Protein AF-A0A951BYV4-F1 (afdb_monomer_lite)

pLDDT: mean 89.52, std 13.88, range [33.0, 98.69]

Structure (mmCIF, N/CA/C/O backbone):
data_AF-A0A951BYV4-F1
#
_entry.id   AF-A0A951BYV4-F1
#
loop_
_atom_site.group_PDB
_atom_site.id
_atom_site.type_symbol
_atom_site.label_atom_id
_atom_site.label_alt_id
_atom_site.label_comp_id
_atom_site.label_asym_id
_atom_site.label_entity_id
_atom_site.label_seq_id
_atom_site.pdbx_PDB_ins_code
_atom_site.Cartn_x
_atom_site.Cartn_y
_atom_site.Cartn_z
_atom_site.occupancy
_atom_site.B_iso_or_equiv
_atom_site.auth_seq_id
_atom_site.auth_comp_id
_atom_site.auth_asym_id
_atom_site.auth_atom_id
_atom_site.pdbx_PDB_model_num
ATOM 1 N N . MET A 1 1 ? -27.099 22.114 16.913 1.00 68.31 1 MET A N 1
ATOM 2 C CA . MET A 1 1 ? -27.730 20.976 16.208 1.00 68.31 1 MET A CA 1
ATOM 3 C C . MET A 1 1 ? -27.314 19.700 16.925 1.00 68.31 1 MET A C 1
ATOM 5 O O . MET A 1 1 ? -26.316 19.752 17.635 1.00 68.31 1 MET A O 1
ATOM 9 N N . ALA A 1 2 ? -28.073 18.607 16.817 1.00 87.62 2 ALA A N 1
ATOM 10 C CA . ALA A 1 2 ? -27.598 17.316 17.319 1.00 87.62 2 ALA A CA 1
ATOM 11 C C . ALA A 1 2 ? -26.366 16.874 16.506 1.00 87.62 2 ALA A C 1
ATOM 13 O O . ALA A 1 2 ? -26.290 17.186 15.317 1.00 87.62 2 ALA A O 1
ATOM 14 N N . LYS A 1 3 ? -25.401 16.210 17.152 1.00 94.56 3 LYS A N 1
ATOM 15 C CA . LYS A 1 3 ? -24.229 15.649 16.465 1.00 94.56 3 LYS A CA 1
ATOM 16 C C . LYS A 1 3 ? -24.678 14.500 15.566 1.00 94.56 3 LYS A C 1
ATOM 18 O O . LYS A 1 3 ? -25.525 13.715 15.985 1.00 94.56 3 LYS A O 1
ATOM 23 N N . GLN A 1 4 ? -24.083 14.391 14.385 1.00 96.94 4 GLN A N 1
ATOM 24 C CA . GLN A 1 4 ? -24.268 13.258 13.493 1.00 96.94 4 GLN A CA 1
ATOM 25 C C . GLN A 1 4 ? -23.548 12.028 14.058 1.00 96.94 4 GLN A C 1
ATOM 27 O O . GLN A 1 4 ? -22.359 12.083 14.384 1.00 96.94 4 GLN A O 1
ATOM 32 N N . LYS A 1 5 ? -24.257 10.913 14.178 1.00 98.19 5 LYS A N 1
ATOM 33 C CA . LYS A 1 5 ? -23.725 9.654 14.700 1.00 98.19 5 LYS A CA 1
ATOM 34 C C . LYS A 1 5 ? -23.104 8.831 13.579 1.00 98.19 5 LYS A C 1
ATOM 36 O O . LYS A 1 5 ? -23.758 8.523 12.589 1.00 98.19 5 LYS A O 1
ATOM 41 N N . ILE A 1 6 ? -21.850 8.428 13.751 1.00 98.31 6 ILE A N 1
ATOM 42 C CA . ILE A 1 6 ? -21.095 7.649 12.768 1.00 98.31 6 ILE A CA 1
ATOM 43 C C . ILE A 1 6 ? -20.721 6.299 13.378 1.00 98.31 6 ILE A C 1
ATOM 45 O O . ILE A 1 6 ? -19.970 6.231 14.355 1.00 98.31 6 ILE A O 1
ATOM 49 N N . ALA A 1 7 ? -21.208 5.220 12.764 1.00 98.31 7 ALA A N 1
ATOM 50 C CA . ALA A 1 7 ? -20.780 3.858 13.061 1.00 98.31 7 ALA A CA 1
ATOM 51 C C . ALA A 1 7 ? -19.690 3.418 12.073 1.00 98.31 7 ALA A C 1
ATOM 53 O O . ALA A 1 7 ? -19.928 3.321 10.872 1.00 98.31 7 ALA A O 1
ATOM 54 N N . ILE A 1 8 ? -18.497 3.123 12.589 1.00 98.44 8 ILE A N 1
ATOM 55 C CA . ILE A 1 8 ? -17.378 2.573 11.818 1.00 98.44 8 ILE A CA 1
ATOM 56 C C . ILE A 1 8 ? -17.285 1.074 12.099 1.00 98.44 8 ILE A C 1
ATOM 58 O O . ILE A 1 8 ? -17.209 0.655 13.255 1.00 98.44 8 ILE A O 1
ATOM 62 N N . LEU A 1 9 ? -17.291 0.259 11.044 1.00 97.38 9 LEU A N 1
ATOM 63 C CA . LEU A 1 9 ? -17.298 -1.200 11.144 1.00 97.38 9 LEU A CA 1
ATOM 64 C C . LEU A 1 9 ? -15.897 -1.758 10.871 1.00 97.38 9 LEU A C 1
ATOM 66 O O . LEU A 1 9 ? -15.374 -1.656 9.764 1.00 97.38 9 LEU A O 1
ATOM 70 N N . GLY A 1 10 ? -15.289 -2.352 11.894 1.00 97.38 10 GLY A N 1
ATOM 71 C CA . GLY A 1 10 ? -13.918 -2.850 11.874 1.00 97.38 10 GLY A CA 1
ATOM 72 C C . GLY A 1 10 ? -12.874 -1.761 12.130 1.00 97.38 10 GLY A C 1
ATOM 73 O O . GLY A 1 10 ? -13.070 -0.586 11.844 1.00 97.38 10 GLY A O 1
ATOM 74 N N . GLY A 1 11 ? -11.735 -2.172 12.671 1.00 97.00 11 GLY A N 1
ATOM 75 C CA . GLY A 1 11 ? -10.619 -1.337 13.115 1.00 97.00 11 GLY A CA 1
ATOM 76 C C . GLY A 1 11 ? -9.344 -1.567 12.317 1.00 97.00 11 GLY A C 1
ATOM 77 O O . GLY A 1 11 ? -8.247 -1.509 12.867 1.00 97.00 11 GLY A O 1
ATOM 78 N N . GLY A 1 12 ? -9.484 -1.878 11.028 1.00 96.62 12 GLY A N 1
ATOM 79 C CA . GLY A 1 12 ? -8.365 -1.891 10.087 1.00 96.62 12 GLY A CA 1
ATOM 80 C C . GLY A 1 12 ? -7.896 -0.479 9.724 1.00 96.62 12 GLY A C 1
ATOM 81 O O . GLY A 1 12 ? -8.520 0.515 10.095 1.00 96.62 12 GLY A O 1
ATOM 82 N N . VAL A 1 13 ? -6.811 -0.388 8.948 1.00 95.69 13 VAL A N 1
ATOM 83 C CA . VAL A 1 13 ? -6.202 0.902 8.571 1.00 95.69 13 VAL A CA 1
ATOM 84 C C . VAL A 1 13 ? -7.184 1.862 7.895 1.00 95.69 13 VAL A C 1
ATOM 86 O O . VAL A 1 13 ? -7.240 3.018 8.289 1.00 95.69 13 VAL A O 1
ATOM 89 N N . GLY A 1 14 ? -8.033 1.389 6.974 1.00 96.81 14 GLY A N 1
ATOM 90 C CA . GLY A 1 14 ? -9.018 2.246 6.302 1.00 96.81 14 GLY A CA 1
ATOM 91 C C . GLY A 1 14 ? -9.994 2.913 7.278 1.00 96.81 14 GLY A C 1
ATOM 92 O O . GLY A 1 14 ? -10.223 4.117 7.203 1.00 96.81 14 GLY A O 1
ATOM 93 N N . SER A 1 15 ? -10.502 2.151 8.248 1.00 97.88 15 SER A N 1
ATOM 94 C CA . SER A 1 15 ? -11.409 2.642 9.289 1.00 97.88 15 SER A CA 1
ATOM 95 C C . SER A 1 15 ? -10.750 3.663 10.213 1.00 97.88 15 SER A C 1
ATOM 97 O O . SER A 1 15 ? -11.344 4.691 10.537 1.00 97.88 15 SER A O 1
ATOM 99 N N . LEU A 1 16 ? -9.514 3.394 10.637 1.00 98.50 16 LEU A N 1
ATOM 100 C CA . LEU A 1 16 ? -8.790 4.278 11.548 1.00 98.50 16 LEU A CA 1
ATOM 101 C C . LEU A 1 16 ? -8.320 5.555 10.851 1.00 98.50 16 LEU A C 1
ATOM 103 O O . LEU A 1 16 ? -8.387 6.620 11.456 1.00 98.50 16 LEU A O 1
ATOM 107 N N . THR A 1 17 ? -7.931 5.480 9.577 1.00 98.06 17 THR A N 1
ATOM 108 C CA . THR A 1 17 ? -7.651 6.663 8.756 1.00 98.06 17 THR A CA 1
ATOM 109 C C . THR A 1 17 ? -8.915 7.497 8.543 1.00 98.06 17 THR A C 1
ATOM 111 O O . THR A 1 17 ? -8.857 8.713 8.686 1.00 98.06 17 THR A O 1
ATOM 114 N N . ALA A 1 18 ? -10.074 6.878 8.286 1.00 98.19 18 ALA A N 1
ATOM 115 C CA . ALA A 1 18 ? -11.337 7.611 8.177 1.00 98.19 18 ALA A CA 1
ATOM 116 C C . ALA A 1 18 ? -11.696 8.337 9.486 1.00 98.19 18 ALA A C 1
ATOM 118 O O . ALA A 1 18 ? -12.020 9.524 9.469 1.00 98.19 18 ALA A O 1
ATOM 119 N N . ALA A 1 19 ? -11.580 7.655 10.632 1.00 98.50 19 ALA A N 1
ATOM 120 C CA . ALA A 1 19 ? -11.779 8.271 11.944 1.00 98.50 19 ALA A CA 1
ATOM 121 C C . ALA A 1 19 ? -10.771 9.403 12.209 1.00 98.50 19 ALA A C 1
ATOM 123 O O . ALA A 1 19 ? -11.140 10.450 12.743 1.00 98.50 19 ALA A O 1
ATOM 124 N N . TYR A 1 20 ? -9.507 9.216 11.821 1.00 98.50 20 TYR A N 1
ATOM 125 C CA . TYR A 1 20 ? -8.469 10.236 11.937 1.00 98.50 20 TYR A CA 1
ATOM 126 C C . TYR A 1 20 ? -8.829 11.487 11.137 1.00 98.50 20 TYR A C 1
ATOM 128 O O . TYR A 1 20 ? -8.913 12.562 11.720 1.00 98.50 20 TYR A O 1
ATOM 136 N N . GLU A 1 21 ? -9.135 11.349 9.849 1.00 97.81 21 GLU A N 1
ATOM 137 C CA . GLU A 1 21 ? -9.471 12.483 8.981 1.00 97.81 21 GLU A CA 1
ATOM 138 C C . GLU A 1 21 ? -10.753 13.202 9.438 1.00 97.81 21 GLU A C 1
ATOM 140 O O . GLU A 1 21 ? -10.789 14.431 9.488 1.00 97.81 21 GLU A O 1
ATOM 145 N N . LEU A 1 22 ? -11.791 12.466 9.865 1.00 98.06 22 LEU A N 1
ATOM 146 C CA . LEU A 1 22 ? -13.007 13.060 10.442 1.00 98.06 22 LEU A CA 1
ATOM 147 C C . LEU A 1 22 ? -12.703 13.886 11.698 1.00 98.06 22 LEU A C 1
ATOM 149 O O . LEU A 1 22 ? -13.215 14.995 11.850 1.00 98.06 22 LEU A O 1
ATOM 153 N N . THR A 1 23 ? -11.853 13.359 12.582 1.00 98.12 23 THR A N 1
ATOM 154 C CA . THR A 1 23 ? -11.482 14.014 13.848 1.00 98.12 23 THR A CA 1
ATOM 155 C C . THR A 1 23 ? -10.353 15.039 13.715 1.00 98.12 23 THR A C 1
ATOM 157 O O . THR A 1 23 ? -10.010 15.704 14.690 1.00 98.12 23 THR A O 1
ATOM 160 N N . SER A 1 24 ? -9.782 15.200 12.523 1.00 97.00 24 SER A N 1
ATOM 161 C CA . SER A 1 24 ? -8.827 16.268 12.207 1.00 97.00 24 SER A CA 1
ATOM 162 C C . SER A 1 24 ? -9.522 17.528 11.666 1.00 97.00 24 SER A C 1
ATOM 164 O O . SER A 1 24 ? -8.898 18.583 11.563 1.00 97.00 24 SER A O 1
ATOM 166 N N . GLN A 1 25 ? -10.826 17.469 11.357 1.00 96.38 25 GLN A N 1
ATOM 167 C CA . GLN A 1 25 ? -11.582 18.638 10.899 1.00 96.38 25 GLN A CA 1
ATOM 168 C C . GLN A 1 25 ? -11.803 19.663 12.029 1.00 96.38 25 GLN A C 1
ATOM 170 O O . GLN A 1 25 ? -12.158 19.287 13.150 1.00 96.38 25 GLN A O 1
ATOM 175 N N . PRO A 1 26 ? -11.718 20.978 11.751 1.00 95.75 26 PRO A N 1
ATOM 176 C CA . PRO A 1 26 ? -12.081 22.001 12.727 1.00 95.75 26 PRO A CA 1
ATOM 177 C C . PRO A 1 26 ? -13.529 21.852 13.227 1.00 95.75 26 PRO A C 1
ATOM 179 O O . PRO A 1 26 ? -14.477 21.734 12.435 1.00 95.75 26 PRO A O 1
ATOM 182 N N . GLY A 1 27 ? -13.689 21.872 14.555 1.00 95.00 27 GLY A N 1
ATOM 183 C CA . GLY A 1 27 ? -14.985 21.770 15.234 1.00 95.00 27 GLY A CA 1
ATOM 184 C C . GLY A 1 27 ? -15.691 20.427 15.040 1.00 95.00 27 GLY A C 1
ATOM 185 O O . GLY A 1 27 ? -16.916 20.368 15.122 1.00 95.00 27 GLY A O 1
ATOM 186 N N . TRP A 1 28 ? -14.960 19.350 14.731 1.00 96.81 28 TRP A N 1
ATOM 187 C CA . TRP A 1 28 ? -15.558 18.028 14.525 1.00 96.81 28 TRP A CA 1
ATOM 188 C C . TRP A 1 28 ? -16.346 17.546 15.751 1.00 96.81 28 TRP A C 1
ATOM 190 O O . TRP A 1 28 ? -17.355 16.866 15.587 1.00 96.81 28 TRP A O 1
ATOM 200 N N . GLN A 1 29 ? -15.940 17.937 16.966 1.00 95.12 29 GLN A N 1
ATOM 201 C CA . GLN A 1 29 ? -16.600 17.539 18.210 1.00 95.12 29 GLN A CA 1
ATOM 202 C C . GLN A 1 29 ? -18.048 18.019 18.271 1.00 95.12 29 GLN A C 1
ATOM 204 O O . GLN A 1 29 ? -18.860 17.366 18.917 1.00 95.12 29 GLN A O 1
ATOM 209 N N . ASP A 1 30 ? -18.385 19.128 17.614 1.00 95.75 30 ASP A N 1
ATOM 210 C CA . ASP A 1 30 ? -19.752 19.657 17.553 1.00 95.75 30 ASP A CA 1
ATOM 211 C C . ASP A 1 30 ? -20.566 19.035 16.411 1.00 95.75 30 ASP A C 1
ATOM 213 O O . ASP A 1 30 ? -21.787 19.187 16.360 1.00 95.75 30 ASP A O 1
ATOM 217 N N . LYS A 1 31 ? -19.889 18.332 15.496 1.00 96.50 31 LYS A N 1
ATOM 218 C CA . LYS A 1 31 ? -20.468 17.741 14.288 1.00 96.50 31 LYS A CA 1
ATOM 219 C C . LYS A 1 31 ? -20.718 16.250 14.433 1.00 96.50 31 LYS A C 1
ATOM 221 O O . LYS A 1 31 ? -21.753 15.799 13.964 1.00 96.50 31 LYS A O 1
ATOM 226 N N . TYR A 1 32 ? -19.810 15.505 15.065 1.00 97.88 32 TYR A N 1
ATOM 227 C CA . TYR A 1 32 ? -19.810 14.044 15.013 1.00 97.88 32 TYR A CA 1
ATOM 228 C C . TYR A 1 32 ? -19.757 13.385 16.393 1.00 97.88 32 TYR A C 1
ATOM 230 O O . TYR A 1 32 ? -19.045 13.821 17.298 1.00 97.88 32 TYR A O 1
ATOM 238 N N . GLU A 1 33 ? -20.473 12.273 16.520 1.00 98.19 33 GLU A N 1
ATOM 239 C CA . GLU A 1 33 ? -20.279 11.256 17.549 1.00 98.19 33 GLU A CA 1
ATOM 240 C C . GLU A 1 33 ? -19.835 9.964 16.854 1.00 98.19 33 GLU A C 1
ATOM 242 O O . GLU A 1 33 ? -20.595 9.379 16.088 1.00 98.19 33 GLU A O 1
ATOM 247 N N . ILE A 1 34 ? -18.592 9.531 17.079 1.00 98.62 34 ILE A N 1
ATOM 248 C CA . ILE A 1 34 ? -17.981 8.435 16.314 1.00 98.62 34 ILE A CA 1
ATOM 249 C C . ILE A 1 34 ? -17.814 7.209 17.207 1.00 98.62 34 ILE A C 1
ATOM 251 O O . ILE A 1 34 ? -17.143 7.272 18.240 1.00 98.62 34 ILE A O 1
ATOM 255 N N . THR A 1 35 ? -18.378 6.082 16.774 1.00 98.69 35 THR A N 1
ATOM 256 C CA . THR A 1 35 ? -18.214 4.779 17.427 1.00 98.69 35 THR A CA 1
ATOM 257 C C . THR A 1 35 ? -17.653 3.755 16.449 1.00 98.69 35 THR A C 1
ATOM 259 O O . THR A 1 35 ? -18.228 3.519 15.389 1.00 98.69 35 THR A O 1
ATOM 262 N N . LEU A 1 36 ? -16.550 3.110 16.823 1.00 98.69 36 LEU A N 1
ATOM 263 C CA . LEU A 1 36 ? -15.916 2.035 16.069 1.00 98.69 36 LEU A CA 1
ATOM 264 C C . LEU A 1 36 ? -16.237 0.678 16.701 1.00 98.69 36 LEU A C 1
ATOM 266 O O . LEU A 1 36 ? -15.958 0.451 17.878 1.00 98.69 36 LEU A O 1
ATOM 270 N N . TYR A 1 37 ? -16.792 -0.235 15.908 1.00 98.38 37 TYR A N 1
ATOM 271 C CA . TYR A 1 37 ? -17.153 -1.595 16.305 1.00 98.38 37 TYR A CA 1
ATOM 272 C C . TYR A 1 37 ? -16.107 -2.582 15.781 1.00 98.38 37 TYR A C 1
ATOM 274 O O . TYR A 1 37 ? -15.946 -2.730 14.572 1.00 98.38 37 TYR A O 1
ATOM 282 N N . GLN A 1 38 ? -15.389 -3.249 16.682 1.00 98.06 38 GLN A N 1
ATOM 283 C CA . GLN A 1 38 ? -14.286 -4.154 16.361 1.00 98.06 38 GLN A CA 1
ATOM 284 C C . GLN A 1 38 ? -14.616 -5.586 16.788 1.00 98.06 38 GLN A C 1
ATOM 286 O O . GLN A 1 38 ? -14.967 -5.831 17.942 1.00 98.06 38 GLN A O 1
ATOM 291 N N . MET A 1 39 ? -14.417 -6.536 15.874 1.00 97.31 39 MET A N 1
ATOM 292 C CA . MET A 1 39 ? -14.415 -7.965 16.185 1.00 97.31 39 MET A CA 1
ATOM 293 C C . MET A 1 39 ? -13.166 -8.332 17.000 1.00 97.31 39 MET A C 1
ATOM 295 O O . MET A 1 39 ? -12.063 -7.907 16.679 1.00 97.31 39 MET A O 1
ATOM 299 N N . GLY A 1 40 ? -13.310 -9.142 18.042 1.00 97.38 40 GLY A N 1
ATOM 300 C CA . GLY A 1 40 ? -12.186 -9.516 18.896 1.00 97.38 40 GLY A CA 1
ATOM 301 C C . GLY A 1 40 ? -11.649 -8.337 19.713 1.00 97.38 40 GLY A C 1
ATOM 302 O O . GLY A 1 40 ? -12.394 -7.428 20.085 1.00 97.38 40 GLY A O 1
ATOM 303 N N . TRP A 1 41 ? -10.357 -8.379 20.040 1.00 97.38 41 TRP A N 1
ATOM 304 C CA . TRP A 1 41 ? -9.767 -7.572 21.115 1.00 97.38 41 TRP A CA 1
ATOM 305 C C . TRP A 1 41 ? -8.720 -6.551 20.679 1.00 97.38 41 TRP A C 1
ATOM 307 O O . TRP A 1 41 ? -8.268 -5.763 21.512 1.00 97.38 41 TRP A O 1
ATOM 317 N N . ARG A 1 42 ? -8.293 -6.573 19.415 1.00 96.94 42 ARG A N 1
ATOM 318 C CA . ARG A 1 42 ? -7.259 -5.669 18.905 1.00 96.94 42 ARG A CA 1
ATOM 319 C C . ARG A 1 42 ? -7.656 -5.043 17.578 1.00 96.94 42 ARG A C 1
ATOM 321 O O . ARG A 1 42 ? -8.556 -5.509 16.886 1.00 96.94 42 ARG A O 1
ATOM 328 N N . LEU A 1 43 ? -7.004 -3.928 17.274 1.00 97.81 43 LEU A N 1
ATOM 329 C CA . LEU A 1 43 ? -7.145 -3.215 16.010 1.00 97.81 43 LEU A CA 1
ATOM 330 C C . LEU A 1 43 ? -6.048 -3.656 15.030 1.00 97.81 43 LEU A C 1
ATOM 332 O O . LEU A 1 43 ? -5.117 -4.373 15.387 1.00 97.81 43 LEU A O 1
ATOM 336 N N . GLY A 1 44 ? -6.154 -3.193 13.788 1.00 95.31 44 GLY A N 1
ATOM 337 C CA . GLY A 1 44 ? -5.145 -3.368 12.744 1.00 95.31 44 GLY A CA 1
ATOM 338 C C . GLY A 1 44 ? -5.659 -4.091 11.505 1.00 95.31 44 GLY A C 1
ATOM 339 O O . GLY A 1 44 ? -5.203 -3.821 10.391 1.00 95.31 44 GLY A O 1
ATOM 340 N N . GLY A 1 45 ? -6.669 -4.953 11.654 1.00 94.00 45 GLY A N 1
ATOM 341 C CA . GLY A 1 45 ? -7.171 -5.775 10.552 1.00 94.00 45 GLY A CA 1
ATOM 342 C C . GLY A 1 45 ? -6.033 -6.588 9.928 1.00 94.00 45 GLY A C 1
ATOM 343 O O . GLY A 1 45 ? -5.313 -7.282 10.634 1.00 94.00 45 GLY A O 1
ATOM 344 N N . LYS A 1 46 ? -5.812 -6.453 8.614 1.00 92.12 46 LYS A N 1
ATOM 345 C CA . LYS A 1 46 ? -4.696 -7.130 7.924 1.00 92.12 46 LYS A CA 1
ATOM 346 C C . LYS A 1 46 ? -3.299 -6.659 8.351 1.00 92.12 46 LYS A C 1
ATOM 348 O O . LYS A 1 46 ? -2.347 -7.367 8.073 1.00 92.12 46 LYS A O 1
ATOM 353 N N . GLY A 1 47 ? -3.183 -5.501 9.004 1.00 93.44 47 GLY A N 1
ATOM 354 C CA . GLY A 1 47 ? -1.925 -5.018 9.584 1.00 93.44 47 GLY A CA 1
ATOM 355 C C . GLY A 1 47 ? -1.784 -5.319 11.081 1.00 93.44 47 GLY A C 1
ATOM 356 O O . GLY A 1 47 ? -0.910 -4.761 11.740 1.00 93.44 47 GLY A O 1
ATOM 357 N N . ALA A 1 48 ? -2.685 -6.118 11.662 1.00 94.56 48 ALA A N 1
ATOM 358 C CA . ALA A 1 48 ? -2.630 -6.430 13.083 1.00 94.56 48 ALA A CA 1
ATOM 359 C C . ALA A 1 48 ? -1.361 -7.222 13.423 1.00 94.56 48 ALA A C 1
ATOM 361 O O . ALA A 1 48 ? -0.994 -8.183 12.743 1.00 94.56 48 ALA A O 1
ATOM 362 N N . SER A 1 49 ? -0.739 -6.844 14.536 1.00 95.12 49 SER A N 1
ATOM 363 C CA . SER A 1 49 ? 0.360 -7.583 15.143 1.00 95.12 49 SER A CA 1
ATOM 364 C C . SER A 1 49 ? 0.089 -7.859 16.610 1.00 95.12 49 SER A C 1
ATOM 366 O O . SER A 1 49 ? -0.780 -7.237 17.223 1.00 95.12 49 SER A O 1
ATOM 368 N N . GLY A 1 50 ? 0.741 -8.880 17.160 1.00 95.31 50 GLY A N 1
ATOM 369 C CA . GLY A 1 50 ? 0.544 -9.307 18.541 1.00 95.31 50 GLY A CA 1
ATOM 370 C C . GLY A 1 50 ? 1.858 -9.612 19.241 1.00 95.31 50 GLY A C 1
ATOM 371 O O . GLY A 1 50 ? 2.804 -10.096 18.628 1.00 95.31 50 GLY A O 1
ATOM 372 N N . ARG A 1 51 ? 1.912 -9.360 20.547 1.00 96.69 51 ARG A N 1
ATOM 373 C CA . ARG A 1 51 ? 3.017 -9.753 21.423 1.00 96.69 51 ARG A CA 1
ATOM 374 C C . ARG A 1 51 ? 2.687 -11.067 22.109 1.00 96.69 51 ARG A C 1
ATOM 376 O O . ARG A 1 51 ? 1.710 -11.150 22.851 1.00 96.69 51 ARG A O 1
ATOM 383 N N . ASN A 1 52 ? 3.515 -12.082 21.876 1.00 96.56 52 ASN A N 1
ATOM 384 C CA . ASN A 1 52 ? 3.364 -13.386 22.509 1.00 96.56 52 ASN A CA 1
ATOM 385 C C . ASN A 1 52 ? 4.149 -13.458 23.820 1.00 96.56 52 ASN A C 1
ATOM 387 O O . ASN A 1 52 ? 5.351 -13.735 23.826 1.00 96.56 52 ASN A O 1
ATOM 391 N N . ALA A 1 53 ? 3.464 -13.235 24.942 1.00 93.56 53 ALA A N 1
ATOM 392 C CA . ALA A 1 53 ? 4.077 -13.275 26.269 1.00 93.56 53 ALA A CA 1
ATOM 393 C C . ALA A 1 53 ? 4.710 -14.641 26.604 1.00 93.56 53 ALA A C 1
ATOM 395 O O . ALA A 1 53 ? 5.749 -14.684 27.260 1.00 93.56 53 ALA A O 1
ATOM 396 N N . ALA A 1 54 ? 4.151 -15.747 26.098 1.00 95.44 54 ALA A N 1
ATOM 397 C CA . ALA A 1 54 ? 4.705 -17.091 26.289 1.00 95.44 54 ALA A CA 1
ATOM 398 C C . ALA A 1 54 ? 5.999 -17.332 25.486 1.00 95.44 54 ALA A C 1
ATOM 400 O O . ALA A 1 54 ? 6.740 -18.267 25.777 1.00 95.44 54 ALA A O 1
ATOM 401 N N . ALA A 1 55 ? 6.289 -16.478 24.501 1.00 96.12 55 ALA A N 1
ATOM 402 C CA . ALA A 1 55 ? 7.491 -16.514 23.675 1.00 96.12 55 ALA A CA 1
ATOM 403 C C . ALA A 1 55 ? 8.280 -15.196 23.786 1.00 96.12 55 ALA A C 1
ATOM 405 O O . ALA A 1 55 ? 8.630 -14.585 22.778 1.00 96.12 55 ALA A O 1
ATOM 406 N N . HIS A 1 56 ? 8.544 -14.738 25.014 1.00 95.69 56 HIS A N 1
ATOM 407 C CA . HIS A 1 56 ? 9.367 -13.551 25.302 1.00 95.69 56 HIS A CA 1
ATOM 408 C C . HIS A 1 56 ? 8.882 -12.250 24.629 1.00 95.69 56 HIS A C 1
ATOM 410 O O . HIS A 1 56 ? 9.689 -11.410 24.239 1.00 95.69 56 HIS A O 1
ATOM 416 N N . ASN A 1 57 ? 7.565 -12.068 24.488 1.00 95.44 57 ASN A N 1
ATOM 417 C CA . ASN A 1 57 ? 6.947 -10.934 23.785 1.00 95.44 57 ASN A CA 1
ATOM 418 C C . ASN A 1 57 ? 7.386 -10.801 22.315 1.00 95.44 57 ASN A C 1
ATOM 420 O O . ASN A 1 57 ? 7.431 -9.690 21.768 1.00 95.44 57 ASN A O 1
ATOM 424 N N . ARG A 1 58 ? 7.689 -11.932 21.663 1.00 95.44 58 ARG A N 1
ATOM 425 C CA . ARG A 1 58 ? 7.933 -11.989 20.219 1.00 95.44 58 ARG A CA 1
ATOM 426 C C . ARG A 1 58 ? 6.756 -11.371 19.461 1.00 95.44 58 ARG A C 1
ATOM 428 O O . ARG A 1 58 ? 5.601 -11.600 19.822 1.00 95.44 58 ARG A O 1
ATOM 435 N N . ILE A 1 59 ? 7.076 -10.600 18.424 1.00 95.06 59 ILE A N 1
ATOM 436 C CA . ILE A 1 59 ? 6.103 -10.039 17.484 1.00 95.06 59 ILE A CA 1
ATOM 437 C C . ILE A 1 59 ? 5.563 -11.172 16.608 1.00 95.06 59 ILE A C 1
ATOM 439 O O . ILE A 1 59 ? 6.334 -11.919 16.008 1.00 95.06 59 ILE A O 1
ATOM 443 N N . GLU A 1 60 ? 4.243 -11.297 16.547 1.00 94.88 60 GLU A N 1
ATOM 444 C CA . GLU A 1 60 ? 3.522 -12.224 15.679 1.00 94.88 60 GLU A CA 1
ATOM 445 C C . GLU A 1 60 ? 2.679 -11.417 14.693 1.00 94.88 60 GLU A C 1
ATOM 447 O O . GLU A 1 60 ? 1.793 -10.658 15.095 1.00 94.88 60 GLU A O 1
ATOM 452 N N . GLU A 1 61 ? 3.001 -11.556 13.407 1.00 89.81 61 GLU A N 1
ATOM 453 C CA . GLU A 1 61 ? 2.483 -10.731 12.316 1.00 89.81 61 GLU A CA 1
ATOM 454 C C . GLU A 1 61 ? 2.130 -11.550 11.086 1.00 89.81 61 GLU A C 1
ATOM 456 O O . GLU A 1 61 ? 2.779 -12.548 10.770 1.00 89.81 61 GLU A O 1
ATOM 461 N N . HIS A 1 62 ? 1.107 -11.085 10.371 1.00 83.00 62 HIS A N 1
ATOM 462 C CA . HIS A 1 62 ? 0.711 -11.650 9.092 1.00 83.00 62 HIS A CA 1
ATOM 463 C C . HIS A 1 62 ? 1.418 -10.927 7.945 1.00 83.00 62 HIS A C 1
ATOM 465 O O . HIS A 1 62 ? 1.024 -9.833 7.559 1.00 83.00 62 HIS A O 1
ATOM 471 N N . GLY A 1 63 ? 2.423 -11.577 7.360 1.00 75.12 63 GLY A N 1
ATOM 472 C CA . GLY A 1 63 ? 3.118 -11.072 6.177 1.00 75.12 63 GLY A CA 1
ATOM 473 C C . GLY A 1 63 ? 4.190 -10.025 6.481 1.00 75.12 63 GLY A C 1
ATOM 474 O O . GLY A 1 63 ? 4.604 -9.832 7.622 1.00 75.12 63 GLY A O 1
ATOM 475 N N . LEU A 1 64 ? 4.684 -9.399 5.414 1.00 77.00 64 LEU A N 1
ATOM 476 C CA . LEU A 1 64 ? 5.751 -8.406 5.464 1.00 77.00 64 LEU A CA 1
ATOM 477 C C . LEU A 1 64 ? 5.159 -6.999 5.622 1.00 77.00 64 LEU A C 1
ATOM 479 O O . LEU A 1 64 ? 4.406 -6.547 4.760 1.00 77.00 64 LEU A O 1
ATOM 483 N N . HIS A 1 65 ? 5.535 -6.285 6.683 1.00 83.62 65 HIS A N 1
ATOM 484 C CA . HIS A 1 65 ? 5.093 -4.910 6.934 1.00 83.62 65 HIS A CA 1
ATOM 485 C C . HIS A 1 65 ? 6.217 -3.908 6.647 1.00 83.62 65 HIS A C 1
ATOM 487 O O . HIS A 1 65 ? 6.933 -3.465 7.542 1.00 83.62 65 HIS A O 1
ATOM 493 N N . ILE A 1 66 ? 6.357 -3.552 5.369 1.00 89.31 66 ILE A N 1
ATOM 494 C CA . ILE A 1 66 ? 7.267 -2.509 4.875 1.00 89.31 66 ILE A CA 1
ATOM 495 C C . ILE A 1 66 ? 6.436 -1.439 4.171 1.00 89.31 66 ILE A C 1
ATOM 497 O O . ILE A 1 66 ? 5.478 -1.751 3.459 1.00 89.31 66 ILE A O 1
ATOM 501 N N . TRP A 1 67 ? 6.787 -0.170 4.366 1.00 92.88 67 TRP A N 1
ATOM 502 C CA . TRP A 1 67 ? 6.186 0.933 3.622 1.00 92.88 67 TRP A CA 1
ATOM 503 C C . TRP A 1 67 ? 7.102 1.381 2.500 1.00 92.88 67 TRP A C 1
ATOM 505 O O . TRP A 1 67 ? 8.291 1.609 2.704 1.00 92.88 67 TRP A O 1
ATOM 515 N N . MET A 1 68 ? 6.533 1.536 1.312 1.00 92.25 68 MET A N 1
ATOM 516 C CA . MET A 1 68 ? 7.265 2.068 0.175 1.00 92.25 68 MET A CA 1
ATOM 517 C C . MET A 1 68 ? 7.394 3.581 0.324 1.00 92.25 68 MET A C 1
ATOM 519 O O . MET A 1 68 ? 6.437 4.247 0.726 1.00 92.25 68 MET A O 1
ATOM 523 N N . GLY A 1 69 ? 8.540 4.147 -0.048 1.00 90.88 69 GLY A N 1
ATOM 524 C CA . GLY A 1 69 ? 8.814 5.577 0.126 1.00 90.88 69 GLY A CA 1
ATOM 525 C C . GLY A 1 69 ? 7.896 6.520 -0.657 1.00 90.88 69 GLY A C 1
ATOM 526 O O . GLY A 1 69 ? 7.988 7.726 -0.475 1.00 90.88 69 GLY A O 1
ATOM 527 N N . PHE A 1 70 ? 7.010 6.000 -1.514 1.00 90.38 70 PHE A N 1
ATOM 528 C CA . PHE A 1 70 ? 5.992 6.773 -2.235 1.00 90.38 70 PHE A CA 1
ATOM 529 C C . PHE A 1 70 ? 4.610 6.769 -1.555 1.00 90.38 70 PHE A C 1
ATOM 531 O O . PHE A 1 70 ? 3.648 7.316 -2.110 1.00 90.38 70 PHE A O 1
ATOM 538 N N . TYR A 1 71 ? 4.462 6.129 -0.386 1.00 92.62 71 TYR A N 1
ATOM 539 C CA . TYR A 1 71 ? 3.211 6.061 0.385 1.00 92.62 71 TYR A CA 1
ATOM 540 C C . TYR A 1 71 ? 2.909 7.384 1.111 1.00 92.62 71 TYR A C 1
ATOM 542 O O . TYR A 1 71 ? 2.701 7.420 2.323 1.00 92.62 71 TYR A O 1
ATOM 550 N N . GLU A 1 72 ? 2.857 8.485 0.357 1.00 90.69 72 GLU A N 1
ATOM 551 C CA . GLU A 1 72 ? 2.744 9.860 0.864 1.00 90.69 72 GLU A CA 1
ATOM 552 C C . GLU A 1 72 ? 1.620 10.034 1.888 1.00 90.69 72 GLU A C 1
ATOM 554 O O . GLU A 1 72 ? 1.839 10.576 2.965 1.00 90.69 72 GLU A O 1
ATOM 559 N N . ASN A 1 73 ? 0.421 9.525 1.597 1.00 92.38 73 ASN A N 1
ATOM 560 C CA . ASN A 1 73 ? -0.726 9.673 2.495 1.00 92.38 73 ASN A CA 1
ATOM 561 C C . ASN A 1 73 ? -0.514 8.960 3.837 1.00 92.38 73 ASN A C 1
ATOM 563 O O . ASN A 1 73 ? -0.882 9.492 4.883 1.00 92.38 73 ASN A O 1
ATOM 567 N N . ALA A 1 74 ? 0.092 7.771 3.809 1.00 94.69 74 ALA A N 1
ATOM 568 C CA . ALA A 1 74 ? 0.351 6.989 5.011 1.00 94.69 74 ALA A CA 1
ATOM 569 C C . ALA A 1 74 ? 1.429 7.661 5.871 1.00 94.69 74 ALA A C 1
ATOM 571 O O . ALA A 1 74 ? 1.245 7.816 7.080 1.00 94.69 74 ALA A O 1
ATOM 572 N N . PHE A 1 75 ? 2.512 8.129 5.242 1.00 94.88 75 PHE A N 1
ATOM 573 C CA . PHE A 1 75 ? 3.574 8.845 5.940 1.00 94.88 75 PHE A CA 1
ATOM 574 C C . PHE A 1 75 ? 3.122 10.201 6.479 1.00 94.88 75 PHE A C 1
ATOM 576 O O . PHE A 1 75 ? 3.441 10.524 7.619 1.00 94.88 75 PHE A O 1
ATOM 583 N N . ARG A 1 76 ? 2.334 10.972 5.720 1.00 94.88 76 ARG A N 1
ATOM 584 C CA . ARG A 1 76 ? 1.752 12.234 6.202 1.00 94.88 76 ARG A CA 1
ATOM 585 C C . ARG A 1 76 ? 0.970 11.999 7.491 1.00 94.88 76 ARG A C 1
ATOM 587 O O . ARG A 1 76 ? 1.284 12.597 8.516 1.00 94.88 76 ARG A O 1
ATOM 594 N N . MET A 1 77 ? 0.013 11.071 7.445 1.00 96.56 77 MET A N 1
ATOM 595 C CA . MET A 1 77 ? -0.831 10.748 8.591 1.00 96.56 77 MET A CA 1
ATOM 596 C C . MET A 1 77 ? 0.008 10.285 9.785 1.00 96.56 77 MET A C 1
ATOM 598 O O . MET A 1 77 ? -0.182 10.783 10.888 1.00 96.56 77 MET A O 1
ATOM 602 N N . ILE A 1 78 ? 0.942 9.343 9.601 1.00 96.56 78 ILE A N 1
ATOM 603 C CA . ILE A 1 78 ? 1.685 8.805 10.747 1.00 96.56 78 ILE A CA 1
ATOM 604 C C . ILE A 1 78 ? 2.602 9.862 11.373 1.00 96.56 78 ILE A C 1
ATOM 606 O O . ILE A 1 78 ? 2.699 9.929 12.595 1.00 96.56 78 ILE A O 1
ATOM 610 N N . ARG A 1 79 ? 3.208 10.744 10.567 1.00 95.62 79 ARG A N 1
ATOM 611 C CA . ARG A 1 79 ? 3.993 11.885 11.061 1.00 95.62 79 ARG A CA 1
ATOM 612 C C . ARG A 1 79 ? 3.147 12.768 11.973 1.00 95.62 79 ARG A C 1
ATOM 614 O O . ARG A 1 79 ? 3.534 13.012 13.113 1.00 95.62 79 ARG A O 1
ATOM 621 N N . GLU A 1 80 ? 1.977 13.180 11.489 1.00 96.38 80 GLU A N 1
ATOM 622 C CA . GLU A 1 80 ? 1.027 14.014 12.233 1.00 96.38 80 GLU A CA 1
ATOM 623 C C . GLU A 1 80 ? 0.560 13.313 13.518 1.00 96.38 80 GLU A C 1
ATOM 625 O O . GLU A 1 80 ? 0.604 13.900 14.599 1.00 96.38 80 GLU A O 1
ATOM 630 N N . VAL A 1 81 ? 0.214 12.025 13.434 1.00 97.75 81 VAL A N 1
ATOM 631 C CA . VAL A 1 81 ? -0.216 11.210 14.578 1.00 97.75 81 VAL A CA 1
ATOM 632 C C . VAL A 1 81 ? 0.861 11.139 15.663 1.00 97.75 81 VAL A C 1
ATOM 634 O O . VAL A 1 81 ? 0.545 11.342 16.835 1.00 97.75 81 VAL A O 1
ATOM 637 N N . TYR A 1 82 ? 2.125 10.882 15.310 1.00 97.12 82 TYR A N 1
ATOM 638 C CA . TYR A 1 82 ? 3.221 10.850 16.285 1.00 97.12 82 TYR A CA 1
ATOM 639 C C . TYR A 1 82 ? 3.461 12.227 16.914 1.00 97.12 82 TYR A C 1
ATOM 641 O O . TYR A 1 82 ? 3.610 12.321 18.134 1.00 97.12 82 TYR A O 1
ATOM 649 N N . THR A 1 83 ? 3.454 13.296 16.110 1.00 96.12 83 THR A N 1
ATOM 650 C CA . THR A 1 83 ? 3.596 14.674 16.603 1.00 96.12 83 THR A CA 1
ATOM 651 C C . THR A 1 83 ? 2.488 15.034 17.593 1.00 96.12 83 THR A C 1
ATOM 653 O O . THR A 1 83 ? 2.767 15.581 18.662 1.00 96.12 83 THR A O 1
ATOM 656 N N . GLU A 1 84 ? 1.238 14.699 17.283 1.00 96.81 84 GLU A N 1
ATOM 657 C CA . GLU A 1 84 ? 0.110 14.952 18.177 1.00 96.81 84 GLU A CA 1
ATOM 658 C C . GLU A 1 84 ? 0.156 14.078 19.431 1.00 96.81 84 GLU A C 1
ATOM 660 O O . GLU A 1 84 ? -0.034 14.591 20.531 1.00 96.81 84 GLU A O 1
ATOM 665 N N . CYS A 1 85 ? 0.486 12.788 19.311 1.00 96.88 85 CYS A N 1
ATOM 666 C CA . CYS A 1 85 ? 0.673 11.915 20.473 1.00 96.88 85 CYS A CA 1
ATOM 667 C C . CYS A 1 85 ? 1.723 12.468 21.441 1.00 96.88 85 CYS A C 1
ATOM 669 O O . CYS A 1 85 ? 1.512 12.427 22.653 1.00 96.88 85 CYS A O 1
ATOM 671 N N . ALA A 1 86 ? 2.830 13.001 20.917 1.00 94.88 86 ALA A N 1
ATOM 672 C CA . ALA A 1 86 ? 3.864 13.628 21.729 1.00 94.88 86 ALA A CA 1
ATOM 673 C C . ALA A 1 86 ? 3.350 14.906 22.411 1.00 94.88 86 ALA A C 1
ATOM 675 O O . ALA A 1 86 ? 3.557 15.084 23.611 1.00 94.88 86 ALA A O 1
ATOM 676 N N . ARG A 1 87 ? 2.628 15.764 21.675 1.00 95.50 87 ARG A N 1
ATOM 677 C CA . ARG A 1 87 ? 2.040 17.004 22.206 1.00 95.50 87 ARG A CA 1
ATOM 678 C C . ARG A 1 87 ? 1.041 16.742 23.337 1.00 95.50 87 ARG A C 1
ATOM 680 O O . ARG A 1 87 ? 1.049 17.461 24.329 1.00 95.50 87 ARG A O 1
ATOM 687 N N . GLU A 1 88 ? 0.208 15.713 23.192 1.00 95.00 88 GLU A N 1
ATOM 688 C CA . GLU A 1 88 ? -0.808 15.313 24.177 1.00 95.00 88 GLU A CA 1
ATOM 689 C C . GLU A 1 88 ? -0.244 14.408 25.297 1.00 95.00 88 GLU A C 1
ATOM 691 O O . GLU A 1 88 ? -0.989 13.933 26.151 1.00 95.00 88 GLU A O 1
ATOM 696 N N . GLY A 1 89 ? 1.065 14.119 25.298 1.00 94.81 89 GLY A N 1
ATOM 697 C CA . GLY A 1 89 ? 1.714 13.269 26.305 1.00 94.81 89 GLY A CA 1
ATOM 698 C C . GLY A 1 89 ? 1.348 11.779 26.231 1.00 94.81 89 GLY A C 1
ATOM 699 O O . GLY A 1 89 ? 1.662 11.015 27.143 1.00 94.81 89 GLY A O 1
ATOM 700 N N . LEU A 1 90 ? 0.713 11.325 25.147 1.00 93.94 90 LEU A N 1
ATOM 701 C CA . LEU A 1 90 ? 0.231 9.946 24.983 1.00 93.94 90 LEU A CA 1
ATOM 702 C C . LEU A 1 90 ? 1.365 8.932 24.767 1.00 93.94 90 LEU A C 1
ATOM 704 O O . LEU A 1 90 ? 1.207 7.748 25.094 1.00 93.94 90 LEU A O 1
ATOM 708 N N . SER A 1 91 ? 2.497 9.404 24.238 1.00 87.75 91 SER A N 1
ATOM 709 C CA . SER A 1 91 ? 3.726 8.644 23.979 1.00 87.75 91 SER A CA 1
ATOM 710 C C . SER A 1 91 ? 4.852 8.954 24.977 1.00 87.75 91 SER A C 1
ATOM 712 O O . SER A 1 91 ? 6.015 8.652 24.705 1.00 87.75 91 SER A O 1
ATOM 714 N N . GLN A 1 92 ? 4.542 9.545 26.139 1.00 83.56 92 GLN A N 1
ATOM 715 C CA . GLN A 1 92 ? 5.555 9.849 27.152 1.00 83.56 92 GLN A CA 1
ATOM 716 C C . GLN A 1 92 ? 6.316 8.575 27.559 1.00 83.56 92 GLN A C 1
ATOM 718 O O . GLN A 1 92 ? 5.710 7.560 27.898 1.00 83.56 92 GLN A O 1
ATOM 723 N N . ASN A 1 93 ? 7.650 8.640 27.529 1.00 84.94 93 ASN A N 1
ATOM 724 C CA . ASN A 1 93 ? 8.566 7.520 27.788 1.00 84.94 93 ASN A CA 1
ATOM 725 C C . ASN A 1 93 ? 8.477 6.349 26.790 1.00 84.94 93 ASN A C 1
ATOM 727 O O . ASN A 1 93 ? 9.025 5.289 27.078 1.00 84.94 93 ASN A O 1
ATOM 731 N N . SER A 1 94 ? 7.818 6.519 25.638 1.00 90.00 94 SER A N 1
ATOM 732 C CA . SER A 1 94 ? 7.848 5.544 24.540 1.00 90.00 94 SER A CA 1
ATOM 733 C C . SER A 1 94 ? 9.265 5.383 23.988 1.00 90.00 94 SER A C 1
ATOM 735 O O . SER A 1 94 ? 10.001 6.362 23.880 1.00 90.00 94 SER A O 1
ATOM 737 N N . THR A 1 95 ? 9.636 4.163 23.579 1.00 91.62 95 THR A N 1
ATOM 738 C CA . THR A 1 95 ? 10.906 3.904 22.873 1.00 91.62 95 THR A CA 1
ATOM 739 C C . THR A 1 95 ? 11.007 4.708 21.578 1.00 91.62 95 THR A C 1
ATOM 741 O O . THR A 1 95 ? 12.093 5.157 21.227 1.00 91.62 95 THR A O 1
ATOM 744 N N . PHE A 1 96 ? 9.878 4.914 20.895 1.00 92.44 96 PHE A N 1
ATOM 745 C CA . PHE A 1 96 ? 9.794 5.755 19.705 1.00 92.44 96 PHE A CA 1
ATOM 746 C C . PHE A 1 96 ? 8.964 6.992 20.038 1.00 92.44 96 PHE A C 1
ATOM 748 O O . PHE A 1 96 ? 7.743 6.900 20.213 1.00 92.44 96 PHE A O 1
ATOM 755 N N . ALA A 1 97 ? 9.634 8.135 20.169 1.00 86.69 97 ALA A N 1
ATOM 756 C CA . ALA A 1 97 ? 8.998 9.423 20.431 1.00 86.69 97 ALA A CA 1
ATOM 757 C C . ALA A 1 97 ? 8.473 10.081 19.143 1.00 86.69 97 ALA A C 1
ATOM 759 O O . ALA A 1 97 ? 7.547 10.888 19.196 1.00 86.69 97 ALA A O 1
ATOM 760 N N . SER A 1 98 ? 9.038 9.714 17.993 1.00 91.94 98 SER A N 1
ATOM 761 C CA . SER A 1 98 ? 8.699 10.235 16.670 1.00 91.94 98 SER A CA 1
ATOM 762 C C . SER A 1 98 ? 8.668 9.122 15.622 1.00 91.94 98 SER A C 1
ATOM 764 O O . SER A 1 98 ? 9.194 8.025 15.832 1.00 91.94 98 SER A O 1
ATOM 766 N N . TRP A 1 99 ? 8.034 9.402 14.481 1.00 93.06 99 TRP A N 1
ATOM 767 C CA . TRP A 1 99 ? 7.900 8.433 13.394 1.00 93.06 99 TRP A CA 1
ATOM 768 C C . TRP A 1 99 ? 9.274 7.982 12.862 1.00 93.06 99 TRP A C 1
ATOM 770 O O . TRP A 1 99 ? 9.492 6.798 12.663 1.00 93.06 99 TRP A O 1
ATOM 780 N N . ASP A 1 100 ? 10.240 8.886 12.716 1.00 91.19 100 ASP A N 1
ATOM 781 C CA . ASP A 1 100 ? 11.580 8.609 12.183 1.00 91.19 100 ASP A CA 1
ATOM 782 C C . ASP A 1 100 ? 12.452 7.759 13.122 1.00 91.19 100 ASP A C 1
ATOM 784 O O . ASP A 1 100 ? 13.464 7.218 12.696 1.00 91.19 100 ASP A O 1
ATOM 788 N N . GLN A 1 101 ? 12.044 7.585 14.383 1.00 93.81 101 GLN A N 1
ATOM 789 C CA . GLN A 1 101 ? 12.623 6.586 15.288 1.00 93.81 101 GLN A CA 1
ATOM 790 C C . GLN A 1 101 ? 11.922 5.228 15.174 1.00 93.81 101 GLN A C 1
ATOM 792 O O . GLN A 1 101 ? 12.529 4.189 15.434 1.00 93.81 101 GLN A O 1
ATOM 797 N N . ALA A 1 102 ? 10.635 5.227 14.822 1.00 95.31 102 ALA A N 1
ATOM 798 C CA . ALA A 1 102 ? 9.826 4.020 14.680 1.00 95.31 102 ALA A CA 1
ATOM 799 C C . ALA A 1 102 ? 10.058 3.298 13.345 1.00 95.31 102 ALA A C 1
ATOM 801 O O . ALA A 1 102 ? 9.691 2.131 13.213 1.00 95.31 102 ALA A O 1
ATOM 802 N N . PHE A 1 103 ? 10.678 3.973 12.378 1.00 95.25 103 PHE A N 1
ATOM 803 C CA . PHE A 1 103 ? 11.046 3.422 11.083 1.00 95.25 103 PHE A CA 1
ATOM 804 C C . PHE A 1 103 ? 12.552 3.489 10.860 1.00 95.25 103 PHE A C 1
ATOM 806 O O . PHE A 1 103 ? 13.233 4.394 11.332 1.00 95.25 103 PHE A O 1
ATOM 813 N N . SER A 1 104 ? 13.044 2.559 10.059 1.00 92.81 104 SER A N 1
ATOM 814 C CA . SER A 1 104 ? 14.385 2.578 9.501 1.00 92.81 104 SER A CA 1
ATOM 815 C C . SER A 1 104 ? 14.290 2.533 7.984 1.00 92.81 104 SER A C 1
ATOM 817 O O . SER A 1 104 ? 13.437 1.855 7.408 1.00 92.81 104 SER A O 1
ATOM 819 N N . ARG A 1 105 ? 15.165 3.297 7.344 1.00 91.62 105 ARG A N 1
ATOM 820 C CA . ARG A 1 105 ? 15.293 3.361 5.890 1.00 91.62 105 ARG A CA 1
ATOM 821 C C . ARG A 1 105 ? 15.956 2.108 5.327 1.00 91.62 105 ARG A C 1
ATOM 823 O O . ARG A 1 105 ? 16.860 1.558 5.948 1.00 91.62 105 ARG A O 1
ATOM 830 N N . GLU A 1 106 ? 15.523 1.719 4.137 1.00 89.44 106 GLU A N 1
ATOM 831 C CA . GLU A 1 106 ? 16.115 0.673 3.310 1.00 89.44 106 GLU A CA 1
ATOM 832 C C . GLU A 1 106 ? 16.404 1.252 1.926 1.00 89.44 106 GLU A C 1
ATOM 834 O O . GLU A 1 106 ? 15.479 1.629 1.206 1.00 89.44 106 GLU A O 1
ATOM 839 N N . ASP A 1 107 ? 17.685 1.304 1.558 1.00 88.25 107 ASP A N 1
ATOM 840 C CA . ASP A 1 107 ? 18.180 1.937 0.322 1.00 88.25 107 ASP A CA 1
ATOM 841 C C . ASP A 1 107 ? 18.727 0.906 -0.685 1.00 88.25 107 ASP A C 1
ATOM 843 O O . ASP A 1 107 ? 19.295 1.244 -1.727 1.00 88.25 107 ASP A O 1
ATOM 847 N N . PHE A 1 108 ? 18.564 -0.382 -0.376 1.00 89.69 108 PHE A N 1
ATOM 848 C CA . PHE A 1 108 ? 19.107 -1.492 -1.148 1.00 89.69 108 PHE A CA 1
ATOM 849 C C . PHE A 1 108 ? 18.049 -2.567 -1.391 1.00 89.69 108 PHE A C 1
ATOM 851 O O . PHE A 1 108 ? 17.360 -3.003 -0.472 1.00 89.69 108 PHE A O 1
ATOM 858 N N . THR A 1 109 ? 17.945 -3.041 -2.631 1.00 88.75 109 THR A N 1
ATOM 859 C CA . THR A 1 109 ? 17.055 -4.154 -2.983 1.00 88.75 109 THR A CA 1
ATOM 860 C C . THR A 1 109 ? 17.816 -5.203 -3.790 1.00 88.75 109 THR A C 1
ATOM 862 O O . THR A 1 109 ? 18.193 -4.944 -4.936 1.00 88.75 109 THR A O 1
ATOM 865 N N . PRO A 1 110 ? 18.045 -6.408 -3.240 1.00 90.31 110 PRO A N 1
ATOM 866 C CA . PRO A 1 110 ? 18.587 -7.508 -4.020 1.00 90.31 110 PRO A CA 1
ATOM 867 C C . PRO A 1 110 ? 17.482 -8.125 -4.885 1.00 90.31 110 PRO A C 1
ATOM 869 O O . PRO A 1 110 ? 16.488 -8.624 -4.362 1.00 90.31 110 PRO A O 1
ATOM 872 N N . ILE A 1 111 ? 17.667 -8.138 -6.206 1.00 91.56 111 ILE A N 1
ATOM 873 C CA . ILE A 1 111 ? 16.795 -8.891 -7.124 1.00 91.56 111 ILE A CA 1
ATOM 874 C C . ILE A 1 111 ? 17.514 -10.181 -7.526 1.00 91.56 111 ILE A C 1
ATOM 876 O O . ILE A 1 111 ? 18.701 -10.169 -7.859 1.00 91.56 111 ILE A O 1
ATOM 880 N N . MET A 1 112 ? 16.808 -11.308 -7.470 1.00 92.81 112 MET A N 1
ATOM 881 C CA . MET A 1 112 ? 17.376 -12.620 -7.773 1.00 92.81 112 MET A CA 1
ATOM 882 C C . MET A 1 112 ? 17.093 -13.018 -9.217 1.00 92.81 112 MET A C 1
ATOM 884 O O . MET A 1 112 ? 15.963 -12.962 -9.692 1.00 92.81 112 MET A O 1
ATOM 888 N N . GLU A 1 113 ? 18.127 -13.482 -9.903 1.00 93.81 113 GLU A N 1
ATOM 889 C CA . GLU A 1 113 ? 18.038 -13.994 -11.262 1.00 93.81 113 GLU A CA 1
ATOM 890 C C . GLU A 1 113 ? 18.508 -15.440 -11.323 1.00 93.81 113 GLU A C 1
ATOM 892 O O . GLU A 1 113 ? 19.615 -15.746 -10.887 1.00 93.81 113 GLU A O 1
ATOM 897 N N . ASN A 1 114 ? 17.711 -16.320 -11.926 1.00 91.94 114 ASN A N 1
ATOM 898 C CA . ASN A 1 114 ? 18.158 -17.660 -12.283 1.00 91.94 114 ASN A CA 1
ATOM 899 C C . ASN A 1 114 ? 18.618 -17.673 -13.746 1.00 91.94 114 ASN A C 1
ATOM 901 O O . ASN A 1 114 ? 17.797 -17.748 -14.659 1.00 91.94 114 ASN A O 1
ATOM 905 N N . TYR A 1 115 ? 19.930 -17.592 -13.970 1.00 91.75 115 TYR A N 1
ATOM 906 C CA . TYR A 1 115 ? 20.524 -17.622 -15.304 1.00 91.75 115 TYR A CA 1
ATOM 907 C C . TYR A 1 115 ? 21.247 -18.951 -15.526 1.00 91.75 115 TYR A C 1
ATOM 909 O O . TYR A 1 115 ? 22.221 -19.257 -14.837 1.00 91.75 115 TYR A O 1
ATOM 917 N N . LYS A 1 116 ? 20.771 -19.754 -16.489 1.00 91.88 116 LYS A N 1
ATOM 918 C CA . LYS A 1 116 ? 21.340 -21.076 -16.831 1.00 91.88 116 LYS A CA 1
ATOM 919 C C . LYS A 1 116 ? 21.516 -21.997 -15.606 1.00 91.88 116 LYS A C 1
ATOM 921 O O . LYS A 1 116 ? 22.513 -22.703 -15.486 1.00 91.88 116 LYS A O 1
ATOM 926 N N . GLY A 1 117 ? 20.542 -21.981 -14.691 1.00 93.69 117 GLY A N 1
ATOM 927 C CA . GLY A 1 117 ? 20.540 -22.802 -13.474 1.00 93.69 117 GLY A CA 1
ATOM 928 C C . GLY A 1 117 ? 21.360 -22.232 -12.313 1.00 93.69 117 GLY A C 1
ATOM 929 O O . GLY A 1 117 ? 21.470 -22.888 -11.279 1.00 93.69 117 GLY A O 1
ATOM 930 N N . GLN A 1 118 ? 21.934 -21.035 -12.455 1.00 94.06 118 GLN A N 1
ATOM 931 C CA . GLN A 1 118 ? 22.708 -20.367 -11.411 1.00 94.06 118 GLN A CA 1
ATOM 932 C C . GLN A 1 118 ? 21.981 -19.126 -10.900 1.00 94.06 118 GLN A C 1
ATOM 934 O O . GLN A 1 118 ? 21.574 -18.265 -11.681 1.00 94.06 118 GLN A O 1
ATOM 939 N N . TRP A 1 119 ? 21.866 -19.015 -9.576 1.00 95.00 119 TRP A N 1
ATOM 940 C CA . TRP A 1 119 ? 21.318 -17.829 -8.927 1.00 95.00 119 TRP A CA 1
ATOM 941 C C . TRP A 1 119 ? 22.351 -16.703 -8.887 1.00 95.00 119 TRP A C 1
ATOM 943 O O . TRP A 1 119 ? 23.438 -16.861 -8.332 1.00 95.00 119 TRP A O 1
ATOM 953 N N . LYS A 1 120 ? 21.992 -15.557 -9.464 1.00 93.94 120 LYS A N 1
ATOM 954 C CA . LYS A 1 120 ? 22.794 -14.336 -9.509 1.00 93.94 120 LYS A CA 1
ATOM 955 C C . LYS A 1 120 ? 22.038 -13.196 -8.832 1.00 93.94 120 LYS A C 1
ATOM 957 O O . LYS A 1 120 ? 20.855 -12.993 -9.091 1.00 93.94 120 LYS A O 1
ATOM 962 N N . VAL A 1 121 ? 22.736 -12.429 -7.999 1.00 93.19 121 VAL A N 1
ATOM 963 C CA . VAL A 1 121 ? 22.177 -11.250 -7.320 1.00 93.19 121 VAL A CA 1
ATOM 964 C C . VAL A 1 121 ? 22.340 -10.022 -8.212 1.00 93.19 121 VAL A C 1
ATOM 966 O O . VAL A 1 121 ? 23.415 -9.791 -8.776 1.00 93.19 121 VAL A O 1
ATOM 969 N N . TRP A 1 122 ? 21.280 -9.231 -8.332 1.00 92.75 122 TRP A N 1
ATOM 970 C CA . TRP A 1 122 ? 21.298 -7.870 -8.853 1.00 92.75 122 TRP A CA 1
ATOM 971 C C . TRP A 1 122 ? 21.343 -6.917 -7.653 1.00 92.75 122 TRP A C 1
ATOM 973 O O . TRP A 1 122 ? 20.334 -6.774 -6.959 1.00 92.75 122 TRP A O 1
ATOM 983 N N . PRO A 1 123 ? 22.501 -6.303 -7.360 1.00 88.00 123 PRO A N 1
ATOM 984 C CA . PRO A 1 123 ? 22.642 -5.413 -6.218 1.00 88.00 123 PRO A CA 1
ATOM 985 C C . PRO A 1 123 ? 22.125 -4.018 -6.588 1.00 88.00 123 PRO A C 1
ATOM 987 O O . PRO A 1 123 ? 22.890 -3.175 -7.057 1.00 88.00 123 PRO A O 1
ATOM 990 N N . VAL A 1 124 ? 20.822 -3.774 -6.426 1.00 87.62 124 VAL A N 1
ATOM 991 C CA . VAL A 1 124 ? 20.238 -2.463 -6.735 1.00 87.62 124 VAL A CA 1
ATOM 992 C C . VAL A 1 124 ? 20.415 -1.543 -5.532 1.0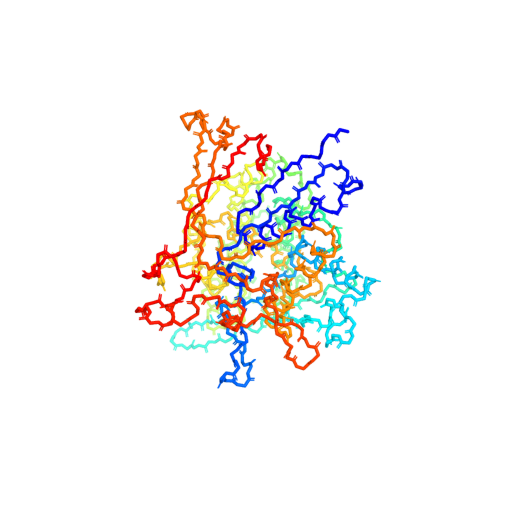0 87.62 124 VAL A C 1
ATOM 994 O O . VAL A 1 124 ? 19.721 -1.685 -4.527 1.00 87.62 124 VAL A O 1
ATOM 997 N N . ALA A 1 125 ? 21.363 -0.613 -5.641 1.00 86.50 125 ALA A N 1
ATOM 998 C CA . ALA A 1 125 ? 21.463 0.540 -4.755 1.00 86.50 125 ALA A CA 1
ATOM 999 C C . ALA A 1 125 ? 20.607 1.673 -5.329 1.00 86.50 125 ALA A C 1
ATOM 1001 O O . ALA A 1 125 ? 20.796 2.073 -6.483 1.00 86.50 125 ALA A O 1
ATOM 1002 N N . TRP A 1 126 ? 19.655 2.156 -4.540 1.00 86.25 126 TRP A N 1
ATOM 1003 C CA . TRP A 1 126 ? 18.759 3.229 -4.949 1.00 86.25 126 TRP A CA 1
ATOM 1004 C C . TRP A 1 126 ? 19.395 4.588 -4.640 1.00 86.25 126 TRP A C 1
ATOM 1006 O O . TRP A 1 126 ? 20.037 4.730 -3.597 1.00 86.25 126 TRP A O 1
ATOM 1016 N N . PRO A 1 127 ? 19.281 5.583 -5.539 1.00 78.50 127 PRO A N 1
ATOM 1017 C CA . PRO A 1 127 ? 19.817 6.910 -5.270 1.00 78.50 127 PRO A CA 1
ATOM 1018 C C . PRO A 1 127 ? 19.127 7.540 -4.052 1.00 78.50 127 PRO A C 1
ATOM 1020 O O . PRO A 1 127 ? 17.921 7.393 -3.862 1.00 78.50 127 PRO A O 1
ATOM 1023 N N . ASP A 1 128 ? 19.884 8.264 -3.233 1.00 68.94 128 ASP A N 1
ATOM 1024 C CA . ASP A 1 128 ? 19.292 9.105 -2.193 1.00 68.94 128 ASP A CA 1
ATOM 1025 C C . ASP A 1 128 ? 18.631 10.320 -2.860 1.00 68.94 128 ASP A C 1
ATOM 1027 O O . ASP A 1 128 ? 19.214 10.948 -3.750 1.00 68.94 128 ASP A O 1
ATOM 1031 N N . PHE A 1 129 ? 17.426 10.667 -2.414 1.00 64.75 129 PHE A N 1
ATOM 1032 C CA . PHE A 1 129 ? 16.787 11.942 -2.729 1.00 64.75 129 PHE A CA 1
ATOM 1033 C C . PHE A 1 129 ? 16.844 12.818 -1.473 1.00 64.75 129 PHE A C 1
ATOM 1035 O O . PHE A 1 129 ? 15.864 12.891 -0.719 1.00 64.75 129 PHE A O 1
ATOM 1042 N N . PRO A 1 130 ? 17.998 13.459 -1.203 1.00 55.81 130 PRO A N 1
ATOM 1043 C CA . PRO A 1 130 ? 18.233 14.128 0.064 1.00 55.81 130 PRO A CA 1
ATOM 1044 C C . PRO A 1 130 ? 17.274 15.306 0.255 1.00 55.81 130 PRO A C 1
ATOM 1046 O O . PRO A 1 130 ? 17.074 16.128 -0.638 1.00 55.81 130 PRO A O 1
ATOM 1049 N N . GLY A 1 131 ? 16.723 15.420 1.465 1.00 58.94 131 GLY A N 1
ATOM 1050 C CA . GLY A 1 131 ? 15.993 16.608 1.915 1.00 58.94 131 GLY A CA 1
ATOM 1051 C C . GLY A 1 131 ? 14.475 16.582 1.746 1.00 58.94 131 GLY A C 1
ATOM 1052 O O . GLY A 1 131 ? 13.845 17.582 2.075 1.00 58.94 131 GLY A O 1
ATOM 1053 N N . ILE A 1 132 ? 13.883 15.471 1.294 1.00 72.50 132 ILE A N 1
ATOM 1054 C CA . ILE A 1 132 ? 12.423 15.310 1.262 1.00 72.50 132 ILE A CA 1
ATOM 1055 C C . ILE A 1 132 ? 12.047 14.020 1.982 1.00 72.50 132 ILE A C 1
ATOM 1057 O O . ILE A 1 132 ? 12.453 12.929 1.580 1.00 72.50 132 ILE A O 1
ATOM 1061 N N . ASN A 1 133 ? 11.265 14.132 3.052 1.00 81.88 133 ASN A N 1
ATOM 1062 C CA . ASN A 1 133 ? 10.709 12.950 3.697 1.00 81.88 133 ASN A CA 1
ATOM 1063 C C . ASN A 1 133 ? 9.409 12.526 3.007 1.00 81.88 133 ASN A C 1
ATOM 1065 O O . ASN A 1 133 ? 8.675 13.377 2.491 1.00 81.88 133 ASN A O 1
ATOM 1069 N N . PRO A 1 134 ? 9.051 11.236 3.062 1.00 87.94 134 PRO A N 1
ATOM 1070 C CA . PRO A 1 134 ? 7.731 10.825 2.621 1.00 87.94 134 PRO A CA 1
ATOM 1071 C C . PRO A 1 134 ? 6.647 11.502 3.476 1.00 87.94 134 PRO A C 1
ATOM 1073 O O . PRO A 1 134 ? 6.815 11.719 4.680 1.00 87.94 134 PRO A O 1
ATOM 1076 N N . GLY A 1 135 ? 5.530 11.862 2.846 1.00 88.25 135 GLY A N 1
ATOM 1077 C CA . GLY A 1 135 ? 4.419 12.570 3.484 1.00 88.25 135 GLY A CA 1
ATOM 1078 C C . GLY A 1 135 ? 4.505 14.097 3.439 1.00 88.25 135 GLY A C 1
ATOM 1079 O O . GLY A 1 135 ? 3.584 14.767 3.904 1.00 88.25 135 GLY A O 1
ATOM 1080 N N . GLU A 1 136 ? 5.564 14.668 2.862 1.00 84.00 136 GLU A N 1
ATOM 1081 C CA . GLU A 1 136 ? 5.648 16.099 2.547 1.00 84.00 136 GLU A CA 1
ATOM 1082 C C . GLU A 1 136 ? 4.966 16.339 1.188 1.00 84.00 136 GLU A C 1
ATOM 1084 O O . GLU A 1 136 ? 5.469 15.896 0.161 1.00 84.00 136 GLU A O 1
ATOM 1089 N N . ALA A 1 137 ? 3.776 16.955 1.186 1.00 65.44 137 ALA A N 1
ATOM 1090 C CA . ALA A 1 137 ? 2.838 16.997 0.054 1.00 65.44 137 ALA A CA 1
ATOM 1091 C C . ALA A 1 137 ? 3.475 17.237 -1.333 1.00 65.44 137 ALA A C 1
ATOM 1093 O O . ALA A 1 137 ? 4.139 18.245 -1.567 1.00 65.44 137 ALA A O 1
ATOM 1094 N N . THR A 1 138 ? 3.190 16.336 -2.279 1.00 68.31 138 THR A N 1
ATOM 1095 C CA . THR A 1 138 ? 3.520 16.477 -3.708 1.00 68.31 138 THR A CA 1
ATOM 1096 C C . THR A 1 138 ? 2.419 15.878 -4.573 1.00 68.31 138 THR A C 1
ATOM 1098 O O . THR A 1 138 ? 1.848 14.845 -4.219 1.00 68.31 138 THR A O 1
ATOM 1101 N N . THR A 1 139 ? 2.172 16.471 -5.737 1.00 77.06 139 THR A N 1
ATOM 1102 C CA . THR A 1 139 ? 1.293 15.900 -6.766 1.00 77.06 139 THR A CA 1
ATOM 1103 C C . THR A 1 139 ? 1.909 14.621 -7.339 1.00 77.06 139 THR A C 1
ATOM 1105 O O . THR A 1 139 ? 3.124 14.548 -7.536 1.00 77.06 139 THR A O 1
ATOM 1108 N N . ALA A 1 140 ? 1.090 13.595 -7.576 1.00 80.81 140 ALA A N 1
ATOM 1109 C CA . ALA A 1 140 ? 1.544 12.405 -8.289 1.00 80.81 140 ALA A CA 1
ATOM 1110 C C . ALA A 1 140 ? 1.820 12.756 -9.766 1.00 80.81 140 ALA A C 1
ATOM 1112 O O . ALA A 1 140 ? 1.055 13.538 -10.324 1.00 80.81 140 ALA A O 1
ATOM 1113 N N . PRO A 1 141 ? 2.875 12.207 -10.395 1.00 89.75 141 PRO A N 1
ATOM 1114 C CA . PRO A 1 141 ? 3.116 12.428 -11.817 1.00 89.75 141 PRO A CA 1
ATOM 1115 C C . PRO A 1 141 ? 2.002 11.830 -12.683 1.00 89.75 141 PRO A C 1
ATOM 1117 O O . PRO A 1 141 ? 1.464 10.765 -12.362 1.00 89.75 141 PRO A O 1
ATOM 1120 N N . GLU A 1 142 ? 1.706 12.490 -13.796 1.00 93.44 142 GLU A N 1
ATOM 1121 C CA . GLU A 1 142 ? 0.812 11.985 -14.835 1.00 93.44 142 GLU A CA 1
ATOM 1122 C C . GLU A 1 142 ? 1.527 10.921 -15.693 1.00 93.44 142 GLU A C 1
ATOM 1124 O O . GLU A 1 142 ? 2.760 10.842 -15.686 1.00 93.44 142 GLU A O 1
ATOM 1129 N N . PRO A 1 143 ? 0.810 10.086 -16.472 1.00 95.75 143 PRO A N 1
ATOM 1130 C CA . PRO A 1 143 ? 1.438 9.048 -17.296 1.00 95.75 143 PRO A CA 1
ATOM 1131 C C . PRO A 1 143 ? 2.572 9.550 -18.206 1.00 95.75 143 PRO A C 1
ATOM 1133 O O . PRO A 1 143 ? 3.591 8.874 -18.346 1.00 95.75 143 PRO A O 1
ATOM 1136 N N . TRP A 1 144 ? 2.433 10.748 -18.789 1.00 96.75 144 TRP A N 1
ATOM 1137 C CA . TRP A 1 144 ? 3.474 11.340 -19.636 1.00 96.75 144 TRP A CA 1
ATOM 1138 C C . TRP A 1 144 ? 4.741 11.711 -18.855 1.00 96.75 144 TRP A C 1
ATOM 1140 O O . TRP A 1 144 ? 5.848 11.524 -19.357 1.00 96.75 144 TRP A O 1
ATOM 1150 N N . ASP A 1 145 ? 4.611 12.145 -17.599 1.00 95.19 145 ASP A N 1
ATOM 1151 C CA . ASP A 1 145 ? 5.770 12.434 -16.750 1.00 95.19 145 ASP A CA 1
ATOM 1152 C C . ASP A 1 145 ? 6.615 11.175 -16.517 1.00 95.19 145 ASP A C 1
ATOM 1154 O O . ASP A 1 145 ? 7.842 11.250 -16.442 1.00 95.19 145 ASP A O 1
ATOM 1158 N N . TYR A 1 146 ? 5.979 10.001 -16.434 1.00 96.19 146 TYR A N 1
ATOM 1159 C CA . TYR A 1 146 ? 6.709 8.737 -16.356 1.00 96.19 146 TYR A CA 1
ATOM 1160 C C . TYR A 1 146 ? 7.411 8.387 -17.663 1.00 96.19 146 TYR A C 1
ATOM 1162 O O . TYR A 1 146 ? 8.524 7.879 -17.602 1.00 96.19 146 TYR A O 1
ATOM 1170 N N . VAL A 1 147 ? 6.828 8.686 -18.830 1.00 97.44 147 VAL A N 1
ATOM 1171 C CA . VAL A 1 147 ? 7.517 8.494 -20.121 1.00 97.44 147 VAL A CA 1
ATOM 1172 C C . VAL A 1 147 ? 8.842 9.259 -20.138 1.00 97.44 147 VAL A C 1
ATOM 1174 O O . VAL A 1 147 ? 9.874 8.685 -20.487 1.00 97.44 147 VAL A O 1
ATOM 1177 N N . LEU A 1 148 ? 8.828 10.520 -19.696 1.00 96.50 148 LEU A N 1
ATOM 1178 C CA . LEU A 1 148 ? 10.031 11.350 -19.614 1.00 96.50 148 LEU A CA 1
ATOM 1179 C C . LEU A 1 148 ? 11.055 10.768 -18.628 1.00 96.50 148 LEU A C 1
ATOM 1181 O O . LEU A 1 148 ? 12.202 10.545 -19.004 1.00 96.50 148 LEU A O 1
ATOM 1185 N N . ARG A 1 149 ? 10.625 10.435 -17.403 1.00 95.25 149 ARG A N 1
ATOM 1186 C CA . ARG A 1 149 ? 11.499 9.876 -16.352 1.00 95.25 149 ARG A CA 1
ATOM 1187 C C . ARG A 1 149 ? 12.111 8.529 -16.738 1.00 95.25 149 ARG A C 1
ATOM 1189 O O . ARG A 1 149 ? 13.271 8.277 -16.425 1.00 95.25 149 ARG A O 1
ATOM 1196 N N . ILE A 1 150 ? 11.349 7.663 -17.413 1.00 96.56 150 ILE A N 1
ATOM 1197 C CA . ILE A 1 150 ? 11.860 6.382 -17.913 1.00 96.56 150 ILE A CA 1
ATOM 1198 C C . ILE A 1 150 ? 12.925 6.645 -18.981 1.00 96.56 150 ILE A C 1
ATOM 1200 O O . ILE A 1 150 ? 14.004 6.076 -18.883 1.00 96.56 150 ILE A O 1
ATOM 1204 N N . LEU A 1 151 ? 12.664 7.501 -19.977 1.00 96.56 151 LEU A N 1
ATOM 1205 C CA . LEU A 1 151 ? 13.643 7.784 -21.037 1.00 96.56 151 LEU A CA 1
ATOM 1206 C C . LEU A 1 151 ? 14.935 8.394 -20.492 1.00 96.56 151 LEU A C 1
ATOM 1208 O O . LEU A 1 151 ? 16.009 7.937 -20.876 1.00 96.56 151 LEU A O 1
ATOM 1212 N N . GLU A 1 152 ? 14.830 9.377 -19.598 1.00 94.19 152 GLU A N 1
ATOM 1213 C CA . GLU A 1 152 ? 15.979 9.995 -18.925 1.00 94.19 152 GLU A CA 1
ATOM 1214 C C . GLU A 1 152 ? 16.811 8.929 -18.197 1.00 94.19 152 GLU A C 1
ATOM 1216 O O . GLU A 1 152 ? 17.996 8.754 -18.475 1.00 94.19 152 GLU A O 1
ATOM 1221 N N . TRP A 1 153 ? 16.161 8.111 -17.364 1.00 92.94 153 TRP A N 1
ATOM 1222 C CA . TRP A 1 153 ? 16.835 7.049 -16.619 1.00 92.94 153 TRP A CA 1
ATOM 1223 C C . TRP A 1 153 ? 17.460 5.971 -17.516 1.00 92.94 153 TRP A C 1
ATOM 1225 O O . TRP A 1 153 ? 18.537 5.459 -17.209 1.00 92.94 153 TRP A O 1
ATOM 1235 N N . LEU A 1 154 ? 16.808 5.608 -18.626 1.00 94.25 154 LEU A N 1
ATOM 1236 C CA . LEU A 1 154 ? 17.337 4.630 -19.578 1.00 94.25 154 LEU A CA 1
ATOM 1237 C C . LEU A 1 154 ? 18.547 5.168 -20.349 1.00 94.25 154 LEU A C 1
ATOM 1239 O O . LEU A 1 154 ? 19.483 4.402 -20.576 1.00 94.25 154 LEU A O 1
ATOM 1243 N N . VAL A 1 155 ? 18.547 6.450 -20.731 1.00 91.06 155 VAL A N 1
ATOM 1244 C CA . VAL A 1 155 ? 19.710 7.110 -21.350 1.00 91.06 155 VAL A CA 1
ATOM 1245 C C . VAL A 1 155 ? 20.878 7.139 -20.368 1.00 91.06 155 VAL A C 1
ATOM 1247 O O . VAL A 1 155 ? 21.946 6.626 -20.693 1.00 91.06 155 VAL A O 1
ATOM 1250 N N . ASP A 1 156 ? 20.658 7.610 -19.139 1.00 89.25 156 ASP A N 1
ATOM 1251 C CA . ASP A 1 156 ? 21.697 7.649 -18.104 1.00 89.25 156 ASP A CA 1
ATOM 1252 C C . ASP A 1 156 ? 22.259 6.254 -17.814 1.00 89.25 156 ASP A C 1
ATOM 1254 O O . ASP A 1 156 ? 23.468 6.059 -17.652 1.00 89.25 156 ASP A O 1
ATOM 1258 N N . ARG A 1 157 ? 21.385 5.242 -17.763 1.00 88.75 157 ARG A N 1
ATOM 1259 C CA . ARG A 1 157 ? 21.794 3.852 -17.556 1.00 88.75 157 ARG A CA 1
ATOM 1260 C C . ARG A 1 157 ? 22.594 3.307 -18.738 1.00 88.75 157 ARG A C 1
ATOM 1262 O O . ARG A 1 157 ? 23.562 2.585 -18.508 1.00 88.75 157 ARG A O 1
ATOM 1269 N N . TYR A 1 158 ? 22.207 3.630 -19.969 1.00 87.50 158 TYR A N 1
ATOM 1270 C CA . TYR A 1 158 ? 22.947 3.253 -21.172 1.00 87.50 158 TYR A CA 1
ATOM 1271 C C . TYR A 1 158 ? 24.354 3.868 -21.154 1.00 87.50 158 TYR A C 1
ATOM 1273 O O . TYR A 1 158 ? 25.338 3.136 -21.241 1.00 87.50 158 TYR A O 1
ATOM 1281 N N . ASP A 1 159 ? 24.452 5.179 -20.932 1.00 84.69 159 ASP A N 1
ATOM 1282 C CA . ASP A 1 159 ? 25.714 5.928 -20.983 1.00 84.69 159 ASP A CA 1
ATOM 1283 C C . ASP A 1 159 ? 26.677 5.587 -19.837 1.00 84.69 159 ASP A C 1
ATOM 1285 O O . ASP A 1 159 ? 27.896 5.632 -20.006 1.00 84.69 159 ASP A O 1
ATOM 1289 N N . SER A 1 160 ? 26.149 5.224 -18.664 1.00 82.94 160 SER A N 1
ATOM 1290 C CA . SER A 1 160 ? 26.956 4.863 -17.488 1.00 82.94 160 SER A CA 1
ATOM 1291 C C . SER A 1 160 ? 27.390 3.393 -17.445 1.00 82.94 160 SER A C 1
ATOM 1293 O O . SER A 1 160 ? 28.170 3.016 -16.565 1.00 82.94 160 SER A O 1
ATOM 1295 N N . THR A 1 161 ? 26.910 2.541 -18.359 1.00 82.56 161 THR A N 1
ATOM 1296 C CA . THR A 1 161 ? 27.217 1.105 -18.319 1.00 82.56 161 THR A CA 1
ATOM 1297 C C . THR A 1 161 ? 28.626 0.807 -18.853 1.00 82.56 161 THR A C 1
ATOM 1299 O O . THR A 1 161 ? 28.927 1.106 -20.010 1.00 82.56 161 THR A O 1
ATOM 1302 N N . PRO A 1 162 ? 29.502 0.143 -18.069 1.00 74.69 162 PRO A N 1
ATOM 1303 C CA . PRO A 1 162 ? 30.818 -0.273 -18.546 1.00 74.69 162 PRO A CA 1
ATOM 1304 C C . PRO A 1 162 ? 30.721 -1.196 -19.766 1.00 74.69 162 PRO A C 1
ATOM 1306 O O . PRO A 1 162 ? 29.924 -2.130 -19.787 1.00 74.69 162 PRO A O 1
ATOM 1309 N N . GLY A 1 163 ? 31.563 -0.957 -20.772 1.00 65.50 163 GLY A N 1
ATOM 1310 C CA . GLY A 1 163 ? 31.549 -1.719 -22.027 1.00 65.50 163 GLY A CA 1
ATOM 1311 C C . GLY A 1 163 ? 30.638 -1.125 -23.103 1.00 65.50 163 GLY A C 1
ATOM 1312 O O . GLY A 1 163 ? 30.761 -1.510 -24.265 1.00 65.50 163 GLY A O 1
ATOM 1313 N N . ILE A 1 164 ? 29.807 -0.138 -22.755 1.00 62.84 164 ILE A N 1
ATOM 1314 C CA . ILE A 1 164 ? 29.213 0.778 -23.727 1.00 62.84 164 ILE A CA 1
ATOM 1315 C C . ILE A 1 164 ? 30.197 1.927 -23.960 1.00 62.84 164 ILE A C 1
ATOM 1317 O O . ILE A 1 164 ? 30.691 2.509 -22.991 1.00 62.84 164 ILE A O 1
ATOM 1321 N N . PRO A 1 165 ? 30.551 2.251 -25.216 1.00 49.66 165 PRO A N 1
ATOM 1322 C CA . PRO A 1 165 ? 31.389 3.408 -25.486 1.00 49.66 165 PRO A CA 1
ATOM 1323 C C . PRO A 1 165 ? 30.658 4.678 -25.019 1.00 49.66 165 PRO A C 1
ATOM 1325 O O . PRO A 1 165 ? 29.545 4.914 -25.495 1.00 49.66 165 PRO A O 1
ATOM 1328 N N . PRO A 1 166 ? 31.241 5.512 -24.134 1.00 38.50 166 PRO A N 1
ATOM 1329 C CA . PRO A 1 166 ? 30.656 6.811 -23.820 1.00 38.50 166 PRO A CA 1
ATOM 1330 C C . PRO A 1 166 ? 30.594 7.615 -25.124 1.00 38.50 166 PRO A C 1
ATOM 1332 O O . PRO A 1 166 ? 31.575 7.641 -25.873 1.00 38.50 166 PRO A O 1
ATOM 1335 N N . GLY A 1 167 ? 29.447 8.219 -25.447 1.00 42.66 167 GLY A N 1
ATOM 1336 C CA . GLY A 1 167 ? 29.317 9.001 -26.684 1.00 42.66 167 GLY A CA 1
ATOM 1337 C C . GLY A 1 167 ? 30.422 10.071 -26.806 1.00 42.66 167 GLY A C 1
ATOM 1338 O O . GLY A 1 167 ? 30.881 10.577 -25.777 1.00 42.66 167 GLY A O 1
ATOM 1339 N N . PRO A 1 168 ? 30.873 10.465 -28.021 1.00 44.00 168 PRO A N 1
ATOM 1340 C CA . PRO A 1 168 ? 30.351 10.184 -29.364 1.00 44.00 168 PRO A CA 1
ATOM 1341 C C . PRO A 1 168 ? 31.081 9.030 -30.084 1.00 44.00 168 PRO A C 1
ATOM 1343 O O . PRO A 1 168 ? 32.227 8.720 -29.765 1.00 44.00 168 PRO A O 1
ATOM 1346 N N . HIS A 1 169 ? 30.415 8.437 -31.089 1.00 51.53 169 HIS A N 1
ATOM 1347 C CA . HIS A 1 169 ? 30.864 7.315 -31.934 1.00 51.53 169 HIS A CA 1
ATOM 1348 C C . HIS A 1 169 ? 32.392 7.171 -32.040 1.00 51.53 169 HIS A C 1
ATOM 1350 O O . HIS A 1 169 ? 33.080 7.920 -32.744 1.00 51.53 169 HIS A O 1
ATOM 1356 N N . THR A 1 170 ? 32.930 6.167 -31.351 1.00 35.56 170 THR A N 1
ATOM 1357 C CA . THR A 1 170 ? 34.322 5.756 -31.503 1.00 35.56 170 THR A CA 1
ATOM 1358 C C . THR A 1 170 ? 34.460 5.037 -32.841 1.00 35.56 170 THR A C 1
ATOM 1360 O O . THR A 1 170 ? 33.754 4.077 -33.133 1.00 35.56 170 THR A O 1
ATOM 1363 N N . LYS A 1 171 ? 35.383 5.523 -33.673 1.00 40.00 171 LYS A N 1
ATOM 1364 C CA . LYS A 1 171 ? 35.643 5.086 -35.055 1.00 40.00 171 LYS A CA 1
ATOM 1365 C C . LYS A 1 171 ? 36.227 3.664 -35.189 1.00 40.00 171 LYS A C 1
ATOM 1367 O O . LYS A 1 171 ? 37.005 3.429 -36.110 1.00 40.00 171 LYS A O 1
ATOM 1372 N N . CYS A 1 172 ? 35.943 2.731 -34.279 1.00 33.00 172 CYS A N 1
ATOM 1373 C CA . CYS A 1 172 ? 36.437 1.360 -34.408 1.00 33.00 172 CYS A CA 1
ATOM 1374 C C . CYS A 1 172 ? 35.671 0.358 -33.529 1.00 33.00 172 CYS A C 1
ATOM 1376 O O . CYS A 1 172 ? 35.558 0.558 -32.321 1.00 33.00 172 CYS A O 1
ATOM 1378 N N . GLY A 1 173 ? 35.215 -0.743 -34.136 1.00 40.81 173 GLY A N 1
ATOM 1379 C CA . GLY A 1 173 ? 34.602 -1.897 -33.467 1.00 40.81 173 GLY A CA 1
ATOM 1380 C C . GLY A 1 173 ? 33.308 -2.362 -34.145 1.00 40.81 173 GLY A C 1
ATOM 1381 O O . GLY A 1 173 ? 32.677 -1.590 -34.864 1.00 40.81 173 GLY A O 1
ATOM 1382 N N . ILE A 1 174 ? 32.903 -3.613 -33.888 1.00 42.03 174 ILE A N 1
ATOM 1383 C CA . ILE A 1 174 ? 31.707 -4.281 -34.457 1.00 42.03 174 ILE A CA 1
ATOM 1384 C C . ILE A 1 174 ? 30.419 -3.447 -34.290 1.00 42.03 174 ILE A C 1
ATOM 1386 O O . ILE A 1 174 ? 29.555 -3.461 -35.162 1.00 42.03 174 ILE A O 1
ATOM 1390 N N . LEU A 1 175 ? 30.313 -2.654 -33.217 1.00 38.12 175 LEU A N 1
ATOM 1391 C CA . LEU A 1 175 ? 29.204 -1.718 -32.992 1.00 38.12 175 LEU A CA 1
ATOM 1392 C C . LEU A 1 175 ? 29.117 -0.613 -34.062 1.00 38.12 175 LEU A C 1
ATOM 1394 O O . LEU A 1 175 ? 28.015 -0.252 -34.460 1.00 38.12 175 LEU A O 1
ATOM 1398 N N . SER A 1 176 ? 30.247 -0.136 -34.598 1.00 42.41 176 SER A N 1
ATOM 1399 C CA . SER A 1 176 ? 30.251 0.891 -35.649 1.00 42.41 176 SER A CA 1
ATOM 1400 C C . SER A 1 176 ? 29.709 0.379 -36.984 1.00 42.41 176 SER A C 1
ATOM 1402 O O . SER A 1 176 ? 29.073 1.142 -37.698 1.00 42.41 176 SER A O 1
ATOM 1404 N N . GLU A 1 177 ? 29.902 -0.904 -37.315 1.00 40.53 177 GLU A N 1
ATOM 1405 C CA . GLU A 1 177 ? 29.382 -1.492 -38.559 1.00 40.53 177 GLU A CA 1
ATOM 1406 C C . GLU A 1 177 ? 27.863 -1.688 -38.485 1.00 40.53 177 GLU A C 1
ATOM 1408 O O . GLU A 1 177 ? 27.160 -1.427 -39.461 1.00 40.53 177 GLU A O 1
ATOM 1413 N N . VAL A 1 178 ? 27.346 -2.063 -37.309 1.00 46.34 178 VAL A N 1
ATOM 1414 C CA . VAL A 1 178 ? 25.903 -2.206 -37.059 1.00 46.34 178 VAL A CA 1
ATOM 1415 C C . VAL A 1 178 ? 25.207 -0.839 -37.019 1.00 46.34 178 VAL A C 1
ATOM 1417 O O . VAL A 1 178 ? 24.140 -0.683 -37.611 1.00 46.34 178 VAL A O 1
ATOM 1420 N N . GLU A 1 179 ? 25.828 0.179 -36.410 1.00 43.09 179 GLU A N 1
ATOM 1421 C CA . GLU A 1 179 ? 25.313 1.557 -36.415 1.00 43.09 179 GLU A CA 1
ATOM 1422 C C . GLU A 1 179 ? 25.358 2.194 -37.816 1.00 43.09 179 GLU A C 1
ATOM 1424 O O . GLU A 1 179 ? 24.410 2.878 -38.202 1.00 43.09 179 GLU A O 1
ATOM 1429 N N . HIS A 1 180 ? 26.395 1.938 -38.626 1.00 40.94 180 HIS A N 1
ATOM 1430 C CA . HIS A 1 180 ? 26.485 2.489 -39.986 1.00 40.94 180 HIS A CA 1
ATOM 1431 C C . HIS A 1 180 ? 25.451 1.898 -40.954 1.00 40.94 180 HIS A C 1
ATOM 1433 O O . HIS A 1 180 ? 24.968 2.613 -41.832 1.00 40.94 180 HIS A O 1
ATOM 1439 N N . LEU A 1 181 ? 25.108 0.614 -40.795 1.00 40.22 181 LEU A N 1
ATOM 1440 C CA . LEU A 1 181 ? 24.061 -0.063 -41.572 1.00 40.22 181 LEU A CA 1
ATOM 1441 C C . LEU A 1 181 ? 22.655 0.450 -41.227 1.00 40.22 181 LEU A C 1
ATOM 1443 O O . LEU A 1 181 ? 21.770 0.436 -42.079 1.00 40.22 181 LEU A O 1
ATOM 1447 N N . ALA A 1 182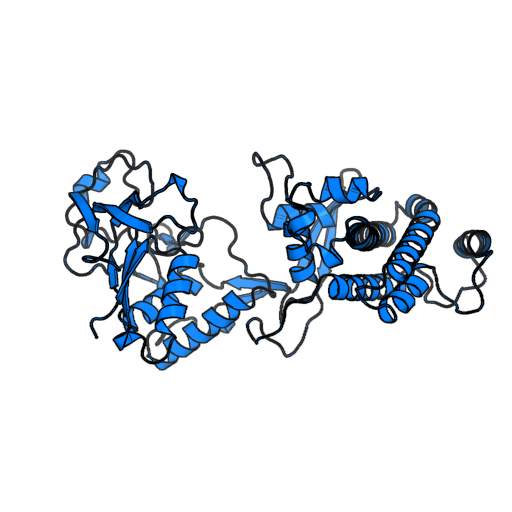 ? 22.470 0.938 -40.002 1.00 42.00 182 ALA A N 1
ATOM 1448 C CA . ALA A 1 182 ? 21.217 1.500 -39.517 1.00 42.00 182 ALA A CA 1
ATOM 1449 C C . ALA A 1 182 ? 21.040 2.998 -39.813 1.00 42.00 182 ALA A C 1
ATOM 1451 O O . ALA A 1 182 ? 19.921 3.475 -39.979 1.00 42.00 182 ALA A O 1
ATOM 1452 N N . ALA A 1 183 ? 22.140 3.752 -39.876 1.00 38.94 183 ALA A N 1
ATOM 1453 C CA . ALA A 1 183 ? 22.146 5.214 -39.935 1.00 38.94 183 ALA A CA 1
ATOM 1454 C C . ALA A 1 183 ? 21.979 5.813 -41.347 1.00 38.94 183 ALA A C 1
ATOM 1456 O O . ALA A 1 183 ? 22.290 6.988 -41.563 1.00 38.94 183 ALA A O 1
ATOM 1457 N N . VAL A 1 184 ? 21.457 5.060 -42.321 1.00 35.22 184 VAL A N 1
ATOM 1458 C CA . VAL A 1 184 ? 21.087 5.610 -43.636 1.00 35.22 184 VAL A CA 1
ATOM 1459 C C . VAL A 1 184 ? 19.762 6.378 -43.500 1.00 35.22 184 VAL A C 1
ATOM 1461 O O . VAL A 1 184 ? 18.721 5.926 -43.965 1.00 35.22 184 VAL A O 1
ATOM 1464 N N . GLY A 1 185 ? 19.772 7.534 -42.823 1.00 36.56 185 GLY A N 1
ATOM 1465 C CA . GLY A 1 185 ? 18.581 8.392 -42.773 1.00 36.56 185 GLY A CA 1
ATOM 1466 C C . GLY A 1 185 ? 18.566 9.617 -41.852 1.00 36.56 185 GLY A C 1
ATOM 1467 O O . GLY A 1 185 ? 17.723 10.481 -42.076 1.00 36.56 185 GLY A O 1
ATOM 1468 N N . ALA A 1 186 ? 19.448 9.762 -40.856 1.00 34.78 186 ALA A N 1
ATOM 1469 C CA . ALA A 1 186 ? 19.330 10.852 -39.873 1.00 34.78 186 ALA A CA 1
ATOM 1470 C C . ALA A 1 186 ? 20.571 11.760 -39.824 1.00 34.78 186 ALA A C 1
ATOM 1472 O O . ALA A 1 186 ? 21.678 11.333 -39.507 1.00 34.78 186 ALA A O 1
ATOM 1473 N N . THR A 1 187 ? 20.368 13.038 -40.140 1.00 38.47 187 THR A N 1
ATOM 1474 C CA . THR A 1 187 ? 21.376 14.105 -40.187 1.00 38.47 187 THR A CA 1
ATOM 1475 C C . THR A 1 187 ? 21.847 14.570 -38.797 1.00 38.47 187 THR A C 1
ATOM 1477 O O . THR A 1 187 ? 21.040 14.939 -37.948 1.00 38.47 187 THR A O 1
ATOM 1480 N N . GLU A 1 188 ? 23.172 14.616 -38.625 1.00 40.94 188 GLU A N 1
ATOM 1481 C CA . GLU A 1 188 ? 23.992 15.593 -37.869 1.00 40.94 188 GLU A CA 1
ATOM 1482 C C . GLU A 1 188 ? 23.807 15.844 -36.352 1.00 40.94 188 GLU A C 1
ATOM 1484 O O . GLU A 1 188 ? 24.475 16.725 -35.812 1.00 40.94 188 GLU A O 1
ATOM 1489 N N . ALA A 1 189 ? 23.053 15.040 -35.597 1.00 39.78 189 ALA A N 1
ATOM 1490 C CA . ALA A 1 189 ? 23.132 15.057 -34.123 1.00 39.78 189 ALA A CA 1
ATOM 1491 C C . ALA A 1 189 ? 23.590 13.697 -33.568 1.00 39.78 189 ALA A C 1
ATOM 1493 O O . ALA A 1 189 ? 22.774 12.794 -33.403 1.00 39.78 189 ALA A O 1
ATOM 1494 N N . ALA A 1 190 ? 24.892 13.559 -33.280 1.00 51.06 190 ALA A N 1
ATOM 1495 C CA . ALA A 1 190 ? 25.521 12.334 -32.766 1.00 51.06 190 ALA A CA 1
ATOM 1496 C C . ALA A 1 190 ? 24.775 11.744 -31.547 1.00 51.06 190 ALA A C 1
ATOM 1498 O O . ALA A 1 190 ? 24.576 12.428 -30.541 1.00 51.06 190 ALA A O 1
ATOM 1499 N N . GLY A 1 191 ? 24.350 10.481 -31.652 1.00 61.72 191 GLY A N 1
ATOM 1500 C CA . GLY A 1 191 ? 23.613 9.728 -30.629 1.00 61.72 191 GLY A CA 1
ATOM 1501 C C . GLY A 1 191 ? 22.741 8.622 -31.243 1.00 61.72 191 GLY A C 1
ATOM 1502 O O . GLY A 1 191 ? 22.309 8.740 -32.387 1.00 61.72 191 GLY A O 1
ATOM 1503 N N . THR A 1 192 ? 22.476 7.545 -30.496 1.00 75.50 192 THR A N 1
ATOM 1504 C CA . THR A 1 192 ? 21.586 6.445 -30.935 1.00 75.50 192 THR A CA 1
ATOM 1505 C C . THR A 1 192 ? 20.121 6.908 -31.045 1.00 75.50 192 THR A C 1
ATOM 1507 O O . THR A 1 192 ? 19.757 7.969 -30.529 1.00 75.50 192 THR A O 1
ATOM 1510 N N . SER A 1 193 ? 19.235 6.109 -31.654 1.00 80.25 193 SER A N 1
ATOM 1511 C CA . SER A 1 193 ? 17.789 6.405 -31.696 1.00 80.25 193 SER A CA 1
ATOM 1512 C C . SER A 1 193 ? 17.155 6.552 -30.304 1.00 80.25 193 SER A C 1
ATOM 1514 O O . SER A 1 193 ? 16.217 7.331 -30.163 1.00 80.25 193 SER A O 1
ATOM 1516 N N . LEU A 1 194 ? 17.723 5.933 -29.258 1.00 85.94 194 LEU A N 1
ATOM 1517 C CA . LEU A 1 194 ? 17.359 6.171 -27.852 1.00 85.94 194 LEU A CA 1
ATOM 1518 C C . LEU A 1 194 ? 17.593 7.635 -27.426 1.00 85.94 194 LEU A C 1
ATOM 1520 O O . LEU A 1 194 ? 16.720 8.262 -26.828 1.00 85.94 194 LEU A O 1
ATOM 1524 N N . HIS A 1 195 ? 18.738 8.219 -27.787 1.00 86.12 195 HIS A N 1
ATOM 1525 C CA . HIS A 1 195 ? 19.052 9.619 -27.480 1.00 86.12 195 HIS A CA 1
ATOM 1526 C C . HIS A 1 195 ? 18.149 10.587 -28.248 1.00 86.12 195 HIS A C 1
ATOM 1528 O O . HIS A 1 195 ? 17.771 11.645 -27.737 1.00 86.12 195 HIS A O 1
ATOM 1534 N N . VAL A 1 196 ? 17.808 10.240 -29.492 1.00 82.44 196 VAL A N 1
ATOM 1535 C CA . VAL A 1 196 ? 16.844 11.005 -30.291 1.00 82.44 196 VAL A CA 1
ATOM 1536 C C . VAL A 1 196 ? 15.458 10.921 -29.652 1.00 82.44 196 VAL A C 1
ATOM 1538 O O . VAL A 1 196 ? 14.836 11.963 -29.466 1.00 82.44 196 VAL A O 1
ATOM 1541 N N . ALA A 1 197 ? 15.014 9.725 -29.252 1.00 87.12 197 ALA A N 1
ATOM 1542 C CA . ALA A 1 197 ? 13.741 9.496 -28.572 1.00 87.12 197 ALA A CA 1
ATOM 1543 C C . ALA A 1 197 ? 13.617 10.346 -27.299 1.00 87.12 197 ALA A C 1
ATOM 1545 O O . ALA A 1 197 ? 12.634 11.066 -27.144 1.00 87.12 197 ALA A O 1
ATOM 1546 N N . HIS A 1 198 ? 14.649 10.360 -26.451 1.00 89.94 198 HIS A N 1
ATOM 1547 C CA . HIS A 1 198 ? 14.706 11.211 -25.260 1.00 89.94 198 HIS A CA 1
ATOM 1548 C C . HIS A 1 198 ? 14.555 12.707 -25.599 1.00 89.94 198 HIS A C 1
ATOM 1550 O O . HIS A 1 198 ? 13.669 13.383 -25.073 1.00 89.94 198 HIS A O 1
ATOM 1556 N N . ARG A 1 199 ? 15.348 13.231 -26.548 1.00 88.38 199 ARG A N 1
ATOM 1557 C CA . ARG A 1 199 ? 15.257 14.646 -26.964 1.00 88.38 199 ARG A CA 1
ATOM 1558 C C . ARG A 1 199 ? 13.903 15.008 -27.571 1.00 88.38 199 ARG A C 1
ATOM 1560 O O . ARG A 1 199 ? 13.444 16.134 -27.389 1.00 88.38 199 ARG A O 1
ATOM 1567 N N . VAL A 1 200 ? 13.308 14.094 -28.336 1.00 86.56 200 VAL A N 1
ATOM 1568 C CA . VAL A 1 200 ? 11.989 14.275 -28.946 1.00 86.56 200 VAL A CA 1
ATOM 1569 C C . VAL A 1 200 ? 10.925 14.317 -27.859 1.00 86.56 200 VAL A C 1
ATOM 1571 O O . VAL A 1 200 ? 10.184 15.291 -27.814 1.00 86.56 200 VAL A O 1
ATOM 1574 N N . ALA A 1 201 ? 10.897 13.343 -26.946 1.00 91.88 201 ALA A N 1
ATOM 1575 C CA . ALA A 1 201 ? 9.890 13.255 -25.891 1.00 91.88 201 ALA A CA 1
ATOM 1576 C C . ALA A 1 201 ? 9.794 14.543 -25.054 1.00 91.88 201 ALA A C 1
ATOM 1578 O O . ALA A 1 201 ? 8.695 15.043 -24.835 1.00 91.88 201 ALA A O 1
ATOM 1579 N N . HIS A 1 202 ? 10.927 15.157 -24.694 1.00 91.81 202 HIS A N 1
ATOM 1580 C CA . HIS A 1 202 ? 10.957 16.428 -23.953 1.00 91.81 202 HIS A CA 1
ATOM 1581 C C . HIS A 1 202 ? 10.409 17.648 -24.710 1.00 91.81 202 HIS A C 1
ATOM 1583 O O . HIS A 1 202 ? 10.183 18.694 -24.103 1.00 91.81 202 HIS A O 1
ATOM 1589 N N . ARG A 1 203 ? 10.229 17.555 -26.031 1.00 91.12 203 ARG A N 1
ATOM 1590 C CA . ARG A 1 203 ? 9.676 18.632 -26.868 1.00 91.12 203 ARG A CA 1
ATOM 1591 C C . ARG A 1 203 ? 8.209 18.416 -27.227 1.00 91.12 203 ARG A C 1
ATOM 1593 O O . ARG A 1 203 ? 7.609 19.317 -27.808 1.00 91.12 203 ARG A O 1
ATOM 1600 N N . LEU A 1 204 ? 7.659 17.239 -26.938 1.00 90.75 204 LEU A N 1
ATOM 1601 C CA . LEU A 1 204 ? 6.288 16.887 -27.283 1.00 90.75 204 LEU A CA 1
ATOM 1602 C C . LEU A 1 204 ? 5.308 17.320 -26.193 1.00 90.75 204 LEU A C 1
ATOM 1604 O O . LEU A 1 204 ? 5.591 17.213 -25.000 1.00 90.75 204 LEU A O 1
ATOM 1608 N N . ASP A 1 205 ? 4.123 17.746 -26.627 1.00 90.38 205 ASP A N 1
ATOM 1609 C CA . ASP A 1 205 ? 2.956 17.843 -25.755 1.00 90.38 205 ASP A CA 1
ATOM 1610 C C . ASP A 1 205 ? 2.368 16.443 -25.510 1.00 90.38 205 ASP A C 1
ATOM 1612 O O . ASP A 1 205 ? 2.343 15.597 -26.410 1.00 90.38 205 ASP A O 1
ATOM 1616 N N . ALA A 1 206 ? 1.835 16.203 -24.310 1.00 89.19 206 ALA A N 1
ATOM 1617 C CA . ALA A 1 206 ? 1.213 14.928 -23.940 1.00 89.19 206 ALA A CA 1
ATOM 1618 C C . ALA A 1 206 ? -0.027 14.565 -24.792 1.00 89.19 206 ALA A C 1
ATOM 1620 O O . ALA A 1 206 ? -0.510 13.432 -24.733 1.00 89.19 206 ALA A O 1
ATOM 1621 N N . ASN A 1 207 ? -0.544 15.493 -25.602 1.00 91.62 207 ASN A N 1
ATOM 1622 C CA . ASN A 1 207 ? -1.647 15.268 -26.537 1.00 91.62 207 ASN A CA 1
ATOM 1623 C C . ASN A 1 207 ? -1.205 15.191 -28.010 1.00 91.62 207 ASN A C 1
ATOM 1625 O O . ASN A 1 207 ? -2.047 14.949 -28.879 1.00 91.62 207 ASN A O 1
ATOM 1629 N N . ASP A 1 208 ? 0.084 15.376 -28.322 1.00 91.69 208 ASP A N 1
ATOM 1630 C CA . ASP A 1 208 ? 0.591 15.283 -29.695 1.00 91.69 208 ASP A CA 1
ATOM 1631 C C . ASP A 1 208 ? 0.694 13.820 -30.159 1.00 91.69 208 ASP A C 1
ATOM 1633 O O . ASP A 1 208 ? 1.738 13.172 -30.061 1.00 91.69 208 ASP A O 1
ATOM 1637 N N . LYS A 1 209 ? -0.409 13.296 -30.708 1.00 91.88 209 LYS A N 1
ATOM 1638 C CA . LYS A 1 209 ? -0.490 11.916 -31.214 1.00 91.88 209 LYS A CA 1
ATOM 1639 C C . LYS A 1 209 ? 0.511 11.622 -32.337 1.00 91.88 209 LYS A C 1
ATOM 1641 O O . LYS A 1 209 ? 1.010 10.503 -32.427 1.00 91.88 209 LYS A O 1
ATOM 1646 N N . LEU A 1 210 ? 0.800 12.592 -33.209 1.00 89.94 210 LEU A N 1
ATOM 1647 C CA . LEU A 1 210 ? 1.752 12.387 -34.306 1.00 89.94 210 LEU A CA 1
ATOM 1648 C C . LEU A 1 210 ? 3.175 12.278 -33.760 1.00 89.94 210 LEU A C 1
ATOM 1650 O O . LEU A 1 210 ? 3.900 11.349 -34.120 1.00 89.94 210 LEU A O 1
ATOM 1654 N N . GLY A 1 211 ? 3.540 13.177 -32.846 1.00 89.31 211 GLY A N 1
ATOM 1655 C CA . GLY A 1 211 ? 4.815 13.129 -32.143 1.00 89.31 211 GLY A CA 1
ATOM 1656 C C . GLY A 1 211 ? 4.999 11.847 -31.332 1.00 89.31 211 GLY A C 1
ATOM 1657 O O . GLY A 1 211 ? 6.056 11.222 -31.395 1.00 89.31 211 GLY A O 1
ATOM 1658 N N . GLN A 1 212 ? 3.958 11.402 -30.628 1.00 93.88 212 GLN A N 1
ATOM 1659 C CA . GLN A 1 212 ? 3.974 10.147 -29.871 1.00 93.88 212 GLN A CA 1
ATOM 1660 C C . GLN A 1 212 ? 4.185 8.923 -30.770 1.00 93.88 212 GLN A C 1
ATOM 1662 O O . GLN A 1 212 ? 5.009 8.068 -30.456 1.00 93.88 212 GLN A O 1
ATOM 1667 N N . ASN A 1 213 ? 3.517 8.855 -31.923 1.00 91.69 213 ASN A N 1
ATOM 1668 C CA . ASN A 1 213 ? 3.737 7.770 -32.884 1.00 91.69 213 ASN A CA 1
ATOM 1669 C C . ASN A 1 213 ? 5.168 7.774 -33.438 1.00 91.69 213 ASN A C 1
ATOM 1671 O O . ASN A 1 213 ? 5.777 6.716 -33.588 1.00 91.69 213 ASN A O 1
ATOM 1675 N N . PHE A 1 214 ? 5.732 8.955 -33.700 1.00 87.81 214 PHE A N 1
ATOM 1676 C CA . PHE A 1 214 ? 7.130 9.072 -34.110 1.00 87.81 214 PHE A CA 1
ATOM 1677 C C . PHE A 1 214 ? 8.097 8.611 -33.006 1.00 87.81 214 PHE A C 1
ATOM 1679 O O . PHE A 1 214 ? 9.065 7.907 -33.288 1.00 87.81 214 PHE A O 1
ATOM 1686 N N . LEU A 1 215 ? 7.808 8.927 -31.740 1.00 90.81 215 LEU A N 1
ATOM 1687 C CA . LEU A 1 215 ? 8.573 8.429 -30.595 1.00 90.81 215 LEU A CA 1
ATOM 1688 C C . LEU A 1 215 ? 8.558 6.892 -30.521 1.00 90.81 215 LEU A C 1
ATOM 1690 O O . LEU A 1 215 ? 9.607 6.278 -30.334 1.00 90.81 215 LEU A O 1
ATOM 1694 N N . VAL A 1 216 ? 7.398 6.267 -30.734 1.00 95.19 216 VAL A N 1
ATOM 1695 C CA . VAL A 1 216 ? 7.259 4.801 -30.793 1.00 95.19 216 VAL A CA 1
ATOM 1696 C C . VAL A 1 216 ? 8.099 4.196 -31.923 1.00 95.19 216 VAL A C 1
ATOM 1698 O O . VAL A 1 216 ? 8.742 3.167 -31.718 1.00 95.19 216 VAL A O 1
ATOM 1701 N N . MET A 1 217 ? 8.154 4.838 -33.095 1.00 88.62 217 MET A N 1
ATOM 1702 C CA . MET A 1 217 ? 9.020 4.389 -34.193 1.00 88.62 217 MET A CA 1
ATOM 1703 C C . MET A 1 217 ? 10.499 4.396 -33.790 1.00 88.62 217 MET A C 1
ATOM 1705 O O . MET A 1 217 ? 11.171 3.382 -33.948 1.00 88.62 217 MET A O 1
ATOM 1709 N N . LEU A 1 218 ? 10.987 5.488 -33.187 1.00 84.50 218 LEU A N 1
ATOM 1710 C CA . LEU A 1 218 ? 12.378 5.587 -32.722 1.00 84.50 218 LEU A CA 1
ATOM 1711 C C . LEU A 1 218 ? 12.731 4.504 -31.692 1.00 84.50 218 LEU A C 1
ATOM 1713 O O . LEU A 1 218 ? 13.836 3.955 -31.712 1.00 84.50 218 LEU A O 1
ATOM 1717 N N . ILE A 1 219 ? 11.787 4.189 -30.803 1.00 92.69 219 ILE A N 1
ATOM 1718 C CA . ILE A 1 219 ? 11.923 3.109 -29.825 1.00 92.69 219 ILE A CA 1
ATOM 1719 C C . ILE A 1 219 ? 12.061 1.754 -30.528 1.00 92.69 219 ILE A C 1
ATOM 1721 O O . ILE A 1 219 ? 12.989 0.999 -30.233 1.00 92.69 219 ILE A O 1
ATOM 1725 N N . HIS A 1 220 ? 11.169 1.440 -31.469 1.00 91.69 220 HIS A N 1
ATOM 1726 C CA . HIS A 1 220 ? 11.226 0.174 -32.200 1.00 91.69 220 HIS A CA 1
ATOM 1727 C C . HIS A 1 220 ? 12.484 0.049 -33.063 1.00 91.69 220 HIS A C 1
ATOM 1729 O O . HIS A 1 220 ? 13.058 -1.042 -33.123 1.00 91.69 220 HIS A O 1
ATOM 1735 N N . ASP A 1 221 ? 12.955 1.143 -33.661 1.00 86.06 221 ASP A N 1
ATOM 1736 C CA . ASP A 1 221 ? 14.219 1.176 -34.394 1.00 86.06 221 ASP A CA 1
ATOM 1737 C C . ASP A 1 221 ? 15.389 0.831 -33.466 1.00 86.06 221 ASP A C 1
ATOM 1739 O O . ASP A 1 221 ? 16.184 -0.056 -33.779 1.00 86.06 221 ASP A O 1
ATOM 1743 N N . PHE A 1 222 ? 15.464 1.456 -32.281 1.00 87.19 222 PHE A N 1
ATOM 1744 C CA . PHE A 1 222 ? 16.493 1.130 -31.286 1.00 87.19 222 PHE A CA 1
ATOM 1745 C C . PHE A 1 222 ? 16.470 -0.355 -30.906 1.00 87.19 222 PHE A C 1
ATOM 1747 O O . PHE A 1 222 ? 17.492 -1.037 -30.992 1.00 87.19 222 PHE A O 1
ATOM 1754 N N . LEU A 1 223 ? 15.300 -0.872 -30.520 1.00 90.75 223 LEU A N 1
ATOM 1755 C CA . LEU A 1 223 ? 15.149 -2.263 -30.090 1.00 90.75 223 LEU A CA 1
ATOM 1756 C C . LEU A 1 223 ? 15.525 -3.247 -31.205 1.00 90.75 223 LEU A C 1
ATOM 1758 O O . LEU A 1 223 ? 16.222 -4.229 -30.953 1.00 90.75 223 LEU A O 1
ATOM 1762 N N . THR A 1 224 ? 15.106 -2.978 -32.442 1.00 87.50 224 THR A N 1
ATOM 1763 C CA . THR A 1 224 ? 15.385 -3.843 -33.599 1.00 87.50 224 THR A CA 1
ATOM 1764 C C . THR A 1 224 ? 16.879 -3.925 -33.893 1.00 87.50 224 THR A C 1
ATOM 1766 O O . THR A 1 224 ? 17.400 -5.016 -34.127 1.00 87.50 224 THR A O 1
ATOM 1769 N N . LEU A 1 225 ? 17.578 -2.792 -33.832 1.00 83.00 225 LEU A N 1
ATOM 1770 C CA . LEU A 1 225 ? 19.014 -2.716 -34.097 1.00 83.00 225 LEU A CA 1
ATOM 1771 C C . LEU A 1 225 ? 19.857 -3.327 -32.979 1.00 83.00 225 LEU A C 1
ATOM 1773 O O . LEU A 1 225 ? 20.883 -3.950 -33.247 1.00 83.00 225 LEU A O 1
ATOM 1777 N N . PHE A 1 226 ? 19.428 -3.167 -31.727 1.00 84.44 226 PHE A N 1
ATOM 1778 C CA . PHE A 1 226 ? 20.220 -3.576 -30.570 1.00 84.44 226 PHE A CA 1
ATOM 1779 C C . PHE A 1 226 ? 20.014 -5.051 -30.182 1.00 84.44 226 PHE A C 1
ATOM 1781 O O . PHE A 1 226 ? 20.910 -5.666 -29.604 1.00 84.44 226 PHE A O 1
ATOM 1788 N N . ARG A 1 227 ? 18.885 -5.671 -30.557 1.00 87.56 227 ARG A N 1
ATOM 1789 C CA . ARG A 1 227 ? 18.585 -7.094 -30.284 1.00 87.56 227 ARG A CA 1
ATOM 1790 C C . ARG A 1 227 ? 19.690 -8.075 -30.708 1.00 87.56 227 ARG A C 1
ATOM 1792 O O . ARG A 1 227 ? 20.059 -8.921 -29.891 1.00 87.56 227 ARG A O 1
ATOM 1799 N N . PRO A 1 228 ? 20.236 -8.024 -31.940 1.00 84.31 228 PRO A N 1
ATOM 1800 C CA . PRO A 1 228 ? 21.326 -8.916 -32.336 1.00 84.31 228 PRO A CA 1
ATOM 1801 C C . PRO A 1 228 ? 22.577 -8.739 -31.469 1.00 84.31 228 PRO A C 1
ATOM 1803 O O . PRO A 1 228 ? 23.201 -9.726 -31.087 1.00 84.31 228 PRO A O 1
ATOM 1806 N N . VAL A 1 229 ? 22.907 -7.494 -31.107 1.00 81.81 229 VAL A N 1
ATOM 1807 C CA . VAL A 1 229 ? 24.046 -7.176 -30.233 1.00 81.81 229 VAL A CA 1
ATOM 1808 C C . VAL A 1 229 ? 23.827 -7.761 -28.838 1.00 81.81 229 VAL A C 1
ATOM 1810 O O . VAL A 1 229 ? 24.704 -8.443 -28.314 1.00 81.81 229 VAL A O 1
ATOM 1813 N N . ALA A 1 230 ? 22.632 -7.591 -28.270 1.00 84.50 230 ALA A N 1
ATOM 1814 C CA . ALA A 1 230 ? 22.278 -8.167 -26.977 1.00 84.50 230 ALA A CA 1
ATOM 1815 C C . ALA A 1 230 ? 22.415 -9.701 -26.952 1.00 84.50 230 ALA A C 1
ATOM 1817 O O . ALA A 1 230 ? 22.915 -10.255 -25.974 1.00 84.50 230 ALA A O 1
ATOM 1818 N N . LYS A 1 231 ? 22.046 -10.386 -28.045 1.00 86.69 231 LYS A N 1
ATOM 1819 C CA . LYS A 1 231 ? 22.212 -11.846 -28.190 1.00 86.69 231 LYS A CA 1
ATOM 1820 C C . LYS A 1 231 ? 23.684 -12.265 -28.231 1.00 86.69 231 LYS A C 1
ATOM 1822 O O . LYS A 1 231 ? 24.043 -13.287 -27.656 1.00 86.69 231 LYS A O 1
ATOM 1827 N N . LEU A 1 232 ? 24.551 -11.470 -28.860 1.00 82.00 232 LEU A N 1
ATOM 1828 C CA . LEU A 1 232 ? 25.998 -11.724 -28.869 1.00 82.00 232 LEU A CA 1
ATOM 1829 C C . LEU A 1 232 ? 26.640 -11.500 -27.491 1.00 82.00 232 LEU A C 1
ATOM 1831 O O . LEU A 1 232 ? 27.587 -12.198 -27.131 1.00 82.00 232 LEU A O 1
ATOM 1835 N N . CYS A 1 233 ? 26.112 -10.556 -26.715 1.00 83.06 233 CYS A N 1
ATOM 1836 C CA . CYS A 1 233 ? 26.620 -10.182 -25.396 1.00 83.06 233 CYS A CA 1
ATOM 1837 C C . CYS A 1 233 ? 25.926 -10.905 -24.227 1.00 83.06 233 CYS A C 1
ATOM 1839 O O . CYS A 1 233 ? 26.197 -10.584 -23.075 1.00 83.06 233 CYS A O 1
ATOM 1841 N N . GLU A 1 234 ? 25.064 -11.892 -24.485 1.00 87.06 234 GLU A N 1
ATOM 1842 C CA . GLU A 1 234 ? 24.233 -12.549 -23.462 1.00 87.06 234 GLU A CA 1
ATOM 1843 C C . GLU A 1 234 ? 25.054 -13.219 -22.338 1.00 87.06 234 GLU A C 1
ATOM 1845 O O . GLU A 1 234 ? 24.590 -13.368 -21.210 1.00 87.06 234 GLU A O 1
ATOM 1850 N N . GLY A 1 235 ? 26.291 -13.629 -22.636 1.00 87.06 235 GLY A N 1
ATOM 1851 C CA . GLY A 1 235 ? 27.206 -14.212 -21.652 1.00 87.06 235 GLY A CA 1
ATOM 1852 C C . GLY A 1 235 ? 27.771 -13.212 -20.635 1.00 87.06 235 GLY A C 1
ATOM 1853 O O . GLY A 1 235 ? 28.246 -13.640 -19.583 1.00 87.06 235 GLY A O 1
ATOM 1854 N N . ASP A 1 236 ? 27.721 -11.912 -20.929 1.00 89.00 236 ASP A N 1
ATOM 1855 C CA . ASP A 1 236 ? 28.149 -10.849 -20.022 1.00 89.00 236 ASP A CA 1
ATOM 1856 C C . ASP A 1 236 ? 26.967 -10.400 -19.154 1.00 89.00 236 ASP A C 1
ATOM 1858 O O . ASP A 1 236 ? 25.954 -9.907 -19.652 1.00 89.00 236 ASP A O 1
ATOM 1862 N N . ASP A 1 237 ? 27.089 -10.562 -17.835 1.00 90.50 237 ASP A N 1
ATOM 1863 C CA . ASP A 1 237 ? 26.010 -10.214 -16.911 1.00 90.50 237 ASP A CA 1
ATOM 1864 C C . ASP A 1 237 ? 25.661 -8.725 -16.952 1.00 90.50 237 ASP A C 1
ATOM 1866 O O . ASP A 1 237 ? 24.489 -8.380 -16.847 1.00 90.50 237 ASP A O 1
ATOM 1870 N N . THR A 1 238 ? 26.636 -7.835 -17.116 1.00 88.00 238 THR A N 1
ATOM 1871 C CA . THR A 1 238 ? 26.398 -6.387 -17.134 1.00 88.00 238 THR A CA 1
ATOM 1872 C C . THR A 1 238 ? 25.568 -6.004 -18.354 1.00 88.00 238 THR A C 1
ATOM 1874 O O . THR A 1 238 ? 24.520 -5.369 -18.218 1.00 88.00 238 THR A O 1
ATOM 1877 N N . LEU A 1 239 ? 25.991 -6.447 -19.539 1.00 88.44 239 LEU A N 1
ATOM 1878 C CA . LEU A 1 239 ? 25.326 -6.108 -20.799 1.00 88.44 239 LEU A CA 1
ATOM 1879 C C . LEU A 1 239 ? 23.963 -6.791 -20.935 1.00 88.44 239 LEU A C 1
ATOM 1881 O O . LEU A 1 239 ? 22.998 -6.166 -21.375 1.00 88.44 239 LEU A O 1
ATOM 1885 N N . ARG A 1 240 ? 23.843 -8.046 -20.495 1.00 91.06 240 ARG A N 1
ATOM 1886 C CA . ARG A 1 240 ? 22.565 -8.765 -20.478 1.00 91.06 240 ARG A CA 1
ATOM 1887 C C . ARG A 1 240 ? 21.543 -8.088 -19.561 1.00 91.06 240 ARG A C 1
ATOM 1889 O O . ARG A 1 240 ? 20.387 -7.930 -19.945 1.00 91.06 240 ARG A O 1
ATOM 1896 N N . ARG A 1 241 ? 21.951 -7.665 -18.359 1.00 92.44 241 ARG A N 1
ATOM 1897 C CA . ARG A 1 241 ? 21.079 -6.942 -17.413 1.00 92.44 241 ARG A CA 1
ATOM 1898 C C . ARG A 1 241 ? 20.643 -5.595 -17.964 1.00 92.44 241 ARG A C 1
ATOM 1900 O O . ARG A 1 241 ? 19.468 -5.250 -17.861 1.00 92.44 241 ARG A O 1
ATOM 1907 N N . LEU A 1 242 ? 21.573 -4.860 -18.573 1.00 91.75 242 LEU A N 1
ATOM 1908 C CA . LEU A 1 242 ? 21.252 -3.617 -19.258 1.00 91.75 242 LEU A CA 1
ATOM 1909 C C . LEU A 1 242 ? 20.215 -3.849 -20.361 1.00 91.75 242 LEU A C 1
ATOM 1911 O O . LEU A 1 242 ? 19.244 -3.102 -20.436 1.00 91.75 242 LEU A O 1
ATOM 1915 N N . TRP A 1 243 ? 20.385 -4.886 -21.184 1.00 94.00 243 TRP A N 1
ATOM 1916 C CA . TRP A 1 243 ? 19.424 -5.197 -22.238 1.00 94.00 243 TRP A CA 1
ATOM 1917 C C . TRP A 1 243 ? 18.024 -5.476 -21.684 1.00 94.00 243 TRP A C 1
ATOM 1919 O O . TRP A 1 243 ? 17.059 -4.901 -22.176 1.00 94.00 243 TRP A O 1
ATOM 1929 N N . ILE A 1 244 ? 17.913 -6.281 -20.621 1.00 95.19 244 ILE A N 1
ATOM 1930 C CA . ILE A 1 244 ? 16.632 -6.543 -19.944 1.00 95.19 244 ILE A CA 1
ATOM 1931 C C . ILE A 1 244 ? 15.970 -5.228 -19.503 1.00 95.19 244 ILE A C 1
ATOM 1933 O O . ILE A 1 244 ? 14.769 -5.042 -19.708 1.00 95.19 244 ILE A O 1
ATOM 1937 N N . ILE A 1 245 ? 16.747 -4.311 -18.918 1.00 95.00 245 ILE A N 1
ATOM 1938 C CA . ILE A 1 245 ? 16.269 -3.001 -18.461 1.00 95.00 245 ILE A CA 1
ATOM 1939 C C . ILE A 1 245 ? 15.787 -2.140 -19.640 1.00 95.00 245 ILE A C 1
ATOM 1941 O O . ILE A 1 245 ? 14.669 -1.624 -19.594 1.00 95.00 245 ILE A O 1
ATOM 1945 N N . LEU A 1 246 ? 16.606 -2.004 -20.688 1.00 95.56 246 LEU A N 1
ATOM 1946 C CA . LEU A 1 246 ? 16.293 -1.207 -21.878 1.00 95.56 246 LEU A CA 1
ATOM 1947 C C . LEU A 1 246 ? 15.061 -1.747 -22.598 1.00 95.56 246 LEU A C 1
ATOM 1949 O O . LEU A 1 246 ? 14.139 -0.986 -22.879 1.00 95.56 246 LEU A O 1
ATOM 1953 N N . GLU A 1 247 ? 15.017 -3.052 -22.867 1.00 97.38 247 GLU A N 1
ATOM 1954 C CA . GLU A 1 247 ? 13.895 -3.670 -23.568 1.00 97.38 247 GLU A CA 1
ATOM 1955 C C . GLU A 1 247 ? 12.594 -3.509 -22.780 1.00 97.38 247 GLU A C 1
ATOM 1957 O O . GLU A 1 247 ? 11.583 -3.096 -23.349 1.00 97.38 247 GLU A O 1
ATOM 1962 N N . THR A 1 248 ? 12.627 -3.751 -21.466 1.00 97.69 248 THR A N 1
ATOM 1963 C CA . THR A 1 248 ? 11.443 -3.603 -20.610 1.00 97.69 248 THR A CA 1
ATOM 1964 C C . THR A 1 248 ? 10.962 -2.153 -20.582 1.00 97.69 248 THR A C 1
ATOM 1966 O O . THR A 1 248 ? 9.798 -1.894 -20.875 1.00 97.69 248 THR A O 1
ATOM 1969 N N . GLY A 1 249 ? 11.840 -1.193 -20.272 1.00 97.75 249 GLY A N 1
ATOM 1970 C CA . GLY A 1 249 ? 11.453 0.212 -20.126 1.00 97.75 249 GLY A CA 1
ATOM 1971 C C . GLY A 1 249 ? 10.992 0.857 -21.437 1.00 97.75 249 GLY A C 1
ATOM 1972 O O . GLY A 1 249 ? 10.001 1.587 -21.453 1.00 97.75 249 GLY A O 1
ATOM 1973 N N . LEU A 1 250 ? 11.651 0.545 -22.555 1.00 98.44 250 LEU A N 1
ATOM 1974 C CA . LEU A 1 250 ? 11.242 1.040 -23.869 1.00 98.44 250 LEU A CA 1
ATOM 1975 C C . LEU A 1 250 ? 9.931 0.408 -24.342 1.00 98.44 250 LEU A C 1
ATOM 1977 O O . LEU A 1 250 ? 9.090 1.111 -24.902 1.00 98.44 250 LEU A O 1
ATOM 1981 N N . THR A 1 251 ? 9.715 -0.883 -24.069 1.00 98.50 251 THR A N 1
ATOM 1982 C CA . THR A 1 251 ? 8.431 -1.532 -24.371 1.00 98.50 251 THR A CA 1
ATOM 1983 C C . THR A 1 251 ? 7.301 -0.944 -23.529 1.00 98.50 251 THR A C 1
ATOM 1985 O O . THR A 1 251 ? 6.218 -0.716 -24.059 1.00 98.50 251 THR A O 1
ATOM 1988 N N . VAL A 1 252 ? 7.555 -0.623 -22.253 1.00 98.44 252 VAL A N 1
ATOM 1989 C CA . VAL A 1 252 ? 6.598 0.110 -21.410 1.00 98.44 252 VAL A CA 1
ATOM 1990 C C . VAL A 1 252 ? 6.196 1.424 -22.077 1.00 98.44 252 VAL A C 1
ATOM 1992 O O . VAL A 1 252 ? 5.007 1.660 -22.257 1.00 98.44 252 VAL A O 1
ATOM 1995 N N . ILE A 1 253 ? 7.152 2.261 -22.493 1.00 98.50 253 ILE A N 1
ATOM 1996 C CA . ILE A 1 253 ? 6.838 3.547 -23.139 1.00 98.50 253 ILE A CA 1
ATOM 1997 C C . ILE A 1 253 ? 6.022 3.337 -24.419 1.00 98.50 253 ILE A C 1
ATOM 1999 O O . ILE A 1 253 ? 5.009 4.011 -24.618 1.00 98.50 253 ILE A O 1
ATOM 2003 N N . ALA A 1 254 ? 6.438 2.395 -25.270 1.00 98.44 254 ALA A N 1
ATOM 2004 C CA . ALA A 1 254 ? 5.731 2.097 -26.509 1.00 98.44 254 ALA A CA 1
ATOM 2005 C C . ALA A 1 254 ? 4.287 1.645 -26.245 1.00 98.44 254 ALA A C 1
ATOM 2007 O O . ALA A 1 254 ? 3.365 2.171 -26.867 1.00 98.44 254 ALA A O 1
ATOM 2008 N N . GLY A 1 255 ? 4.080 0.744 -25.282 1.00 98.25 255 GLY A N 1
ATOM 2009 C CA . GLY A 1 255 ? 2.754 0.260 -24.909 1.00 98.25 255 GLY A CA 1
ATOM 2010 C C . GLY A 1 255 ? 1.866 1.340 -24.290 1.00 98.25 255 GLY A C 1
ATOM 2011 O O . GLY A 1 255 ? 0.698 1.448 -24.656 1.00 98.25 255 GLY A O 1
ATOM 2012 N N . LEU A 1 256 ? 2.415 2.208 -23.427 1.00 98.25 256 LEU A N 1
ATOM 2013 C CA . LEU A 1 256 ? 1.668 3.331 -22.841 1.00 98.25 256 LEU A CA 1
ATOM 2014 C C . LEU A 1 256 ? 1.096 4.271 -23.911 1.00 98.25 256 LEU A C 1
ATOM 2016 O O . LEU A 1 256 ? -0.011 4.790 -23.750 1.00 98.25 256 LEU A O 1
ATOM 2020 N N . ILE A 1 257 ? 1.843 4.484 -24.996 1.00 98.19 257 ILE A N 1
ATOM 2021 C CA . ILE A 1 257 ? 1.408 5.292 -26.138 1.00 98.19 257 ILE A CA 1
ATOM 2022 C C . ILE A 1 257 ? 0.409 4.514 -27.004 1.00 98.19 257 ILE A C 1
ATOM 2024 O O . ILE A 1 257 ? -0.666 5.028 -27.305 1.00 98.19 257 ILE A O 1
ATOM 2028 N N . GLN A 1 258 ? 0.751 3.284 -27.400 1.00 97.81 258 GLN A N 1
ATOM 2029 C CA . GLN A 1 258 ? -0.034 2.476 -28.343 1.00 97.81 258 GLN A CA 1
ATOM 2030 C C . GLN A 1 258 ? -1.433 2.130 -27.819 1.00 97.81 258 GLN A C 1
ATOM 2032 O O . GLN A 1 258 ? -2.392 2.172 -28.588 1.00 97.81 258 GLN A O 1
ATOM 2037 N N . ASP A 1 259 ? -1.564 1.854 -26.521 1.00 97.94 259 ASP A N 1
ATOM 2038 C CA . ASP A 1 259 ? -2.855 1.552 -25.893 1.00 97.94 259 ASP A CA 1
ATOM 2039 C C . ASP A 1 259 ? -3.592 2.822 -25.402 1.00 97.94 259 ASP A C 1
ATOM 2041 O O . ASP A 1 259 ? -4.717 2.756 -24.892 1.00 97.94 259 ASP A O 1
ATOM 2045 N N . GLU A 1 260 ? -2.999 4.003 -25.624 1.00 97.19 260 GLU A N 1
ATOM 2046 C CA . GLU A 1 260 ? -3.496 5.322 -25.208 1.00 97.19 260 GLU A CA 1
ATOM 2047 C C . GLU A 1 260 ? -3.663 5.450 -23.682 1.00 97.19 260 GLU A C 1
ATOM 2049 O O . GLU A 1 260 ? -4.568 6.134 -23.197 1.00 97.19 260 GLU A O 1
ATOM 2054 N N . VAL A 1 261 ? -2.784 4.813 -22.897 1.00 97.56 261 VAL A N 1
ATOM 2055 C CA . VAL A 1 261 ? -2.787 4.897 -21.423 1.00 97.56 261 VAL A CA 1
ATOM 2056 C C . VAL A 1 261 ? -2.566 6.337 -20.958 1.00 97.56 261 VAL A C 1
ATOM 2058 O O . VAL A 1 261 ? -3.111 6.741 -19.932 1.00 97.56 261 VAL A O 1
ATOM 2061 N N . ILE A 1 262 ? -1.837 7.141 -21.739 1.00 95.94 262 ILE A N 1
ATOM 2062 C CA . ILE A 1 262 ? -1.631 8.570 -21.465 1.00 95.94 262 ILE A CA 1
ATOM 2063 C C . ILE A 1 262 ? -2.966 9.317 -21.357 1.00 95.94 262 ILE A C 1
ATOM 2065 O O . ILE A 1 262 ? -3.116 10.176 -20.494 1.00 95.94 262 ILE A O 1
ATOM 2069 N N . GLN A 1 263 ? -3.949 8.966 -22.191 1.00 95.06 263 GLN A N 1
ATOM 2070 C CA . GLN A 1 263 ? -5.256 9.625 -22.216 1.00 95.06 263 GLN A CA 1
ATOM 2071 C C . GLN A 1 263 ? -6.329 8.861 -21.429 1.00 95.06 263 GLN A C 1
ATOM 2073 O O . GLN A 1 263 ? -7.208 9.479 -20.833 1.00 95.06 263 GLN A O 1
ATOM 2078 N N . LYS A 1 264 ? -6.285 7.523 -21.423 1.00 96.44 264 LYS A N 1
ATOM 2079 C CA . LYS A 1 264 ? -7.289 6.667 -20.762 1.00 96.44 264 LYS A CA 1
ATOM 2080 C C . LYS A 1 264 ? -6.965 6.375 -19.292 1.00 96.44 264 LYS A C 1
ATOM 2082 O O . LYS A 1 264 ? -7.836 5.917 -18.553 1.00 96.44 264 LYS A O 1
ATOM 2087 N N . GLY A 1 265 ? -5.730 6.633 -18.866 1.00 96.25 265 GLY A N 1
ATOM 2088 C CA . GLY A 1 265 ? -5.220 6.340 -17.530 1.00 96.25 265 GLY A CA 1
ATOM 2089 C C . GLY A 1 265 ? -4.869 4.865 -17.319 1.00 96.25 265 GLY A C 1
ATOM 2090 O O . GLY A 1 265 ? -5.261 3.983 -18.084 1.00 96.25 265 GLY A O 1
ATOM 2091 N N . TRP A 1 266 ? -4.146 4.584 -16.232 1.00 96.81 266 TRP A N 1
ATOM 2092 C CA . TRP A 1 266 ? -3.588 3.261 -15.905 1.00 96.81 266 TRP A CA 1
ATOM 2093 C C . TRP A 1 266 ? -4.602 2.117 -15.929 1.00 96.81 266 TRP A C 1
ATOM 2095 O O . TRP A 1 266 ? -4.300 1.034 -16.416 1.00 96.81 266 TRP A O 1
ATOM 2105 N N . ARG A 1 267 ? -5.829 2.364 -15.454 1.00 97.06 267 ARG A N 1
ATOM 2106 C CA . ARG A 1 267 ? -6.870 1.328 -15.350 1.00 97.06 267 ARG A CA 1
ATOM 2107 C C . ARG A 1 267 ? -7.350 0.793 -16.698 1.00 97.06 267 ARG A C 1
ATOM 2109 O O . ARG A 1 267 ? -8.015 -0.235 -16.738 1.00 97.06 267 ARG A O 1
ATOM 2116 N N . SER A 1 268 ? -7.032 1.482 -17.794 1.00 98.00 268 SER A N 1
ATOM 2117 C CA . SER A 1 268 ? -7.406 1.052 -19.145 1.00 98.00 268 SER A CA 1
ATOM 2118 C C . SER A 1 268 ? -6.770 -0.272 -19.574 1.00 98.00 268 SER A C 1
ATOM 2120 O O . SER A 1 268 ? -7.297 -0.900 -20.485 1.00 98.00 268 SER A O 1
ATOM 2122 N N . ILE A 1 269 ? -5.704 -0.704 -18.890 1.00 98.00 269 ILE A N 1
ATOM 2123 C CA . ILE A 1 269 ? -4.991 -1.965 -19.138 1.00 98.00 269 ILE A CA 1
ATOM 2124 C C . ILE A 1 269 ? -5.062 -2.936 -17.939 1.00 98.00 269 ILE A C 1
ATOM 2126 O O . ILE A 1 269 ? -4.305 -3.898 -17.867 1.00 98.00 269 ILE A O 1
ATOM 2130 N N . ASP A 1 270 ? -5.957 -2.715 -16.964 1.00 97.50 270 ASP A N 1
ATOM 2131 C CA . ASP A 1 270 ? -6.081 -3.594 -15.779 1.00 97.50 270 ASP A CA 1
ATOM 2132 C C . ASP A 1 270 ? -6.694 -4.973 -16.093 1.00 97.50 270 ASP A C 1
ATOM 2134 O O . ASP A 1 270 ? -6.664 -5.878 -15.259 1.00 97.50 270 ASP A O 1
ATOM 2138 N N . ASN A 1 271 ? -7.268 -5.141 -17.283 1.00 96.81 271 ASN A N 1
ATOM 2139 C CA . ASN A 1 271 ? -7.838 -6.400 -17.763 1.00 96.81 271 ASN A CA 1
ATOM 2140 C C . ASN A 1 271 ? -6.787 -7.391 -18.294 1.00 96.81 271 ASN A C 1
ATOM 2142 O O . ASN A 1 271 ? -7.148 -8.527 -18.599 1.00 96.81 271 ASN A O 1
ATOM 2146 N N . GLU A 1 272 ? -5.527 -6.977 -18.416 1.00 96.88 272 GLU A N 1
ATOM 2147 C CA . GLU A 1 272 ? -4.410 -7.814 -18.862 1.00 96.88 272 GLU A CA 1
ATOM 2148 C C . GLU A 1 272 ? -3.416 -8.056 -17.719 1.00 96.88 272 GLU A C 1
ATOM 2150 O O . GLU A 1 272 ? -3.300 -7.254 -16.789 1.00 96.88 272 GLU A O 1
ATOM 2155 N N . ASP A 1 273 ? -2.684 -9.168 -17.789 1.00 97.69 273 ASP A N 1
ATOM 2156 C CA . ASP A 1 273 ? -1.526 -9.407 -16.928 1.00 97.69 273 ASP A CA 1
ATOM 2157 C C . ASP A 1 273 ? -0.304 -8.604 -17.422 1.00 97.69 273 ASP A C 1
ATOM 2159 O O . ASP A 1 273 ? -0.106 -8.469 -18.629 1.00 97.69 273 ASP A O 1
ATOM 2163 N N . LEU A 1 274 ? 0.536 -8.072 -16.521 1.00 97.75 274 LEU A N 1
ATOM 2164 C CA . LEU A 1 274 ? 1.687 -7.231 -16.906 1.00 97.75 274 LEU A CA 1
ATOM 2165 C C . LEU A 1 274 ? 2.672 -7.942 -17.849 1.00 97.75 274 LEU A C 1
ATOM 2167 O O . LEU A 1 274 ? 3.153 -7.332 -18.805 1.00 97.75 274 LEU A O 1
ATOM 2171 N N . ILE A 1 275 ? 3.004 -9.209 -17.588 1.00 97.75 275 ILE A N 1
ATOM 2172 C CA . ILE A 1 275 ? 3.958 -9.959 -18.419 1.00 97.75 275 ILE A CA 1
ATOM 2173 C C . ILE A 1 275 ? 3.344 -10.240 -19.794 1.00 97.75 275 ILE A C 1
ATOM 2175 O O . ILE A 1 275 ? 4.030 -10.108 -20.809 1.00 97.75 275 ILE A O 1
ATOM 2179 N N . GLU A 1 276 ? 2.058 -10.589 -19.843 1.00 98.12 276 GLU A N 1
ATOM 2180 C CA . GLU A 1 276 ? 1.332 -10.798 -21.102 1.00 98.12 276 GLU A CA 1
ATOM 2181 C C . GLU A 1 276 ? 1.239 -9.504 -21.922 1.00 98.12 276 GLU A C 1
ATOM 2183 O O . GLU A 1 276 ? 1.518 -9.514 -23.124 1.00 98.12 276 GLU A O 1
ATOM 2188 N N . TRP A 1 277 ? 0.944 -8.382 -21.263 1.00 98.50 277 TRP A N 1
ATOM 2189 C CA . TRP A 1 277 ? 0.889 -7.055 -21.873 1.00 98.50 277 TRP A CA 1
ATOM 2190 C C . TRP A 1 277 ? 2.246 -6.654 -22.474 1.00 98.50 277 TRP A C 1
ATOM 2192 O O . TRP A 1 277 ? 2.335 -6.293 -23.648 1.00 98.50 277 TRP A O 1
ATOM 2202 N N . LEU A 1 278 ? 3.344 -6.820 -21.725 1.00 98.50 278 LEU A N 1
ATOM 2203 C CA . LEU A 1 278 ? 4.701 -6.562 -22.229 1.00 98.50 278 LEU A CA 1
ATOM 2204 C C . LEU A 1 278 ? 5.065 -7.460 -23.421 1.00 98.50 278 LEU A C 1
ATOM 2206 O O . LEU A 1 278 ? 5.673 -6.992 -24.386 1.00 98.50 278 LEU A O 1
ATOM 2210 N N . ALA A 1 279 ? 4.694 -8.741 -23.373 1.00 98.25 279 ALA A N 1
ATOM 2211 C CA . ALA A 1 279 ? 4.938 -9.673 -24.469 1.00 98.25 279 ALA A CA 1
ATOM 2212 C C . ALA A 1 279 ? 4.151 -9.279 -25.732 1.00 98.25 279 ALA A C 1
ATOM 2214 O O . ALA A 1 279 ? 4.703 -9.321 -26.833 1.00 98.25 279 ALA A O 1
ATOM 2215 N N . ARG A 1 280 ? 2.896 -8.826 -25.584 1.00 97.75 280 ARG A N 1
ATOM 2216 C CA . ARG A 1 280 ? 2.062 -8.321 -26.688 1.00 97.75 280 ARG A CA 1
ATOM 2217 C C . ARG A 1 280 ? 2.675 -7.094 -27.368 1.00 97.75 280 ARG A C 1
ATOM 2219 O O . ARG A 1 280 ? 2.577 -6.977 -28.588 1.00 97.75 280 ARG A O 1
ATOM 2226 N N . HIS A 1 281 ? 3.355 -6.230 -26.614 1.00 98.00 281 HIS A N 1
ATOM 2227 C CA . HIS A 1 281 ? 4.113 -5.092 -27.154 1.00 98.00 281 HIS A CA 1
ATOM 2228 C C . HIS A 1 281 ? 5.532 -5.456 -27.637 1.00 98.00 281 HIS A C 1
ATOM 2230 O O . HIS A 1 281 ? 6.300 -4.585 -28.049 1.00 98.00 281 HIS A O 1
ATOM 2236 N N . GLY A 1 282 ? 5.873 -6.749 -27.661 1.00 96.56 282 GLY A N 1
ATOM 2237 C CA . GLY A 1 282 ? 7.074 -7.271 -28.308 1.00 96.56 282 GLY A CA 1
ATOM 2238 C C . GLY A 1 282 ? 8.318 -7.363 -27.424 1.00 96.56 282 GLY A C 1
ATOM 2239 O O . GLY A 1 282 ? 9.409 -7.476 -27.978 1.00 96.56 282 GLY A O 1
ATOM 2240 N N . CYS A 1 283 ? 8.195 -7.325 -26.093 1.00 97.62 283 CYS A N 1
ATOM 2241 C CA . CYS A 1 283 ? 9.326 -7.543 -25.182 1.00 97.62 283 CYS A CA 1
ATOM 2242 C C . CYS A 1 283 ? 9.716 -9.034 -25.138 1.00 97.62 283 CYS A C 1
ATOM 2244 O O . CYS A 1 283 ? 8.955 -9.852 -24.616 1.00 97.62 283 CYS A O 1
ATOM 2246 N N . GLU A 1 284 ? 10.905 -9.404 -25.641 1.00 95.38 284 GLU A N 1
ATOM 2247 C CA . GLU A 1 284 ? 11.404 -10.791 -25.561 1.00 95.38 284 GLU A CA 1
ATOM 2248 C C . GLU A 1 284 ? 11.679 -11.195 -24.097 1.00 95.38 284 GLU A C 1
ATOM 2250 O O . GLU A 1 284 ? 11.483 -12.350 -23.719 1.00 95.38 284 GLU A O 1
ATOM 2255 N N . ASN A 1 285 ? 12.063 -10.231 -23.250 1.00 94.56 285 ASN A N 1
ATOM 2256 C CA . ASN A 1 285 ? 12.310 -10.410 -21.816 1.00 94.56 285 ASN A CA 1
ATOM 2257 C C . ASN A 1 285 ? 11.123 -9.987 -20.925 1.00 94.56 285 ASN A C 1
ATOM 2259 O O . ASN A 1 285 ? 11.325 -9.551 -19.789 1.00 94.56 285 ASN A O 1
ATOM 2263 N N . ALA A 1 286 ? 9.879 -10.128 -21.402 1.00 96.75 286 ALA A N 1
ATOM 2264 C CA . ALA A 1 286 ? 8.684 -9.749 -20.636 1.00 96.75 286 ALA A CA 1
ATOM 2265 C C . ALA A 1 286 ? 8.624 -10.428 -19.255 1.00 96.75 286 ALA A C 1
ATOM 2267 O O . ALA A 1 286 ? 8.251 -9.811 -18.258 1.00 96.75 286 ALA A O 1
ATOM 2268 N N . LYS A 1 287 ? 9.063 -11.690 -19.177 1.00 96.12 287 LYS A N 1
ATOM 2269 C CA . LYS A 1 287 ? 9.310 -12.402 -17.920 1.00 96.12 287 LYS A CA 1
ATOM 2270 C C . LYS A 1 287 ? 10.801 -12.346 -17.585 1.00 96.12 287 LYS A C 1
ATOM 2272 O O . LYS A 1 287 ? 11.578 -13.158 -18.080 1.00 96.12 287 LYS A O 1
ATOM 2277 N N . SER A 1 288 ? 11.192 -11.412 -16.728 1.00 94.50 288 SER A N 1
ATOM 2278 C CA . SER A 1 288 ? 12.582 -11.173 -16.329 1.00 94.50 288 SER A CA 1
ATOM 2279 C C . SER A 1 288 ? 12.691 -10.953 -14.819 1.00 94.50 288 SER A C 1
ATOM 2281 O O . SER A 1 288 ? 11.670 -10.762 -14.160 1.00 94.50 288 SER A O 1
ATOM 2283 N N . PRO A 1 289 ? 13.902 -10.940 -14.233 1.00 94.38 289 PRO A N 1
ATOM 2284 C CA . PRO A 1 289 ? 14.070 -10.646 -12.807 1.00 94.38 289 PRO A CA 1
ATOM 2285 C C . PRO A 1 289 ? 13.404 -9.330 -12.374 1.00 94.38 289 PRO A C 1
ATOM 2287 O O . PRO A 1 289 ? 12.872 -9.245 -11.272 1.00 94.38 289 PRO A O 1
ATOM 2290 N N . VAL A 1 290 ? 13.378 -8.326 -13.260 1.00 91.69 290 VAL A N 1
ATOM 2291 C CA . VAL A 1 290 ? 12.737 -7.027 -13.010 1.00 91.69 290 VAL A CA 1
ATOM 2292 C C . VAL A 1 290 ? 11.224 -7.177 -12.869 1.00 91.69 290 VAL A C 1
ATOM 2294 O O . VAL A 1 290 ? 10.659 -6.698 -11.890 1.00 91.69 290 VAL A O 1
ATOM 2297 N N . THR A 1 291 ? 10.564 -7.861 -13.810 1.00 94.00 291 THR A N 1
ATOM 2298 C CA . THR A 1 291 ? 9.105 -8.034 -13.762 1.00 94.00 291 THR A CA 1
ATOM 2299 C C . THR A 1 291 ? 8.698 -9.021 -12.678 1.00 94.00 291 THR A C 1
ATOM 2301 O O . THR A 1 291 ? 7.783 -8.723 -11.925 1.00 94.00 291 THR A O 1
ATOM 2304 N N . ILE A 1 292 ? 9.427 -10.125 -12.490 1.00 94.25 292 ILE A N 1
ATOM 2305 C CA . ILE A 1 292 ? 9.194 -11.067 -11.382 1.00 94.25 292 ILE A CA 1
ATOM 2306 C C . ILE A 1 292 ? 9.288 -10.372 -10.022 1.00 94.25 292 ILE A C 1
ATOM 2308 O O . ILE A 1 292 ? 8.406 -10.563 -9.188 1.00 94.25 292 ILE A O 1
ATOM 2312 N N . GLY A 1 293 ? 10.275 -9.490 -9.829 1.00 91.81 293 GLY A N 1
ATOM 2313 C CA . GLY A 1 293 ? 10.400 -8.705 -8.601 1.00 91.81 293 GLY A CA 1
ATOM 2314 C C . GLY A 1 293 ? 9.155 -7.865 -8.281 1.00 91.81 293 GLY A C 1
ATOM 2315 O O . GLY A 1 293 ? 8.810 -7.716 -7.111 1.00 91.81 293 GLY A O 1
ATOM 2316 N N . MET A 1 294 ? 8.433 -7.370 -9.296 1.00 92.62 294 MET A N 1
ATOM 2317 C CA . MET A 1 294 ? 7.174 -6.635 -9.095 1.00 92.62 294 MET A CA 1
ATOM 2318 C C . MET A 1 294 ? 6.049 -7.544 -8.579 1.00 92.62 294 MET A C 1
ATOM 2320 O O . MET A 1 294 ? 5.264 -7.127 -7.730 1.00 92.62 294 MET A O 1
ATOM 2324 N N . TYR A 1 295 ? 5.982 -8.792 -9.052 1.00 94.00 295 TYR A N 1
ATOM 2325 C CA . TYR A 1 295 ? 4.985 -9.766 -8.595 1.00 94.00 295 TYR A CA 1
ATOM 2326 C C . TYR A 1 295 ? 5.312 -10.258 -7.184 1.00 94.00 295 TYR A C 1
ATOM 2328 O O . TYR A 1 295 ? 4.417 -10.332 -6.339 1.00 94.00 295 TYR A O 1
ATOM 2336 N N . ASP A 1 296 ? 6.590 -10.534 -6.911 1.00 90.56 296 ASP A N 1
ATOM 2337 C CA . ASP A 1 296 ? 7.077 -10.948 -5.593 1.00 90.56 296 ASP A CA 1
ATOM 2338 C C . ASP A 1 296 ? 6.796 -9.889 -4.528 1.00 90.56 296 ASP A C 1
ATOM 2340 O O . ASP A 1 296 ? 6.292 -10.215 -3.453 1.00 90.56 296 ASP A O 1
ATOM 2344 N N . ALA A 1 297 ? 7.036 -8.613 -4.845 1.00 86.88 297 ALA A N 1
ATOM 2345 C CA . ALA A 1 297 ? 6.807 -7.501 -3.924 1.00 86.88 297 ALA A CA 1
ATOM 2346 C C . ALA A 1 297 ? 5.344 -7.375 -3.461 1.00 86.88 297 ALA A C 1
ATOM 2348 O O . ALA A 1 297 ? 5.081 -6.823 -2.393 1.00 86.88 297 ALA A O 1
ATOM 2349 N N . CYS A 1 298 ? 4.386 -7.869 -4.250 1.00 86.31 298 CYS A N 1
ATOM 2350 C CA . CYS A 1 298 ? 2.955 -7.800 -3.948 1.00 86.31 298 CYS A CA 1
ATOM 2351 C C . CYS A 1 298 ? 2.311 -9.172 -3.707 1.00 86.31 298 CYS A C 1
ATOM 2353 O O . CYS A 1 298 ? 1.088 -9.245 -3.594 1.00 86.31 298 CYS A O 1
ATOM 2355 N N . PHE A 1 299 ? 3.103 -10.250 -3.629 1.00 89.25 299 PHE A N 1
ATOM 2356 C CA . PHE A 1 299 ? 2.610 -11.630 -3.547 1.00 89.25 299 PHE A CA 1
ATOM 2357 C C . PHE A 1 299 ? 1.546 -11.941 -4.620 1.00 89.25 299 PHE A C 1
ATOM 2359 O O . PHE A 1 299 ? 0.540 -12.601 -4.347 1.0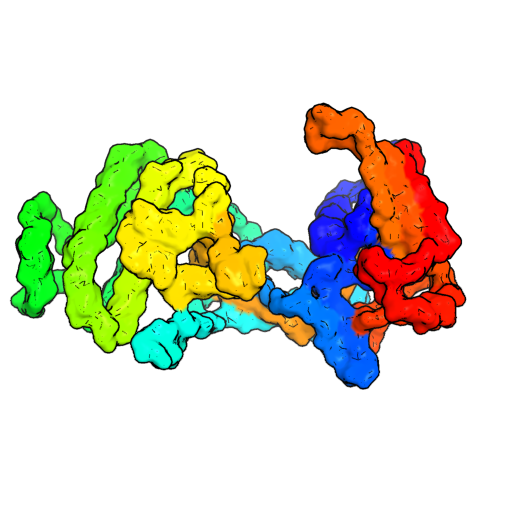0 89.25 299 PHE A O 1
ATOM 2366 N N . ALA A 1 300 ? 1.749 -11.444 -5.844 1.00 93.44 300 ALA A N 1
ATOM 2367 C CA . ALA A 1 300 ? 0.760 -11.470 -6.919 1.00 93.44 300 ALA A CA 1
ATOM 2368 C C . ALA A 1 300 ? 0.679 -12.844 -7.615 1.00 93.44 300 ALA A C 1
ATOM 2370 O O . ALA A 1 300 ? 1.078 -13.021 -8.768 1.00 93.44 300 ALA A O 1
ATOM 2371 N N . TYR A 1 301 ? 0.149 -13.826 -6.883 1.00 92.62 301 TYR A N 1
ATOM 2372 C CA . TYR A 1 301 ? 0.040 -15.221 -7.297 1.00 92.62 301 TYR A CA 1
ATOM 2373 C C . TYR A 1 301 ? -1.396 -15.736 -7.128 1.00 92.62 301 TYR A C 1
ATOM 2375 O O . TYR A 1 301 ? -1.885 -15.854 -6.005 1.00 92.62 301 TYR A O 1
ATOM 2383 N N . ARG A 1 302 ? -2.079 -16.078 -8.230 1.00 91.12 302 ARG A N 1
ATOM 2384 C CA . ARG A 1 302 ? -3.521 -16.422 -8.247 1.00 91.12 302 ARG A CA 1
ATOM 2385 C C . ARG A 1 302 ? -3.889 -17.598 -7.337 1.00 91.12 302 ARG A C 1
ATOM 2387 O O . ARG A 1 302 ? -4.949 -17.601 -6.724 1.00 91.12 302 ARG A O 1
ATOM 2394 N N . ASP A 1 303 ? -3.020 -18.593 -7.273 1.00 91.88 303 ASP A N 1
ATOM 2395 C CA . ASP A 1 303 ? -3.173 -19.843 -6.519 1.00 91.88 303 ASP A CA 1
ATOM 2396 C C . ASP A 1 303 ? -1.970 -20.084 -5.584 1.00 91.88 303 ASP A C 1
ATOM 2398 O O . ASP A 1 303 ? -1.703 -21.209 -5.168 1.00 91.88 303 ASP A O 1
ATOM 2402 N N . GLY A 1 304 ? -1.211 -19.024 -5.286 1.00 90.00 304 GLY A N 1
ATOM 2403 C CA . GLY A 1 304 ? 0.064 -19.107 -4.572 1.00 90.00 304 GLY A CA 1
ATOM 2404 C C . GLY A 1 304 ? 1.254 -19.563 -5.427 1.00 90.00 304 GLY A C 1
ATOM 2405 O O . GLY A 1 304 ? 2.363 -19.629 -4.905 1.00 90.00 304 GLY A O 1
ATOM 2406 N N . THR A 1 305 ? 1.059 -19.858 -6.720 1.00 89.81 305 THR A N 1
ATOM 2407 C CA . THR A 1 305 ? 2.130 -20.325 -7.625 1.00 89.81 305 THR A CA 1
ATOM 2408 C C . THR A 1 305 ? 2.135 -19.655 -9.003 1.00 89.81 305 THR A C 1
ATOM 2410 O O . THR A 1 305 ? 3.198 -19.408 -9.571 1.00 89.81 305 THR A O 1
ATOM 2413 N N . THR A 1 306 ? 0.966 -19.316 -9.539 1.00 93.69 306 THR A N 1
ATOM 2414 C CA . THR A 1 306 ? 0.786 -18.749 -10.876 1.00 93.69 306 THR A CA 1
ATOM 2415 C C . THR A 1 306 ? 0.803 -17.227 -10.809 1.00 93.69 306 THR A C 1
ATOM 2417 O O . THR A 1 306 ? -0.097 -16.631 -10.214 1.00 93.69 306 THR A O 1
ATOM 2420 N N . LEU A 1 307 ? 1.807 -16.603 -11.435 1.00 94.25 307 LEU A N 1
ATOM 2421 C CA . LEU A 1 307 ? 1.921 -15.146 -11.580 1.00 94.25 307 LEU A CA 1
ATOM 2422 C C . LEU A 1 307 ? 0.631 -14.571 -12.178 1.00 94.25 307 LEU A C 1
ATOM 2424 O O . LEU A 1 307 ? 0.153 -15.061 -13.200 1.00 94.25 307 LEU A O 1
ATOM 2428 N N . SER A 1 308 ? 0.049 -13.569 -11.521 1.00 95.12 308 SER A N 1
ATOM 2429 C CA . SER A 1 308 ? -1.158 -12.898 -12.006 1.00 95.12 308 SER A CA 1
ATOM 2430 C C . SER A 1 308 ? -1.270 -11.513 -11.378 1.00 95.12 308 SER A C 1
ATOM 2432 O O . SER A 1 308 ? -1.615 -11.401 -10.200 1.00 95.12 308 SER A O 1
ATOM 2434 N N . ALA A 1 309 ? -1.037 -10.463 -12.161 1.00 96.00 309 ALA A N 1
ATOM 2435 C CA . ALA A 1 309 ? -1.122 -9.085 -11.691 1.00 96.00 309 ALA A CA 1
ATOM 2436 C C . ALA A 1 309 ? -1.630 -8.155 -12.799 1.00 96.00 309 ALA A C 1
ATOM 2438 O O . ALA A 1 309 ? -1.082 -8.145 -13.897 1.00 96.00 309 ALA A O 1
ATOM 2439 N N . ALA A 1 310 ? -2.660 -7.355 -12.501 1.00 97.25 310 ALA A N 1
ATOM 2440 C CA . ALA A 1 310 ? -3.218 -6.382 -13.443 1.00 97.25 310 ALA A CA 1
ATOM 2441 C C . ALA A 1 310 ? -2.125 -5.417 -13.936 1.00 97.25 310 ALA A C 1
ATOM 2443 O O . ALA A 1 310 ? -1.402 -4.839 -13.112 1.00 97.25 310 ALA A O 1
ATOM 2444 N N . ALA A 1 311 ? -1.992 -5.248 -15.255 1.00 97.62 311 ALA A N 1
ATOM 2445 C CA . ALA A 1 311 ? -0.878 -4.520 -15.856 1.00 97.62 311 ALA A CA 1
ATOM 2446 C C . ALA A 1 311 ? -0.830 -3.058 -15.395 1.00 97.62 311 ALA A C 1
ATOM 2448 O O . ALA A 1 311 ? 0.218 -2.586 -14.952 1.00 97.62 311 ALA A O 1
ATOM 2449 N N . GLY A 1 312 ? -1.973 -2.369 -15.410 1.00 97.31 312 GLY A N 1
ATOM 2450 C CA . GLY A 1 312 ? -2.084 -0.962 -15.023 1.00 97.31 312 GLY A CA 1
ATOM 2451 C C . GLY A 1 312 ? -1.709 -0.708 -13.567 1.00 97.31 312 GLY A C 1
ATOM 2452 O O . GLY A 1 312 ? -0.837 0.114 -13.280 1.00 97.31 312 GLY A O 1
ATOM 2453 N N . ALA A 1 313 ? -2.333 -1.439 -12.644 1.00 95.94 313 ALA A N 1
ATOM 2454 C CA . ALA A 1 313 ? -2.062 -1.338 -11.212 1.00 95.94 313 ALA A CA 1
ATOM 2455 C C . ALA A 1 313 ? -0.600 -1.669 -10.862 1.00 95.94 313 ALA A C 1
ATOM 2457 O O . ALA A 1 313 ? 0.041 -0.912 -10.127 1.00 95.94 313 ALA A O 1
ATOM 2458 N N . THR A 1 314 ? -0.064 -2.764 -11.410 1.00 96.31 314 THR A N 1
ATOM 2459 C CA . THR A 1 314 ? 1.315 -3.206 -11.145 1.00 96.31 314 THR A CA 1
ATOM 2460 C C . THR A 1 314 ? 2.327 -2.206 -11.688 1.00 96.31 314 THR A C 1
ATOM 2462 O O . THR A 1 314 ? 3.229 -1.788 -10.962 1.00 96.31 314 THR A O 1
ATOM 2465 N N . LEU A 1 315 ? 2.156 -1.771 -12.941 1.00 95.81 315 LEU A N 1
ATOM 2466 C CA . LEU A 1 315 ? 3.071 -0.840 -13.589 1.00 95.81 315 LEU A CA 1
ATOM 2467 C C . LEU A 1 315 ? 3.052 0.528 -12.906 1.00 95.81 315 LEU A C 1
ATOM 2469 O O . LEU A 1 315 ? 4.110 1.069 -12.596 1.00 95.81 315 LEU A O 1
ATOM 2473 N N . HIS A 1 316 ? 1.869 1.068 -12.601 1.00 95.25 316 HIS A N 1
ATOM 2474 C CA . HIS A 1 316 ? 1.771 2.339 -11.889 1.00 95.25 316 HIS A CA 1
ATOM 2475 C C . HIS A 1 316 ? 2.429 2.256 -10.504 1.00 95.25 316 HIS A C 1
ATOM 2477 O O . HIS A 1 316 ? 3.191 3.148 -10.133 1.00 95.25 316 HIS A O 1
ATOM 2483 N N . GLY A 1 317 ? 2.196 1.170 -9.758 1.00 93.56 317 GLY A N 1
ATOM 2484 C CA . GLY A 1 317 ? 2.844 0.931 -8.467 1.00 93.56 317 GLY A CA 1
ATOM 2485 C C . GLY A 1 317 ? 4.370 0.850 -8.572 1.00 93.56 317 GLY A C 1
ATOM 2486 O O . GLY A 1 317 ? 5.072 1.496 -7.794 1.00 93.56 317 GLY A O 1
ATOM 2487 N N . ALA A 1 318 ? 4.890 0.124 -9.563 1.00 92.88 318 ALA A N 1
ATOM 2488 C CA . ALA A 1 318 ? 6.325 -0.003 -9.801 1.00 92.88 318 ALA A CA 1
ATOM 2489 C C . ALA A 1 318 ? 6.973 1.329 -10.207 1.00 92.88 318 ALA A C 1
ATOM 2491 O O . ALA A 1 318 ? 8.029 1.689 -9.692 1.00 92.88 318 ALA A O 1
ATOM 2492 N N . LEU A 1 319 ? 6.330 2.106 -11.078 1.00 93.19 319 LEU A N 1
ATOM 2493 C CA . LEU A 1 319 ? 6.835 3.413 -11.498 1.00 93.19 319 LEU A CA 1
ATOM 2494 C C . LEU A 1 319 ? 6.800 4.434 -10.356 1.00 93.19 319 LEU A C 1
ATOM 2496 O O . LEU A 1 319 ? 7.742 5.212 -10.194 1.00 93.19 319 LEU A O 1
ATOM 2500 N N . ARG A 1 320 ? 5.761 4.397 -9.513 1.00 91.31 320 ARG A N 1
ATOM 2501 C CA . ARG A 1 320 ? 5.719 5.172 -8.266 1.00 91.31 320 ARG A CA 1
ATOM 2502 C C . ARG A 1 320 ? 6.881 4.794 -7.352 1.00 91.31 320 ARG A C 1
ATOM 2504 O O . ARG A 1 320 ? 7.561 5.688 -6.845 1.00 91.31 320 ARG A O 1
ATOM 2511 N N . LEU A 1 321 ? 7.124 3.494 -7.184 1.00 90.06 321 LEU A N 1
ATOM 2512 C CA . LEU A 1 321 ? 8.232 2.977 -6.393 1.00 90.06 321 LEU A CA 1
ATOM 2513 C C . LEU A 1 321 ? 9.573 3.463 -6.929 1.00 90.06 321 LEU A C 1
ATOM 2515 O O . LEU A 1 321 ? 10.353 3.969 -6.148 1.00 90.06 321 LEU A O 1
ATOM 2519 N N . MET A 1 322 ? 9.821 3.383 -8.234 1.00 88.06 322 MET A N 1
ATOM 2520 C CA . MET A 1 322 ? 11.121 3.723 -8.821 1.00 88.06 322 MET A CA 1
ATOM 2521 C C . MET A 1 322 ? 11.389 5.228 -8.921 1.00 88.06 322 MET A C 1
ATOM 2523 O O . MET A 1 322 ? 12.529 5.651 -8.756 1.00 88.06 322 MET A O 1
ATOM 2527 N N . PHE A 1 323 ? 10.367 6.037 -9.215 1.00 88.88 323 PHE A N 1
ATOM 2528 C CA . PHE A 1 323 ? 10.568 7.428 -9.643 1.00 88.88 323 PHE A CA 1
ATOM 2529 C C . PHE A 1 323 ? 9.950 8.483 -8.725 1.00 88.88 323 PHE A C 1
ATOM 2531 O O . PHE A 1 323 ? 10.084 9.677 -9.003 1.00 88.88 323 PHE A O 1
ATOM 2538 N N . THR A 1 324 ? 9.232 8.078 -7.673 1.00 88.56 324 THR A N 1
ATOM 2539 C CA . THR A 1 324 ? 8.496 9.021 -6.809 1.00 88.56 324 THR A CA 1
ATOM 2540 C C . THR A 1 324 ? 8.657 8.766 -5.315 1.00 88.56 324 THR A C 1
ATOM 2542 O O . THR A 1 324 ? 7.978 9.416 -4.522 1.00 88.56 324 THR A O 1
ATOM 2545 N N . TYR A 1 325 ? 9.521 7.829 -4.922 1.00 88.69 325 TYR A N 1
ATOM 2546 C CA . TYR A 1 325 ? 9.830 7.623 -3.513 1.00 88.69 325 TYR A CA 1
ATOM 2547 C C . TYR A 1 325 ? 10.586 8.821 -2.930 1.00 88.69 325 TYR A C 1
ATOM 2549 O O . TYR A 1 325 ? 11.267 9.558 -3.645 1.00 88.69 325 TYR A O 1
ATOM 2557 N N . LYS A 1 326 ? 10.468 9.003 -1.614 1.00 87.44 326 LYS A N 1
ATOM 2558 C CA . LYS A 1 326 ? 11.146 10.063 -0.866 1.00 87.44 326 LYS A CA 1
ATOM 2559 C C . LYS A 1 326 ? 11.945 9.488 0.290 1.00 87.44 326 LYS A C 1
ATOM 2561 O O . LYS A 1 326 ? 11.486 8.583 0.994 1.00 87.44 326 LYS A O 1
ATOM 2566 N N . GLY A 1 327 ? 13.141 10.034 0.488 1.00 87.56 327 GLY A N 1
ATOM 2567 C CA . GLY A 1 327 ? 14.145 9.507 1.404 1.00 87.56 327 GLY A CA 1
ATOM 2568 C C . GLY A 1 327 ? 14.668 8.148 0.940 1.00 87.56 327 GLY A C 1
ATOM 2569 O O . GLY A 1 327 ? 15.693 8.095 0.280 1.00 87.56 327 GLY A O 1
ATOM 2570 N N . ALA A 1 328 ? 13.947 7.072 1.251 1.00 89.81 328 ALA A N 1
ATOM 2571 C CA . ALA A 1 328 ? 14.350 5.695 0.965 1.00 89.81 328 ALA A CA 1
ATOM 2572 C C . ALA A 1 328 ? 13.311 4.963 0.110 1.00 89.81 328 ALA A C 1
ATOM 2574 O O . ALA A 1 328 ? 12.118 5.280 0.180 1.00 89.81 328 ALA A O 1
ATOM 2575 N N . ILE A 1 329 ? 13.747 3.963 -0.667 1.00 89.44 329 ILE A N 1
ATOM 2576 C CA . ILE A 1 329 ? 12.846 3.154 -1.506 1.00 89.44 329 ILE A CA 1
ATOM 2577 C C . ILE A 1 329 ? 11.804 2.433 -0.638 1.00 89.44 329 ILE A C 1
ATOM 2579 O O . ILE A 1 329 ? 10.627 2.326 -0.998 1.00 89.44 329 ILE A O 1
ATOM 2583 N N . MET A 1 330 ? 12.232 2.003 0.548 1.00 91.62 330 MET A N 1
ATOM 2584 C CA . MET A 1 330 ? 11.463 1.241 1.517 1.00 91.62 330 MET A CA 1
ATOM 2585 C C . MET A 1 330 ? 11.792 1.701 2.938 1.00 91.62 330 MET A C 1
ATOM 2587 O O . MET A 1 330 ? 12.876 2.205 3.222 1.00 91.62 330 MET A O 1
ATOM 2591 N N . TRP A 1 331 ? 10.838 1.508 3.840 1.00 92.75 331 TRP A N 1
ATOM 2592 C CA . TRP A 1 331 ? 10.963 1.831 5.252 1.00 92.75 331 TRP A CA 1
ATOM 2593 C C . TRP A 1 331 ? 10.412 0.675 6.076 1.00 92.75 331 TRP A C 1
ATOM 2595 O O . TRP A 1 331 ? 9.221 0.351 5.988 1.00 92.75 331 TRP A O 1
ATOM 2605 N N . HIS A 1 332 ? 11.273 0.045 6.869 1.00 92.88 332 HIS A N 1
ATOM 2606 C CA . HIS A 1 332 ? 10.880 -1.027 7.774 1.00 92.88 332 HIS A CA 1
ATOM 2607 C C . HIS A 1 332 ? 10.552 -0.464 9.156 1.00 92.88 332 HIS A C 1
ATOM 2609 O O . HIS A 1 332 ? 11.141 0.518 9.601 1.00 92.88 332 HIS A O 1
ATOM 2615 N N . MET A 1 333 ? 9.595 -1.080 9.844 1.00 94.75 333 MET A N 1
ATOM 2616 C CA . MET A 1 333 ? 9.217 -0.672 11.195 1.00 94.75 333 MET A CA 1
ATOM 2617 C C . MET A 1 333 ? 10.162 -1.310 12.222 1.00 94.75 333 MET A C 1
ATOM 2619 O O . MET A 1 333 ? 10.450 -2.503 12.156 1.00 94.75 333 MET A O 1
ATOM 2623 N N . ASN A 1 334 ? 10.618 -0.526 13.201 1.00 94.00 334 ASN A N 1
ATOM 2624 C CA . ASN A 1 334 ? 11.522 -0.970 14.273 1.00 94.00 334 ASN A CA 1
ATOM 2625 C C . ASN A 1 334 ? 10.796 -1.752 15.389 1.00 94.00 334 ASN A C 1
ATOM 2627 O O . ASN A 1 334 ? 11.421 -2.304 16.296 1.00 94.00 334 ASN A O 1
ATOM 2631 N N . ALA A 1 335 ? 9.467 -1.807 15.326 1.00 93.44 335 ALA A N 1
ATOM 2632 C CA . ALA A 1 335 ? 8.605 -2.712 16.074 1.00 93.44 335 ALA A CA 1
ATOM 2633 C C . ALA A 1 335 ? 7.461 -3.184 15.173 1.00 93.44 335 ALA A C 1
ATOM 2635 O O . ALA A 1 335 ? 7.387 -2.815 14.003 1.00 93.44 335 ALA A O 1
ATOM 2636 N N . GLY A 1 336 ? 6.553 -3.988 15.721 1.00 93.75 336 GLY A N 1
ATOM 2637 C CA . GLY A 1 336 ? 5.456 -4.512 14.930 1.00 93.75 336 GLY A CA 1
ATOM 2638 C C . GLY A 1 336 ? 4.489 -3.435 14.429 1.00 93.75 336 GLY A C 1
ATOM 2639 O O . GLY A 1 336 ? 4.346 -2.393 15.068 1.00 93.75 336 GLY A O 1
ATOM 2640 N N . MET A 1 337 ? 3.775 -3.681 13.329 1.00 95.38 337 MET A N 1
ATOM 2641 C CA . MET A 1 337 ? 2.847 -2.707 12.734 1.00 95.38 337 MET A CA 1
ATOM 2642 C C . MET A 1 337 ? 1.719 -2.302 13.694 1.00 95.38 337 MET A C 1
ATOM 2644 O O . MET A 1 337 ? 1.346 -1.129 13.753 1.00 95.38 337 MET A O 1
ATOM 2648 N N . GLY A 1 338 ? 1.225 -3.237 14.511 1.00 95.06 338 GLY A N 1
ATOM 2649 C CA . GLY A 1 338 ? 0.351 -2.970 15.658 1.00 95.06 338 GLY A CA 1
ATOM 2650 C C . GLY A 1 338 ? 0.873 -1.850 16.552 1.00 95.06 338 GLY A C 1
ATOM 2651 O O . GLY A 1 338 ? 0.143 -0.915 16.869 1.00 95.06 338 GLY A O 1
ATOM 2652 N N . ASP A 1 339 ? 2.147 -1.917 16.915 1.00 94.56 339 ASP A N 1
ATOM 2653 C CA . ASP A 1 339 ? 2.773 -1.010 17.875 1.00 94.56 339 ASP A CA 1
ATOM 2654 C C . ASP A 1 339 ? 3.184 0.317 17.223 1.00 94.56 339 ASP A C 1
ATOM 2656 O O . ASP A 1 339 ? 3.046 1.380 17.825 1.00 94.56 339 ASP A O 1
ATOM 2660 N N . THR A 1 340 ? 3.665 0.248 15.982 1.00 95.94 340 THR A N 1
ATOM 2661 C CA . THR A 1 340 ? 4.190 1.386 15.218 1.00 95.94 340 THR A CA 1
ATOM 2662 C C . THR A 1 340 ? 3.075 2.231 14.599 1.00 95.94 340 THR A C 1
ATOM 2664 O O . THR A 1 340 ? 3.173 3.450 14.539 1.00 95.94 340 THR A O 1
ATOM 2667 N N . ILE A 1 341 ? 1.980 1.612 14.149 1.00 96.56 341 ILE A N 1
ATOM 2668 C CA . ILE A 1 341 ? 0.891 2.305 13.442 1.00 96.56 341 ILE A CA 1
ATOM 2669 C C . ILE A 1 341 ? -0.372 2.369 14.289 1.00 96.56 341 ILE A C 1
ATOM 2671 O O . ILE A 1 341 ? -0.939 3.441 14.506 1.00 96.56 341 ILE A O 1
ATOM 2675 N N . PHE A 1 342 ? -0.838 1.218 14.769 1.00 97.44 342 PHE A N 1
ATOM 2676 C CA . PHE A 1 342 ? -2.183 1.114 15.328 1.00 97.44 342 PHE A CA 1
ATOM 2677 C C . PHE A 1 342 ? -2.276 1.575 16.782 1.00 97.44 342 PHE A C 1
ATOM 2679 O O . PHE A 1 342 ? -3.289 2.162 17.157 1.00 97.44 342 PHE A O 1
ATOM 2686 N N . THR A 1 343 ? -1.230 1.392 17.590 1.00 97.25 343 THR A N 1
ATOM 2687 C CA . THR A 1 343 ? -1.155 1.939 18.951 1.00 97.25 343 THR A CA 1
ATOM 2688 C C . THR A 1 343 ? -1.267 3.467 18.964 1.00 97.25 343 THR A C 1
ATOM 2690 O O . THR A 1 343 ? -2.167 3.964 19.645 1.00 97.25 343 THR A O 1
ATOM 2693 N N . PRO A 1 344 ? -0.419 4.247 18.259 1.00 97.62 344 PRO A N 1
ATOM 2694 C CA . PRO A 1 344 ? -0.511 5.702 18.333 1.00 97.62 344 PRO A CA 1
ATOM 2695 C C . PRO A 1 344 ? -1.828 6.228 17.738 1.00 97.62 344 PRO A C 1
ATOM 2697 O O . PRO A 1 344 ? -2.440 7.116 18.330 1.00 97.62 344 PRO A O 1
ATOM 2700 N N . LEU A 1 345 ? -2.347 5.616 16.663 1.00 98.25 345 LEU A N 1
ATOM 2701 C CA . LEU A 1 345 ? -3.691 5.923 16.153 1.00 98.25 345 LEU A CA 1
ATOM 2702 C C . LEU A 1 345 ? -4.779 5.676 17.205 1.00 98.25 345 LEU A C 1
ATOM 2704 O O . LEU A 1 345 ? -5.616 6.544 17.434 1.00 98.25 345 LEU A O 1
ATOM 2708 N N . TYR A 1 346 ? -4.770 4.517 17.865 1.00 98.25 346 TYR A N 1
ATOM 2709 C CA . TYR A 1 346 ? -5.743 4.186 18.905 1.00 98.25 346 TYR A CA 1
ATOM 2710 C C . TYR A 1 346 ? -5.694 5.173 20.072 1.00 98.25 346 TYR A C 1
ATOM 2712 O O . TYR A 1 346 ? -6.736 5.675 20.493 1.00 98.25 346 TYR A O 1
ATOM 2720 N N . LEU A 1 347 ? -4.495 5.476 20.577 1.00 97.69 347 LEU A N 1
ATOM 2721 C CA . LEU A 1 347 ? -4.315 6.410 21.687 1.00 97.69 347 LEU A CA 1
ATOM 2722 C C . LEU A 1 347 ? -4.830 7.805 21.322 1.00 97.69 347 LEU A C 1
ATOM 2724 O O . LEU A 1 347 ? -5.596 8.384 22.091 1.00 97.69 347 LEU A O 1
ATOM 2728 N N . LEU A 1 348 ? -4.459 8.315 20.145 1.00 98.38 348 LEU A N 1
ATOM 2729 C CA . LEU A 1 348 ? -4.892 9.628 19.676 1.00 98.38 348 LEU A CA 1
ATOM 2730 C C . LEU A 1 348 ? -6.406 9.683 19.455 1.00 98.38 348 LEU A C 1
ATOM 2732 O O . LEU A 1 348 ? -7.063 10.609 19.922 1.00 98.38 348 LEU A O 1
ATOM 2736 N N . LEU A 1 349 ? -6.987 8.691 18.779 1.00 98.62 349 LEU A N 1
ATOM 2737 C CA . LEU A 1 349 ? -8.425 8.652 18.506 1.00 98.62 349 LEU A CA 1
ATOM 2738 C C . LEU A 1 349 ? -9.247 8.518 19.792 1.00 98.62 349 LEU A C 1
ATOM 2740 O O . LEU A 1 349 ? -10.270 9.189 19.936 1.00 98.62 349 LEU A O 1
ATOM 2744 N N . ARG A 1 350 ? -8.784 7.712 20.756 1.00 97.94 350 ARG A N 1
ATOM 2745 C CA . ARG A 1 350 ? -9.418 7.614 22.076 1.00 97.94 350 ARG A CA 1
ATOM 2746 C C . ARG A 1 350 ? -9.333 8.942 22.829 1.00 97.94 350 ARG A C 1
ATOM 2748 O O . ARG A 1 350 ? -10.347 9.381 23.360 1.00 97.94 350 ARG A O 1
ATOM 2755 N N . GLN A 1 351 ? -8.176 9.611 22.814 1.00 97.50 351 GLN A N 1
ATOM 2756 C CA . GLN A 1 351 ? -7.998 10.947 23.404 1.00 97.50 351 GLN A CA 1
ATOM 2757 C C . GLN A 1 351 ? -8.916 11.990 22.753 1.00 97.50 351 GLN A C 1
ATOM 2759 O O . GLN A 1 351 ? -9.462 12.854 23.434 1.00 97.50 351 GLN A O 1
ATOM 2764 N N . ARG A 1 352 ? -9.121 11.893 21.436 1.00 97.50 352 ARG A N 1
ATOM 2765 C CA . ARG A 1 352 ? -10.056 12.743 20.691 1.00 97.50 352 ARG A CA 1
ATOM 2766 C C . ARG A 1 352 ? -11.517 12.463 21.077 1.00 97.50 352 ARG A C 1
ATOM 2768 O O . ARG A 1 352 ? -12.341 13.356 20.953 1.00 97.50 352 ARG A O 1
ATOM 2775 N N . GLY A 1 353 ? -11.843 11.285 21.608 1.00 97.19 353 GLY A N 1
ATOM 2776 C CA . GLY A 1 353 ? -13.194 10.925 22.055 1.00 97.19 353 GLY A CA 1
ATOM 2777 C C . GLY A 1 353 ? -13.930 9.963 21.121 1.00 97.19 353 GLY A C 1
ATOM 2778 O O . GLY A 1 353 ? -15.144 9.805 21.242 1.00 97.19 353 GLY A O 1
ATOM 2779 N N . VAL A 1 354 ? -13.217 9.308 20.196 1.00 98.38 354 VAL A N 1
ATOM 2780 C CA . VAL A 1 354 ? -13.766 8.177 19.436 1.00 98.38 354 VAL A CA 1
ATOM 2781 C C . VAL A 1 354 ? -14.030 7.019 20.394 1.00 98.38 354 VAL A C 1
ATOM 2783 O O . VAL A 1 354 ? -13.148 6.610 21.152 1.00 98.38 354 VAL A O 1
ATOM 2786 N N . GLN A 1 355 ? -15.244 6.474 20.354 1.00 98.12 355 GLN A N 1
ATOM 2787 C CA . GLN A 1 355 ? -15.631 5.344 21.191 1.00 98.12 355 GLN A CA 1
ATOM 2788 C C . GLN A 1 355 ? -15.244 4.029 20.514 1.00 98.12 355 GLN A C 1
ATOM 2790 O O . GLN A 1 355 ? -15.647 3.769 19.383 1.00 98.12 355 GLN A O 1
ATOM 2795 N N . PHE A 1 356 ? -14.521 3.161 21.218 1.00 98.50 356 PHE A N 1
ATOM 2796 C CA . PHE A 1 356 ? -14.173 1.827 20.726 1.00 98.50 356 PHE A CA 1
ATOM 2797 C C . PHE A 1 356 ? -15.041 0.767 21.404 1.00 98.50 356 PHE A C 1
ATOM 2799 O O . PHE A 1 356 ? -15.128 0.697 22.629 1.00 98.50 356 PHE A O 1
ATOM 2806 N N . ARG A 1 357 ? -15.688 -0.079 20.602 1.00 97.88 357 ARG A N 1
ATOM 2807 C CA . ARG A 1 357 ? -16.498 -1.213 21.053 1.00 97.88 357 ARG A CA 1
ATOM 2808 C C . ARG A 1 357 ? -15.857 -2.502 20.546 1.00 97.88 357 ARG A C 1
ATOM 2810 O O . ARG A 1 357 ? -16.118 -2.923 19.422 1.00 97.88 357 ARG A O 1
ATOM 2817 N N . PHE A 1 358 ? -15.010 -3.105 21.377 1.00 98.50 358 PHE A N 1
ATOM 2818 C CA . PHE A 1 358 ? -14.406 -4.417 21.126 1.00 98.50 358 PHE A CA 1
ATOM 2819 C C . PHE A 1 358 ? -15.421 -5.552 21.311 1.00 98.50 358 PHE A C 1
ATOM 2821 O O . PHE A 1 358 ? -16.487 -5.362 21.910 1.00 98.50 358 PHE A O 1
ATOM 2828 N N . PHE A 1 359 ? -15.082 -6.737 20.801 1.00 98.25 359 PHE A N 1
ATOM 2829 C CA . PHE A 1 359 ? -15.919 -7.937 20.845 1.00 98.25 359 PHE A CA 1
ATOM 2830 C C . PHE A 1 359 ? -17.275 -7.758 20.141 1.00 98.25 359 PHE A C 1
ATOM 2832 O O . PHE A 1 359 ? -18.291 -8.299 20.574 1.00 98.25 359 PHE A O 1
ATOM 2839 N N . GLN A 1 360 ? -17.303 -6.970 19.064 1.00 97.69 360 GLN A N 1
ATOM 2840 C CA . GLN A 1 360 ? -18.482 -6.682 18.246 1.00 97.69 360 GLN A CA 1
ATOM 2841 C C . GLN A 1 360 ? -18.259 -7.229 16.836 1.00 97.69 360 GLN A C 1
ATOM 2843 O O . GLN A 1 360 ? -17.608 -6.597 16.003 1.00 97.69 360 GLN A O 1
ATOM 2848 N N . LYS A 1 361 ? -18.800 -8.415 16.560 1.00 97.50 361 LYS A N 1
ATOM 2849 C CA . LYS A 1 361 ? -18.718 -9.034 15.237 1.00 97.50 361 LYS A CA 1
ATOM 2850 C C . LYS A 1 361 ? -19.925 -8.612 14.409 1.00 97.50 361 LYS A C 1
ATOM 2852 O O . LYS A 1 361 ? -21.054 -8.945 14.759 1.00 97.50 361 LYS A O 1
ATOM 2857 N N . VAL A 1 362 ? -19.689 -7.880 13.324 1.00 96.94 362 VAL A N 1
ATOM 2858 C CA . VAL A 1 362 ? -20.735 -7.567 12.341 1.00 96.94 362 VAL A CA 1
ATOM 2859 C C . VAL A 1 362 ? -21.150 -8.860 11.651 1.00 96.94 362 VAL A C 1
ATOM 2861 O O . VAL A 1 362 ? -20.296 -9.578 11.137 1.00 96.94 362 VAL A O 1
ATOM 2864 N N . MET A 1 363 ? -22.445 -9.155 11.676 1.00 97.06 363 MET A N 1
ATOM 2865 C CA . MET A 1 363 ? -23.035 -10.360 11.097 1.00 97.06 363 MET A CA 1
ATOM 2866 C C . MET A 1 363 ? -23.710 -10.073 9.762 1.00 97.06 363 MET A C 1
ATOM 2868 O O . MET A 1 363 ? -23.591 -10.888 8.853 1.00 97.06 363 MET A O 1
ATOM 2872 N N . ASP A 1 364 ? -24.390 -8.931 9.650 1.00 96.44 364 ASP A N 1
ATOM 2873 C CA . ASP A 1 364 ? -25.103 -8.539 8.436 1.00 96.44 364 ASP A CA 1
ATOM 2874 C C . ASP A 1 364 ? -25.237 -7.011 8.329 1.00 96.44 364 ASP A C 1
ATOM 2876 O O . ASP A 1 364 ? -25.241 -6.301 9.343 1.00 96.44 364 ASP A O 1
ATOM 2880 N N . VAL A 1 365 ? -25.345 -6.509 7.099 1.00 94.75 365 VAL A N 1
ATOM 2881 C CA . VAL A 1 365 ? -25.561 -5.093 6.774 1.00 94.75 365 VAL A CA 1
ATOM 2882 C C . VAL A 1 365 ? -26.770 -4.991 5.851 1.00 94.75 365 VAL A C 1
ATOM 2884 O O . VAL A 1 365 ? -26.708 -5.333 4.672 1.00 94.75 365 VAL A O 1
ATOM 2887 N N . HIS A 1 366 ? -27.870 -4.470 6.388 1.00 94.25 366 HIS A N 1
ATOM 2888 C CA . HIS A 1 366 ? -29.133 -4.332 5.672 1.00 94.25 366 HIS A CA 1
ATOM 2889 C C . HIS A 1 366 ? -29.171 -3.010 4.920 1.00 94.25 366 HIS A C 1
ATOM 2891 O O . HIS A 1 366 ? -28.998 -1.940 5.511 1.00 94.25 366 HIS A O 1
ATOM 2897 N N . VAL A 1 367 ? -29.447 -3.071 3.622 1.00 91.81 367 VAL A N 1
ATOM 2898 C CA . VAL A 1 367 ? -29.491 -1.901 2.740 1.00 91.81 367 VAL A CA 1
ATOM 2899 C C . VAL A 1 367 ? -30.876 -1.718 2.131 1.00 91.81 367 VAL A C 1
ATOM 2901 O O . VAL A 1 367 ? -31.545 -2.677 1.754 1.00 91.81 367 VAL A O 1
ATOM 2904 N N . GLU A 1 368 ? -31.311 -0.467 2.039 1.00 88.12 368 GLU A N 1
ATOM 2905 C CA . GLU A 1 368 ? -32.507 -0.073 1.300 1.00 88.12 368 GLU A CA 1
ATOM 2906 C C . GLU A 1 368 ? -32.177 0.062 -0.189 1.00 88.12 368 GLU A C 1
ATOM 2908 O O . GLU A 1 368 ? -31.147 0.636 -0.542 1.00 88.12 368 GLU A O 1
ATOM 2913 N N . SER A 1 369 ? -33.075 -0.428 -1.050 1.00 79.25 369 SER A N 1
ATOM 2914 C CA . SER A 1 369 ? -32.944 -0.397 -2.516 1.00 79.25 369 SER A CA 1
ATOM 2915 C C . SER A 1 369 ? -31.635 -1.016 -3.052 1.00 79.25 369 SER A C 1
ATOM 2917 O O . SER A 1 369 ? -30.921 -0.357 -3.814 1.00 79.25 369 SER A O 1
ATOM 2919 N N . PRO A 1 370 ? -31.279 -2.265 -2.686 1.00 73.12 370 PRO A N 1
ATOM 2920 C CA . PRO A 1 370 ? -30.041 -2.908 -3.149 1.00 73.12 370 PRO A CA 1
ATOM 2921 C C . PRO A 1 370 ? -29.931 -2.970 -4.682 1.00 73.12 370 PRO A C 1
ATOM 2923 O O . PRO A 1 370 ? -28.835 -2.896 -5.237 1.00 73.12 370 PRO A O 1
ATOM 2926 N N . GLU A 1 371 ? -31.064 -3.054 -5.379 1.00 80.56 371 GLU A N 1
ATOM 2927 C CA . GLU A 1 371 ? -31.164 -3.047 -6.838 1.00 80.56 371 GLU A CA 1
ATOM 2928 C C . GLU A 1 371 ? -30.779 -1.712 -7.498 1.00 80.56 371 GLU A C 1
ATOM 2930 O O . GLU A 1 371 ? -30.491 -1.686 -8.694 1.00 80.56 371 GLU A O 1
ATOM 2935 N N . ALA A 1 372 ? -30.741 -0.603 -6.751 1.00 72.38 372 ALA A N 1
ATOM 2936 C CA . ALA A 1 372 ? -30.433 0.726 -7.286 1.00 72.38 372 ALA A CA 1
ATOM 2937 C C . ALA A 1 372 ? -28.926 0.970 -7.521 1.00 72.38 372 ALA A C 1
ATOM 2939 O O . ALA A 1 372 ? -28.549 2.027 -8.038 1.00 72.38 372 ALA A O 1
ATOM 2940 N N . GLY A 1 373 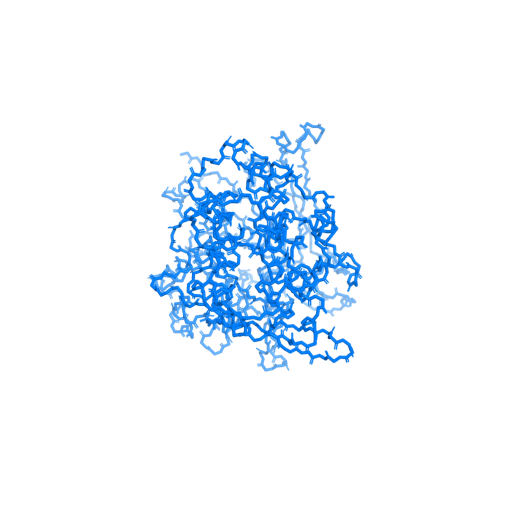? -28.078 -0.004 -7.172 1.00 69.94 373 GLY A N 1
ATOM 2941 C CA . GLY A 1 373 ? -26.621 0.088 -7.225 1.00 69.94 373 GLY A CA 1
ATOM 2942 C C . GLY A 1 373 ? -26.010 0.710 -5.957 1.00 69.94 373 GLY A C 1
ATOM 2943 O O . GLY A 1 373 ? -26.707 1.389 -5.199 1.00 69.94 373 GLY A O 1
ATOM 2944 N N . PRO A 1 374 ? -24.703 0.496 -5.709 1.00 66.62 374 PRO A N 1
ATOM 2945 C CA . PRO A 1 374 ? -24.055 0.851 -4.443 1.00 66.62 374 PRO A CA 1
ATOM 2946 C C . PRO A 1 374 ? -24.147 2.341 -4.086 1.00 66.62 374 PRO A C 1
ATOM 2948 O O . PRO A 1 374 ? -24.305 2.670 -2.917 1.00 66.62 374 PRO A O 1
ATOM 2951 N N . ASP A 1 375 ? -24.135 3.234 -5.079 1.00 71.56 375 ASP A N 1
ATOM 2952 C CA . ASP A 1 375 ? -24.148 4.691 -4.862 1.00 71.56 375 ASP A CA 1
ATOM 2953 C C . ASP A 1 375 ? -25.518 5.246 -4.435 1.00 71.56 375 ASP A C 1
ATOM 2955 O O . ASP A 1 375 ? -25.640 6.416 -4.072 1.00 71.56 375 ASP A O 1
ATOM 2959 N N . LYS A 1 376 ? -26.570 4.425 -4.525 1.00 68.12 376 LYS A N 1
ATOM 2960 C CA . LYS A 1 376 ? -27.952 4.798 -4.185 1.00 68.12 376 LYS A CA 1
ATOM 2961 C C . LYS A 1 376 ? -28.538 3.937 -3.069 1.00 68.12 376 LYS A C 1
ATOM 2963 O O . LYS A 1 376 ? -29.606 4.266 -2.555 1.00 68.12 376 LYS A O 1
ATOM 2968 N N . ALA A 1 377 ? -27.846 2.866 -2.690 1.00 78.25 377 ALA A N 1
ATOM 2969 C CA . ALA A 1 377 ? -28.214 2.031 -1.563 1.00 78.25 377 ALA A CA 1
ATOM 2970 C C . ALA A 1 377 ? -27.824 2.724 -0.252 1.00 78.25 377 ALA A C 1
ATOM 2972 O O . ALA A 1 377 ? -26.717 3.238 -0.104 1.00 78.25 377 ALA A O 1
ATOM 2973 N N . SER A 1 378 ? -28.735 2.736 0.719 1.00 87.00 378 SER A N 1
ATOM 2974 C CA . SER A 1 378 ? -28.464 3.291 2.050 1.00 87.00 378 SER A CA 1
ATOM 2975 C C . SER A 1 378 ? -28.510 2.201 3.106 1.00 87.00 378 SER A C 1
ATOM 2977 O O . SER A 1 378 ? -29.451 1.409 3.134 1.00 87.00 378 SER A O 1
ATOM 2979 N N . VAL A 1 379 ? -27.530 2.182 4.010 1.00 92.88 379 VAL A N 1
ATOM 2980 C CA . VAL A 1 379 ? -27.541 1.263 5.155 1.00 92.88 379 VAL A CA 1
ATOM 2981 C C . VAL A 1 379 ? -28.690 1.641 6.091 1.00 92.88 379 VAL A C 1
ATOM 2983 O O . VAL A 1 379 ? -28.809 2.788 6.514 1.00 92.88 379 VAL A O 1
ATOM 2986 N N . THR A 1 380 ? -29.544 0.673 6.412 1.00 95.19 380 THR A N 1
ATOM 2987 C CA . THR A 1 380 ? -30.715 0.857 7.285 1.00 95.19 380 THR A CA 1
ATOM 2988 C C . THR A 1 380 ? -30.484 0.282 8.672 1.00 95.19 380 THR A C 1
ATOM 2990 O O . THR A 1 380 ? -30.821 0.920 9.673 1.00 95.19 380 THR A O 1
ATOM 2993 N N . SER A 1 381 ? -29.877 -0.902 8.744 1.00 97.44 381 SER A N 1
ATOM 2994 C CA . SER A 1 381 ? -29.514 -1.538 10.002 1.00 97.44 381 SER A CA 1
ATOM 2995 C C . SER A 1 381 ? -28.308 -2.456 9.875 1.00 97.44 381 SER A C 1
ATOM 2997 O O . SER A 1 381 ? -28.008 -2.966 8.799 1.00 97.44 381 SER A O 1
ATOM 2999 N N . ILE A 1 382 ? -27.621 -2.672 10.993 1.00 98.12 382 ILE A N 1
ATOM 3000 C CA . ILE A 1 382 ? -26.421 -3.508 11.078 1.00 98.12 382 ILE A CA 1
ATOM 3001 C C . ILE A 1 382 ? -26.613 -4.489 12.227 1.00 98.12 382 ILE A C 1
ATOM 3003 O O . ILE A 1 382 ? -26.796 -4.067 13.372 1.00 98.12 382 ILE A O 1
ATOM 3007 N N . ASP A 1 383 ? -26.543 -5.782 11.932 1.00 98.38 383 ASP A N 1
ATOM 3008 C CA . ASP A 1 383 ? -26.647 -6.825 12.946 1.00 98.38 383 ASP A CA 1
ATOM 3009 C C . ASP A 1 383 ? -25.268 -7.153 13.505 1.00 98.38 383 ASP A C 1
ATOM 3011 O O . ASP A 1 383 ? -24.305 -7.382 12.772 1.00 98.38 383 ASP A O 1
ATOM 3015 N N . ILE A 1 384 ? -25.171 -7.174 14.830 1.00 98.31 384 ILE A N 1
ATOM 3016 C CA . ILE A 1 384 ? -23.931 -7.394 15.563 1.00 98.31 384 ILE A CA 1
ATOM 3017 C C . ILE A 1 384 ? -24.119 -8.551 16.532 1.00 98.31 384 ILE A C 1
ATOM 3019 O O . ILE A 1 384 ? -25.011 -8.537 17.381 1.00 98.31 384 ILE A O 1
ATOM 3023 N N . GLN A 1 385 ? -23.213 -9.517 16.464 1.00 98.06 385 GLN A N 1
ATOM 3024 C CA . GLN A 1 385 ? -22.992 -10.493 17.517 1.00 98.06 385 GLN A CA 1
ATOM 3025 C C . GLN A 1 385 ? -22.036 -9.898 18.557 1.00 98.06 385 GLN A C 1
ATOM 3027 O O . GLN A 1 385 ? -20.909 -9.503 18.245 1.00 98.06 385 GLN A O 1
ATOM 3032 N N . VAL A 1 386 ? -22.477 -9.860 19.812 1.00 98.31 386 VAL A N 1
ATOM 3033 C CA . VAL A 1 386 ? -21.633 -9.492 20.951 1.00 98.31 386 VAL A CA 1
ATOM 3034 C C . VAL A 1 386 ? -20.861 -10.737 21.366 1.00 98.31 386 VAL A C 1
ATOM 3036 O O . VAL A 1 386 ? -21.449 -11.719 21.818 1.00 98.31 386 VAL A O 1
ATOM 3039 N N . GLN A 1 387 ? -19.545 -10.728 21.174 1.00 98.12 387 GLN A N 1
ATOM 3040 C CA . GLN A 1 387 ? -18.706 -11.898 21.421 1.00 98.12 387 GLN A CA 1
ATOM 3041 C C . GLN A 1 387 ? -18.420 -12.089 22.912 1.00 98.12 387 GLN A C 1
ATOM 3043 O O . GLN A 1 387 ? -18.375 -13.224 23.364 1.00 98.12 387 GLN A O 1
ATOM 3048 N N . ALA A 1 388 ? -18.249 -11.018 23.684 1.00 97.62 388 ALA A N 1
ATOM 3049 C CA . ALA A 1 388 ? -17.917 -11.105 25.102 1.00 97.62 388 ALA A CA 1
ATOM 3050 C C . ALA A 1 388 ? -18.375 -9.857 25.862 1.00 97.62 388 ALA A C 1
ATOM 3052 O O . ALA A 1 388 ? -18.410 -8.762 25.293 1.00 97.62 388 ALA A O 1
ATOM 3053 N N . THR A 1 389 ? -18.674 -10.028 27.150 1.00 96.88 389 THR A N 1
ATOM 3054 C CA . THR A 1 389 ? -18.870 -8.922 28.093 1.00 96.88 389 THR A CA 1
ATOM 3055 C C . THR A 1 389 ? -17.568 -8.654 28.839 1.00 96.88 389 THR A C 1
ATOM 3057 O O . THR A 1 389 ? -16.859 -9.588 29.228 1.00 96.88 389 THR A O 1
ATOM 3060 N N . THR A 1 390 ? -17.246 -7.374 29.030 1.00 96.19 390 THR A N 1
ATOM 3061 C CA . THR A 1 390 ? -16.017 -6.940 29.696 1.00 96.19 390 THR A CA 1
ATOM 3062 C C . THR A 1 390 ? -16.297 -6.366 31.078 1.00 96.19 390 THR A C 1
ATOM 3064 O O . THR A 1 390 ? -17.321 -5.719 31.299 1.00 96.19 390 THR A O 1
ATOM 3067 N N . GLN A 1 391 ? -15.360 -6.563 32.003 1.00 93.62 391 GLN A N 1
ATOM 3068 C CA . GLN A 1 391 ? -15.400 -5.998 33.351 1.00 93.62 391 GLN A CA 1
ATOM 3069 C C . GLN A 1 391 ? -15.087 -4.493 33.298 1.00 93.62 391 GLN A C 1
ATOM 3071 O O . GLN A 1 391 ? -13.973 -4.054 33.572 1.00 93.62 391 GLN A O 1
ATOM 3076 N N . GLY A 1 392 ? -16.076 -3.698 32.888 1.00 93.25 392 GLY A N 1
ATOM 3077 C CA . GLY A 1 392 ? -15.908 -2.270 32.617 1.00 93.25 392 GLY A CA 1
ATOM 3078 C C . GLY A 1 392 ? -15.368 -1.990 31.212 1.00 93.25 392 GLY A C 1
ATOM 3079 O O . GLY A 1 392 ? -15.596 -2.761 30.277 1.00 93.25 392 GLY A O 1
ATOM 3080 N N . GLU A 1 393 ? -14.692 -0.851 31.042 1.00 93.69 393 GLU A N 1
ATOM 3081 C CA . GLU A 1 393 ? -14.087 -0.474 29.761 1.00 93.69 393 GLU A CA 1
ATOM 3082 C C . GLU A 1 393 ? -12.863 -1.353 29.468 1.00 93.69 393 GLU A C 1
ATOM 3084 O O . GLU A 1 393 ? -11.925 -1.412 30.262 1.00 93.69 393 GLU A O 1
ATOM 3089 N N . TYR A 1 394 ? -12.866 -2.020 28.314 1.00 97.56 394 TYR A N 1
ATOM 3090 C CA . TYR A 1 394 ? -11.778 -2.907 27.919 1.00 97.56 394 TYR A CA 1
ATOM 3091 C C . TYR A 1 394 ? -10.497 -2.126 27.618 1.00 97.56 394 TYR A C 1
ATOM 3093 O O . TYR A 1 394 ? -10.480 -1.254 26.748 1.00 97.56 394 TYR A O 1
ATOM 3101 N N . ASN A 1 395 ? -9.404 -2.478 28.290 1.00 96.50 395 ASN A N 1
ATOM 3102 C CA . ASN A 1 395 ? -8.069 -1.992 27.973 1.00 96.50 395 ASN A CA 1
ATOM 3103 C C . ASN A 1 395 ? -7.333 -3.028 27.103 1.00 96.50 395 ASN A C 1
ATOM 3105 O O . ASN A 1 395 ? -6.914 -4.063 27.633 1.00 96.50 395 ASN A O 1
ATOM 3109 N N . PRO A 1 396 ? -7.160 -2.772 25.792 1.00 96.94 396 PRO A N 1
ATOM 3110 C CA . PRO A 1 396 ? -6.646 -3.771 24.864 1.00 96.94 396 PRO A CA 1
ATOM 3111 C C . PRO A 1 396 ? -5.116 -3.860 24.832 1.00 96.94 396 PRO A C 1
ATOM 3113 O O . PRO A 1 396 ? -4.588 -4.808 24.258 1.00 96.94 396 PRO A O 1
ATOM 3116 N N . LEU A 1 397 ? -4.402 -2.879 25.394 1.00 96.94 397 LEU A N 1
ATOM 3117 C CA . LEU A 1 397 ? -2.946 -2.790 25.290 1.00 96.94 397 LEU A CA 1
ATOM 3118 C C . LEU A 1 397 ? -2.249 -3.404 26.506 1.00 96.94 397 LEU A C 1
ATOM 3120 O O . LEU A 1 397 ? -2.721 -3.299 27.639 1.00 96.94 397 LEU A O 1
ATOM 3124 N N . MET A 1 398 ? -1.069 -3.967 26.267 1.00 95.69 398 MET A N 1
ATOM 3125 C CA . MET A 1 398 ? -0.115 -4.391 27.289 1.00 95.69 398 MET A CA 1
ATOM 3126 C C . MET A 1 398 ? 1.166 -3.556 27.214 1.00 95.69 398 MET A C 1
ATOM 3128 O O . MET A 1 398 ? 1.475 -2.967 26.180 1.00 95.69 398 MET A O 1
ATOM 3132 N N . GLN A 1 399 ? 1.936 -3.520 28.300 1.00 95.25 399 GLN A N 1
ATOM 3133 C CA . GLN A 1 399 ? 3.231 -2.843 28.328 1.00 95.25 399 GLN A CA 1
ATOM 3134 C C . GLN A 1 399 ? 4.356 -3.841 28.009 1.00 95.25 399 GLN A C 1
ATOM 3136 O O . GLN A 1 399 ? 4.482 -4.863 28.683 1.00 95.25 399 GLN A O 1
ATOM 3141 N N . VAL A 1 400 ? 5.196 -3.535 27.017 1.00 94.94 400 VAL A N 1
ATOM 3142 C CA . VAL A 1 400 ? 6.427 -4.280 26.704 1.00 94.94 400 VAL A CA 1
ATOM 3143 C C . VAL A 1 400 ? 7.595 -3.298 26.690 1.00 94.94 400 VAL A C 1
ATOM 3145 O O . VAL A 1 400 ? 7.770 -2.517 25.756 1.00 94.94 400 VAL A O 1
ATOM 3148 N N . GLY A 1 401 ? 8.392 -3.305 27.761 1.00 92.56 401 GLY A N 1
ATOM 3149 C CA . GLY A 1 401 ? 9.415 -2.280 27.971 1.00 92.56 401 GLY A CA 1
ATOM 3150 C C . GLY A 1 401 ? 8.779 -0.890 28.032 1.00 92.56 401 GLY 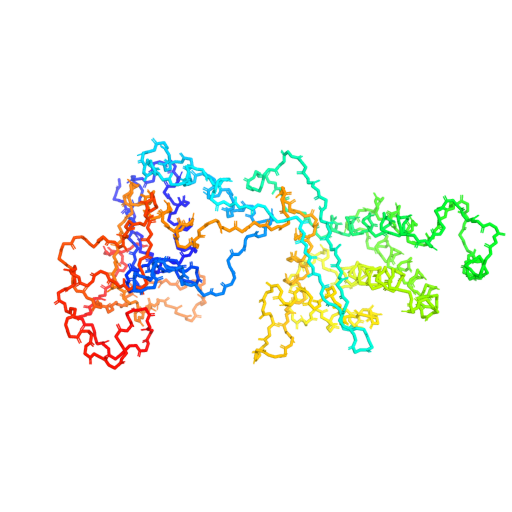A C 1
ATOM 3151 O O . GLY A 1 401 ? 7.871 -0.659 28.827 1.00 92.56 401 GLY A O 1
ATOM 3152 N N . ALA A 1 402 ? 9.226 0.021 27.171 1.00 92.88 402 ALA A N 1
ATOM 3153 C CA . ALA A 1 402 ? 8.688 1.375 27.044 1.00 92.88 402 ALA A CA 1
ATOM 3154 C C . ALA A 1 402 ? 7.532 1.492 26.025 1.00 92.88 402 ALA A C 1
ATOM 3156 O O . ALA A 1 402 ? 6.930 2.554 25.903 1.00 92.88 402 ALA A O 1
ATOM 3157 N N . LEU A 1 403 ? 7.165 0.414 25.324 1.00 94.25 403 LEU A N 1
ATOM 3158 C CA . LEU A 1 403 ? 6.104 0.434 24.315 1.00 94.25 403 LEU A CA 1
ATOM 3159 C C . LEU A 1 403 ? 4.771 -0.087 24.860 1.00 94.25 403 LEU A C 1
ATOM 3161 O O . LEU A 1 403 ? 4.716 -1.078 25.591 1.00 94.25 403 LEU A O 1
ATOM 3165 N N . LYS A 1 404 ? 3.684 0.568 24.440 1.00 95.44 404 LYS A N 1
ATOM 3166 C CA . LYS A 1 404 ? 2.327 0.029 24.553 1.00 95.44 404 LYS A CA 1
ATOM 3167 C C . LYS A 1 404 ? 2.040 -0.814 23.313 1.00 95.44 404 LYS A C 1
ATOM 3169 O O . LYS A 1 404 ? 2.098 -0.309 22.193 1.00 95.44 404 LYS A O 1
ATOM 3174 N N . CYS A 1 405 ? 1.730 -2.082 23.520 1.00 96.62 405 CYS A N 1
ATOM 3175 C CA . CYS A 1 405 ? 1.636 -3.068 22.455 1.00 96.62 405 CYS A CA 1
ATOM 3176 C C . CYS A 1 405 ? 0.308 -3.817 22.478 1.00 96.62 405 CYS A C 1
ATOM 3178 O O . CYS A 1 405 ? -0.348 -3.911 23.518 1.00 96.62 405 CYS A O 1
ATOM 3180 N N . TRP A 1 406 ? -0.054 -4.414 21.346 1.00 97.31 406 TRP A N 1
ATOM 3181 C CA . TRP A 1 406 ? -1.203 -5.315 21.267 1.00 97.31 406 TRP A CA 1
ATOM 3182 C C . TRP A 1 406 ? -0.788 -6.735 21.675 1.00 97.31 406 TRP A C 1
ATOM 3184 O O . TRP A 1 406 ? 0.210 -7.246 21.163 1.00 97.31 406 TRP A O 1
ATOM 3194 N N . PRO A 1 407 ? -1.515 -7.410 22.576 1.00 97.25 407 PRO A N 1
ATOM 3195 C CA . PRO A 1 407 ? -1.259 -8.809 22.897 1.00 97.25 407 PRO A CA 1
ATOM 3196 C C . PRO A 1 407 ? -1.732 -9.729 21.760 1.00 97.25 407 PRO A C 1
ATOM 3198 O O . PRO A 1 407 ? -2.691 -9.424 21.045 1.00 97.25 407 PRO A O 1
ATOM 3201 N N . ASN A 1 408 ? -1.088 -10.890 21.609 1.00 96.00 408 ASN A N 1
ATOM 3202 C CA . ASN A 1 408 ? -1.508 -11.913 20.638 1.00 96.00 408 ASN A CA 1
ATOM 3203 C C . ASN A 1 408 ? -2.777 -12.686 21.055 1.00 96.00 408 ASN A C 1
ATOM 3205 O O . ASN A 1 408 ? -3.256 -13.530 20.306 1.00 96.00 408 ASN A O 1
ATOM 3209 N N . GLN A 1 409 ? -3.316 -12.405 22.242 1.00 96.00 409 GLN A N 1
ATOM 3210 C CA . GLN A 1 409 ? -4.560 -12.950 22.781 1.00 96.00 409 GLN A CA 1
ATOM 3211 C C . GLN A 1 409 ? -5.304 -11.852 23.549 1.00 96.00 409 GLN A C 1
ATOM 3213 O O . GLN A 1 409 ? -4.658 -10.912 24.020 1.00 96.00 409 GLN A O 1
ATOM 3218 N N . PRO A 1 410 ? -6.634 -11.946 23.725 1.00 96.88 410 PRO A N 1
ATOM 3219 C CA . PRO A 1 410 ? -7.347 -10.981 24.547 1.00 96.88 410 PRO A CA 1
ATOM 3220 C C . PRO A 1 410 ? -6.854 -11.027 25.993 1.00 96.88 410 PRO A C 1
ATOM 3222 O O . PRO A 1 410 ? -6.415 -12.068 26.490 1.00 96.88 410 PRO A O 1
ATOM 3225 N N . ASN A 1 411 ? -6.979 -9.905 26.702 1.00 96.38 411 ASN A N 1
ATOM 3226 C CA . ASN A 1 411 ? -6.787 -9.899 28.141 1.00 96.38 411 ASN A CA 1
ATOM 3227 C C . ASN A 1 411 ? -7.983 -10.594 28.801 1.00 96.38 411 ASN A C 1
ATOM 3229 O O . ASN A 1 411 ? -9.024 -9.992 29.066 1.00 96.38 411 ASN A O 1
ATOM 3233 N N . TRP A 1 412 ? -7.810 -11.889 29.030 1.00 96.69 412 TRP A N 1
ATOM 3234 C CA . TRP A 1 412 ? -8.834 -12.775 29.558 1.00 96.69 412 TRP A CA 1
ATOM 3235 C C . TRP A 1 412 ? -9.327 -12.390 30.955 1.00 96.69 412 TRP A C 1
ATOM 3237 O O . TRP A 1 412 ? -10.474 -12.684 31.269 1.00 96.69 412 TRP A O 1
ATOM 3247 N N . ASP A 1 413 ? -8.519 -11.695 31.759 1.00 96.75 413 ASP A N 1
ATOM 3248 C CA . ASP A 1 413 ? -8.921 -11.263 33.105 1.00 96.75 413 ASP A CA 1
ATOM 3249 C C . ASP A 1 413 ? -10.020 -10.193 33.057 1.00 96.75 413 ASP A C 1
ATOM 3251 O O . ASP A 1 413 ? -10.766 -10.020 34.016 1.00 96.75 413 ASP A O 1
ATOM 3255 N N . GLN A 1 414 ? -10.154 -9.501 31.921 1.00 97.88 414 GLN A N 1
ATOM 3256 C CA . GLN A 1 414 ? -11.199 -8.506 31.691 1.00 97.88 414 GLN A CA 1
ATOM 3257 C C . GLN A 1 414 ? -12.475 -9.103 31.081 1.00 97.88 414 GLN A C 1
ATOM 3259 O O . GLN A 1 414 ? -13.436 -8.360 30.904 1.00 97.88 414 GLN A O 1
ATOM 3264 N N . ILE A 1 415 ? -12.509 -10.396 30.733 1.00 98.19 415 ILE A N 1
ATOM 3265 C CA . ILE A 1 415 ? -13.632 -11.029 30.024 1.00 98.19 415 ILE A CA 1
ATOM 3266 C C . ILE A 1 415 ? -14.404 -11.949 30.970 1.00 98.19 415 ILE A C 1
ATOM 3268 O O . ILE A 1 415 ? -13.848 -12.891 31.526 1.00 98.19 415 ILE A O 1
ATOM 3272 N N . GLU A 1 416 ? -15.711 -11.724 31.103 1.00 97.88 416 GLU A N 1
ATOM 3273 C CA . GLU A 1 416 ? -16.569 -12.533 31.979 1.00 97.88 416 GLU A CA 1
ATOM 3274 C C . GLU A 1 416 ? -16.665 -14.000 31.527 1.00 97.88 416 GLU A C 1
ATOM 3276 O O . GLU A 1 416 ? -16.607 -14.904 32.353 1.00 97.88 416 GLU A O 1
ATOM 3281 N N . GLN A 1 417 ? -16.766 -14.244 30.216 1.00 98.00 417 GLN A N 1
ATOM 3282 C CA . GLN A 1 417 ? -16.938 -15.583 29.629 1.00 98.00 417 GLN A CA 1
ATOM 3283 C C . GLN A 1 417 ? -15.608 -16.267 29.260 1.00 98.00 417 GLN A C 1
ATOM 3285 O O . GLN A 1 417 ? -15.555 -17.135 28.384 1.00 98.00 417 GLN A O 1
ATOM 3290 N N . ALA A 1 418 ? -14.490 -15.852 29.865 1.00 97.38 418 ALA A N 1
ATOM 3291 C CA . ALA A 1 418 ? -13.161 -16.317 29.467 1.00 97.38 418 ALA A CA 1
ATOM 3292 C C . ALA A 1 418 ? -13.000 -17.842 29.600 1.00 97.38 418 ALA A C 1
ATOM 3294 O O . ALA A 1 418 ? -12.358 -18.478 28.760 1.00 97.38 418 ALA A O 1
ATOM 3295 N N . ALA A 1 419 ? -13.579 -18.443 30.643 1.00 97.38 419 ALA A N 1
ATOM 3296 C CA . ALA A 1 419 ? -13.482 -19.879 30.894 1.00 97.38 419 ALA A CA 1
ATOM 3297 C C . ALA A 1 419 ? -14.284 -20.706 29.878 1.00 97.38 419 ALA A C 1
ATOM 3299 O O . ALA A 1 419 ? -13.860 -21.798 29.503 1.00 97.38 419 ALA A O 1
ATOM 3300 N N . GLU A 1 420 ? -15.432 -20.202 29.436 1.00 97.69 420 GLU A N 1
ATOM 3301 C CA . GLU A 1 420 ? -16.303 -20.821 28.441 1.00 97.69 420 GLU A CA 1
ATOM 3302 C C . GLU A 1 420 ? -15.684 -20.729 27.048 1.00 97.69 420 GLU A C 1
ATOM 3304 O O . GLU A 1 420 ? -15.593 -21.740 26.352 1.00 97.69 420 GLU A O 1
ATOM 3309 N N . ILE A 1 421 ? -15.185 -19.548 26.672 1.00 97.56 421 ILE A N 1
ATOM 3310 C CA . ILE A 1 421 ? -14.541 -19.325 25.372 1.00 97.56 421 ILE A CA 1
ATOM 3311 C C . ILE A 1 421 ? -13.342 -20.263 25.215 1.00 97.56 421 ILE A C 1
ATOM 3313 O O . ILE A 1 421 ? -13.230 -20.950 24.208 1.00 97.56 421 ILE A O 1
ATOM 3317 N N . ARG A 1 422 ? -12.485 -20.385 26.236 1.00 96.06 422 ARG A N 1
ATOM 3318 C CA . ARG A 1 422 ? -11.296 -21.258 26.197 1.00 96.06 422 ARG A CA 1
ATOM 3319 C C . ARG A 1 422 ? -11.600 -22.758 26.082 1.00 96.06 422 ARG A C 1
ATOM 3321 O O . ARG A 1 422 ? -10.686 -23.520 25.784 1.00 96.06 422 ARG A O 1
ATOM 3328 N N . LYS A 1 423 ? -12.839 -23.194 26.335 1.00 96.94 423 LYS A N 1
ATOM 3329 C CA . LYS A 1 423 ? -13.273 -24.592 26.138 1.00 96.94 423 LYS A CA 1
ATOM 3330 C C . LYS A 1 423 ? -13.720 -24.882 24.703 1.00 96.94 423 LYS A C 1
ATOM 3332 O O . LYS A 1 423 ? -13.921 -26.048 24.375 1.00 96.94 423 LYS A O 1
ATOM 3337 N N . CYS A 1 424 ? -13.914 -23.848 23.885 1.00 96.81 424 CYS A N 1
ATOM 3338 C CA . CYS A 1 424 ? -14.269 -23.992 22.478 1.00 96.81 424 CYS A CA 1
ATOM 3339 C C . CYS A 1 424 ? -13.149 -24.705 21.711 1.00 96.81 424 CYS A C 1
ATOM 3341 O O . CYS A 1 424 ? -11.973 -24.601 22.065 1.00 96.81 424 CYS A O 1
ATOM 3343 N N . VAL A 1 425 ? -13.513 -25.412 20.643 1.00 96.50 425 VAL A N 1
ATOM 3344 C CA . VAL A 1 425 ? -12.540 -26.078 19.764 1.00 96.50 425 VAL A CA 1
ATOM 3345 C C . VAL A 1 425 ? -11.661 -25.039 19.068 1.00 96.50 425 VAL A C 1
ATOM 3347 O O . VAL A 1 425 ? -10.453 -25.223 18.939 1.00 96.50 425 VAL A O 1
ATOM 3350 N N . ASN A 1 426 ? -12.266 -23.928 18.657 1.00 96.44 426 ASN A N 1
ATOM 3351 C CA . ASN A 1 426 ? -11.619 -22.758 18.097 1.00 96.44 426 ASN A CA 1
ATOM 3352 C C . ASN A 1 426 ? -11.982 -21.511 18.932 1.00 96.44 426 ASN A C 1
ATOM 3354 O O . ASN A 1 426 ? -12.955 -20.814 18.621 1.00 96.44 426 ASN A O 1
ATOM 3358 N N . PRO A 1 427 ? -11.201 -21.191 19.980 1.00 95.69 427 PRO A N 1
ATOM 3359 C CA . PRO A 1 427 ? -11.466 -20.064 20.877 1.00 95.69 427 PRO A CA 1
ATOM 3360 C C . PRO A 1 427 ? -11.051 -18.695 20.302 1.00 95.69 427 PRO A C 1
ATOM 3362 O O . PRO A 1 427 ? -11.120 -17.692 21.014 1.00 95.69 427 PRO A O 1
ATOM 3365 N N . ASP A 1 428 ? -10.577 -18.632 19.054 1.00 95.50 428 ASP A N 1
ATOM 3366 C CA . ASP A 1 428 ? -10.072 -17.400 18.446 1.00 95.50 428 ASP A CA 1
ATOM 3367 C C . ASP A 1 428 ? -11.208 -16.423 18.096 1.00 95.50 428 ASP A C 1
ATOM 3369 O O . ASP A 1 428 ? -11.945 -16.603 17.126 1.00 95.50 428 ASP A O 1
ATOM 3373 N N . LEU A 1 429 ? -11.318 -15.343 18.872 1.00 96.69 429 LEU A N 1
ATOM 3374 C CA . LEU A 1 429 ? -12.332 -14.303 18.687 1.00 96.69 429 LEU A CA 1
ATOM 3375 C C . LEU A 1 429 ? -12.068 -13.380 17.482 1.00 96.69 429 LEU A C 1
ATOM 3377 O O . LEU A 1 429 ? -12.946 -12.581 17.155 1.00 96.69 429 LEU A O 1
ATOM 3381 N N . GLU A 1 430 ? -10.915 -13.473 16.817 1.00 94.62 430 GLU A N 1
ATOM 3382 C CA . GLU A 1 430 ? -10.655 -12.832 15.517 1.00 94.62 430 GLU A CA 1
ATOM 3383 C C . GLU A 1 430 ? -10.964 -13.765 14.334 1.00 94.62 430 GLU A C 1
ATOM 3385 O O . GLU A 1 430 ? -11.071 -13.313 13.192 1.00 94.62 430 GLU A O 1
ATOM 3390 N N . SER A 1 431 ? -11.221 -15.052 14.592 1.00 93.44 431 SER A N 1
ATOM 3391 C CA . SER A 1 431 ? -11.637 -16.010 13.573 1.00 93.44 431 SER A CA 1
ATOM 3392 C C . SER A 1 431 ? -13.129 -15.894 13.272 1.00 93.44 431 SER A C 1
ATOM 3394 O O . SER A 1 431 ? -13.986 -16.060 14.145 1.00 93.44 431 SER A O 1
ATOM 3396 N N . TRP A 1 432 ? -13.482 -15.700 11.996 1.00 90.81 432 TRP A N 1
ATOM 3397 C CA . TRP A 1 432 ? -14.886 -15.784 11.568 1.00 90.81 432 TRP A CA 1
ATOM 3398 C C . TRP A 1 432 ? -15.506 -17.156 11.880 1.00 90.81 432 TRP A C 1
ATOM 3400 O O . TRP A 1 432 ? -16.714 -17.244 12.113 1.00 90.81 432 TRP A O 1
ATOM 3410 N N . TRP A 1 433 ? -14.664 -18.192 11.936 1.00 93.94 433 TRP A N 1
ATOM 3411 C CA . TRP A 1 433 ? -15.007 -19.605 12.081 1.00 93.94 433 TRP A CA 1
ATOM 3412 C C . TRP A 1 433 ? -14.860 -20.135 13.514 1.00 93.94 433 TRP A C 1
ATOM 3414 O O . TRP A 1 433 ? -14.743 -21.345 13.712 1.00 93.94 433 TRP A O 1
ATOM 3424 N N . THR A 1 434 ? -14.830 -19.260 14.520 1.00 95.38 434 THR A N 1
ATOM 3425 C CA . THR A 1 434 ? -14.946 -19.692 15.921 1.00 95.38 434 THR A CA 1
ATOM 3426 C C . THR A 1 434 ? -16.265 -20.437 16.159 1.00 95.38 434 THR A C 1
ATOM 3428 O O . THR A 1 434 ? -17.315 -20.066 15.626 1.00 95.38 434 THR A O 1
ATOM 3431 N N . ASP A 1 435 ? -16.229 -21.501 16.962 1.00 96.25 435 ASP A N 1
ATOM 3432 C CA . ASP A 1 435 ? -17.421 -22.225 17.416 1.00 96.25 435 ASP A CA 1
ATOM 3433 C C . ASP A 1 435 ? -18.145 -21.509 18.569 1.00 96.25 435 ASP A C 1
ATOM 3435 O O . ASP A 1 435 ? -19.302 -21.832 18.864 1.00 96.25 435 ASP A O 1
ATOM 3439 N N . TRP A 1 436 ? -17.527 -20.474 19.148 1.00 97.44 436 TRP A N 1
ATOM 3440 C CA . TRP A 1 436 ? -18.145 -19.614 20.148 1.00 97.44 436 TRP A CA 1
ATOM 3441 C C . TRP A 1 436 ? -19.339 -18.832 19.577 1.00 97.44 436 TRP A C 1
ATOM 3443 O O . TRP A 1 436 ? -19.246 -18.137 18.562 1.00 97.44 436 TRP A O 1
ATOM 3453 N N . LYS A 1 437 ? -20.491 -18.915 20.255 1.00 95.50 437 LYS A N 1
ATOM 3454 C CA . LYS A 1 437 ? -21.757 -18.300 19.807 1.00 95.50 437 LYS A CA 1
ATOM 3455 C C . LYS A 1 437 ? -21.989 -16.886 20.330 1.00 95.50 437 LYS A C 1
ATOM 3457 O O . LYS A 1 437 ? -23.016 -16.290 20.007 1.00 95.50 437 LYS A O 1
ATOM 3462 N N . GLY A 1 438 ? -21.020 -16.306 21.033 1.00 96.56 438 GLY A N 1
ATOM 3463 C CA . GLY A 1 438 ? -21.186 -14.996 21.650 1.00 96.56 438 GLY A CA 1
ATOM 3464 C C . GLY A 1 438 ? -22.139 -15.038 22.842 1.00 96.56 438 GLY A C 1
ATOM 3465 O O . GLY A 1 438 ? -22.657 -16.086 23.222 1.00 96.56 438 GLY A O 1
ATOM 3466 N N . VAL A 1 439 ? -22.367 -13.868 23.425 1.00 97.69 439 VAL A N 1
ATOM 3467 C CA . VAL A 1 439 ? -23.229 -13.674 24.602 1.00 97.69 439 VAL A CA 1
ATOM 3468 C C . VAL A 1 439 ? -24.579 -13.054 24.253 1.00 97.69 439 VAL A C 1
ATOM 3470 O O . VAL A 1 439 ? -25.461 -12.957 25.101 1.00 97.69 439 VAL A O 1
ATOM 3473 N N . GLY A 1 440 ? -24.754 -12.632 23.002 1.00 97.06 440 GLY A N 1
ATOM 3474 C CA . GLY A 1 440 ? -26.000 -12.067 22.509 1.00 97.06 440 GLY A CA 1
ATOM 3475 C C . GLY A 1 440 ? -25.837 -11.376 21.163 1.00 97.06 440 GLY A C 1
ATOM 3476 O O . GLY A 1 440 ? -24.769 -11.392 20.547 1.00 97.06 440 GLY A O 1
ATOM 3477 N N . THR A 1 441 ? -26.916 -10.741 20.723 1.00 97.44 441 THR A N 1
ATOM 3478 C CA . THR A 1 441 ? -26.979 -9.973 19.478 1.00 97.44 441 THR A CA 1
ATOM 3479 C C . THR A 1 441 ? -27.601 -8.607 19.726 1.00 97.44 441 THR A C 1
ATOM 3481 O O . THR A 1 441 ? -28.432 -8.448 20.619 1.00 97.44 441 THR A O 1
ATOM 3484 N N . LYS A 1 442 ? -27.236 -7.625 18.907 1.00 97.12 442 LYS A N 1
ATOM 3485 C CA . LYS A 1 442 ? -27.882 -6.311 18.853 1.00 97.12 442 LYS A CA 1
ATOM 3486 C C . LYS A 1 442 ? -27.960 -5.826 17.409 1.00 97.12 442 LYS A C 1
ATOM 3488 O O . LYS A 1 442 ? -27.136 -6.221 16.590 1.00 97.12 442 LYS A O 1
ATOM 3493 N N . THR A 1 443 ? -28.894 -4.926 17.133 1.00 98.25 443 THR A N 1
ATOM 3494 C CA . THR A 1 443 ? -29.060 -4.312 15.811 1.00 98.25 443 THR A CA 1
ATOM 3495 C C . THR A 1 443 ? -28.904 -2.807 15.949 1.00 98.25 443 THR A C 1
ATOM 3497 O O . THR A 1 443 ? -29.662 -2.189 16.695 1.00 98.25 443 THR A O 1
ATOM 3500 N N . LEU A 1 444 ? -27.942 -2.229 15.232 1.00 98.38 444 LEU A N 1
ATOM 3501 C CA . LEU A 1 444 ? -27.821 -0.779 15.084 1.00 98.38 444 LEU A CA 1
ATOM 3502 C C . LEU A 1 444 ? -28.801 -0.307 14.011 1.00 98.38 444 LEU A C 1
ATOM 3504 O O . LEU A 1 444 ? -28.914 -0.961 12.974 1.00 98.38 444 LEU A O 1
ATOM 3508 N N . ARG A 1 445 ? -29.490 0.815 14.223 1.00 97.94 445 ARG A N 1
ATOM 3509 C CA . ARG A 1 445 ? -30.496 1.356 13.294 1.00 97.94 445 ARG A CA 1
ATOM 3510 C C . ARG A 1 445 ? -30.166 2.785 12.869 1.00 97.94 445 ARG A C 1
ATOM 3512 O O . ARG A 1 445 ? -29.825 3.620 13.711 1.00 97.94 445 ARG A O 1
ATOM 3519 N N . ARG A 1 446 ? -30.343 3.076 11.576 1.00 96.62 446 ARG A N 1
ATOM 3520 C CA . ARG A 1 446 ? -30.230 4.433 11.020 1.00 96.62 446 ARG A CA 1
ATOM 3521 C C . ARG A 1 446 ? -31.217 5.384 11.714 1.00 96.62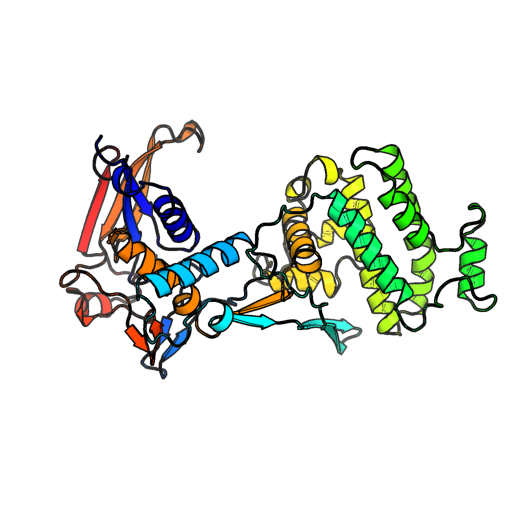 446 ARG A C 1
ATOM 3523 O O . ARG A 1 446 ? -32.363 5.009 11.961 1.00 96.62 446 ARG A O 1
ATOM 3530 N N . GLY A 1 447 ? -30.779 6.600 12.026 1.00 95.12 447 GLY A N 1
ATOM 3531 C CA . GLY A 1 447 ? -31.513 7.619 12.782 1.00 95.12 447 GLY A CA 1
ATOM 3532 C C . GLY A 1 447 ? -31.593 7.366 14.294 1.00 95.12 447 GLY A C 1
ATOM 3533 O O . GLY A 1 447 ? -32.185 8.168 15.017 1.00 95.12 447 GLY A O 1
ATOM 3534 N N . VAL A 1 448 ? -31.019 6.262 14.792 1.00 96.06 448 VAL A N 1
ATOM 3535 C CA . VAL A 1 448 ? -30.970 5.929 16.227 1.00 96.06 448 VAL A CA 1
ATOM 3536 C C . VAL A 1 448 ? -29.525 5.786 16.689 1.00 96.06 448 VAL A C 1
ATOM 3538 O O . VAL A 1 448 ? -29.086 6.526 17.573 1.00 96.06 448 VAL A O 1
ATOM 3541 N N . ASP A 1 449 ? -28.785 4.862 16.081 1.00 97.19 449 ASP A N 1
ATOM 3542 C CA . ASP A 1 449 ? -27.412 4.506 16.460 1.00 97.19 449 ASP A CA 1
ATOM 3543 C C . ASP A 1 449 ? -26.361 5.129 15.532 1.00 97.19 449 ASP A C 1
ATOM 3545 O O . ASP A 1 449 ? -25.226 5.359 15.944 1.00 97.19 449 ASP A O 1
ATOM 3549 N N . PHE A 1 450 ? -26.743 5.406 14.287 1.00 97.06 450 PHE A N 1
ATOM 3550 C CA . PHE A 1 450 ? -25.957 6.107 13.273 1.00 97.06 450 PHE A CA 1
ATOM 3551 C C . PHE A 1 450 ? -26.904 6.886 12.357 1.00 97.06 450 PHE A C 1
ATOM 3553 O O . PHE A 1 450 ? -28.085 6.548 12.302 1.00 97.06 450 PHE A O 1
ATOM 3560 N N . ASP A 1 451 ? -26.409 7.899 11.654 1.00 93.62 451 ASP A N 1
ATOM 3561 C CA . ASP A 1 451 ? -27.193 8.734 10.731 1.00 93.62 451 ASP A CA 1
ATOM 3562 C C . ASP A 1 451 ? -26.875 8.461 9.261 1.00 93.62 451 ASP A C 1
ATOM 3564 O O . ASP A 1 451 ? -25.671 8.334 8.927 1.00 93.62 451 ASP A O 1
#

Foldseek 3Di:
DDAFEEEQEAQAPVSLVVLLVCLVDPPSVRHYAFAYEHFAQAHHVQQDWAQAVVVVGDIDHDDADKDFLLPQVQVLSLQVLLVVCLVVVVLPLFCDSGLPSQKDFDQWDWFWFQDPNDIDTDTDGADFPPDDGRNPDDDDDAPLVLLLVLLVVLVVLQQPFPPRPNDDDDPDDPVVVLVVVLPPPDDDDGDALSVVLNVLSVVDDLPPLVSLVVSLVSLVSRLVSCVVVLVVCVPPPRSVVSNLSSLQSSLVSNLCSVLVCSPVPLVSQQVDFQLVSSVVSPRPVSPGSLNVVLCVVVCQAPVSPHHGGRNSVSVSVVSCLRPPGHRHSMMHGPDRSQQSPVSSSVSVSVVSPHHYHYQWAWDDWDWDPVVVDPVPIDTFKIKTFRAFDFPPDADQWDDDPSTTGGHPHGPLVGTPCSVVLVVWPASDSVDPPTPRRGPDMDMDGDPGNGD

Sequence (451 aa):
MAKQKIAILGGGVGSLTAAYELTSQPGWQDKYEITLYQMGWRLGGKGASGRNAAAHNRIEEHGLHIWMGFYENAFRMIREVYTECAREGLSQNSTFASWDQAFSREDFTPIMENYKGQWKVWPVAWPDFPGINPGEATTAPEPWDYVLRILEWLVDRYDSTPGIPPGPHTKCGILSEVEHLAAVGATEAAGTSLHVAHRVAHRLDANDKLGQNFLVMLIHDFLTLFRPVAKLCEGDDTLRRLWIILETGLTVIAGLIQDEVIQKGWRSIDNEDLIEWLARHGCENAKSPVTIGMYDACFAYRDGTTLSAAAGATLHGALRLMFTYKGAIMWHMNAGMGDTIFTPLYLLLRQRGVQFRFFQKVMDVHVESPEAGPDKASVTSIDIQVQATTQGEYNPLMQVGALKCWPNQPNWDQIEQAAEIRKCVNPDLESWWTDWKGVGTKTLRRGVDFD

Radius of gyration: 27.51 Å; chains: 1; bounding box: 69×48×77 Å

Secondary structure (DSSP, 8-state):
-PPEEEEEE--BHHHHHHHHHHHHSTTHHHHEEEEEE-SSS--BGGG-EEEEGGGTTEEEESS--EEETT-HHHHHHHHHHHHHHHHTTTTTT-S-SSHHHHEEEE-EEEEEEEETTEEEEEEEEPPPBTT--TTS--PPPPHHHHHHHHHHHHHHHHHHSTTSPPSS--S-SHHHHHHHHH-TT--S--S-HHHHHHHHHTTS-TT-HHHHHHHHHHHHHHHHHHHHHHHHTTT-HHHHHHHHHHHHHHHHHHHHHHTTHHHH-GGGGTTSBHHHHHHHTT-TTSSSHHHHHHHHHTT-BTTSSSB--BHHHHHHHHHHHHHS--B-SEEEESS-HIIIIIHHHHHHHHHHTPEEE-SEEEEEEEEE-GGG-TTT-EEEEEEEEE---BSSS----EEETTEEE-BSS--GGGBTTHHHHTTSSS--TT-TT-S---SEEEEEEBTTTB-